Protein AF-A0A923LEC1-F1 (afdb_monomer)

Foldseek 3Di:
DALPDADPPLLFWDLDPQLVVLLLLPFQWKWKWFDDPPDIDIDIFGWFWDDDPWWIKIKTWDAPDDDVVVRCVVPQKIKMKTKDKDAQPPQDALNDRIKMKMKIFIFGKDWQDPDPPVGCQLVRVQRSCVSVVHDPVVDDSVVCVNITMMMTITTSSGMIIGIPQGDDHSVPNDDDDSVRSVVDDNDNRPPLCSLFDDSDDLVLFPDQAFDDDDPDAQDEPPDDQFRFPLDALAQKKKKKFFHFDGSWFKWKKKAWAFLVLARPAPQRMATASRQAGPQRQKGWPHGCSVPNRRMTMIGGNNVSDDPRIWKMWMKMFTRPCPVVVHACQRRAKMKIWIARNPPRHTPHIYMDGCCVQANRAGMDTAWMFGQDPSHTTIGGGRGGDNDRRVQRVNVVRVCVDNDD

Solvent-accessible surface area (backbone atoms only — not comparable to full-atom values): 21966 Å² total; per-residue (Å²): 108,61,55,72,64,78,62,91,60,46,61,24,50,53,80,56,64,63,40,52,48,40,49,53,67,76,34,74,48,36,35,44,33,30,73,50,90,95,47,73,45,71,46,80,38,60,41,12,63,51,79,57,98,64,32,42,37,40,23,37,71,49,69,92,65,54,69,73,49,54,41,39,70,75,45,34,60,35,40,40,43,31,62,50,75,47,78,32,87,96,51,58,53,79,87,32,54,57,43,42,39,37,41,37,36,38,30,45,51,41,80,46,57,80,84,52,94,86,46,54,39,58,57,44,52,49,32,26,35,49,63,69,76,41,60,77,88,81,52,66,61,77,79,53,69,83,61,34,39,31,37,30,49,18,46,56,72,22,40,43,33,40,27,67,64,63,74,92,50,44,86,61,58,65,80,79,49,75,67,54,41,73,68,47,67,76,61,79,78,68,59,57,56,54,74,60,60,68,99,61,69,79,87,75,49,83,72,45,51,49,35,79,79,80,92,72,84,73,48,65,79,91,78,64,63,65,76,43,76,59,42,68,42,54,50,30,26,44,37,38,33,27,49,26,53,71,60,70,52,72,47,63,34,36,41,37,19,33,77,85,62,25,34,86,48,94,51,38,30,18,23,70,78,43,34,48,18,78,61,59,21,35,33,33,77,42,49,22,90,82,74,39,50,40,36,38,40,36,41,31,27,55,70,52,45,59,88,60,44,37,36,39,39,36,33,40,20,26,66,63,16,80,89,66,76,47,30,35,38,54,34,38,37,39,36,45,34,37,25,35,62,88,81,64,49,78,76,42,34,40,52,46,53,18,63,84,61,40,30,83,23,17,15,33,34,62,30,29,42,36,64,53,99,80,41,24,27,40,23,60,57,61,53,56,32,90,48,42,48,58,60,54,51,37,36,78,26,66,37,79,67,88,73,131

Mean predicted aligned error: 9.29 Å

Nearest PDB structures (foldseek):
  3ibz-assembly1_A  TM=7.982E-01  e=1.860E-12  Streptomyces coelicolor A3(2)
  2kxv-assembly1_A  TM=7.843E-01  e=3.670E-12  Klebsiella pneumoniae subsp. pneumoniae NTUH-K2044
  2ol5-assembly1_A  TM=6.333E-01  e=1.017E-05  Geobacillus stearothermophilus
  3vy2-assembly1_B  TM=6.783E-01  e=4.269E-04  Nitratidesulfovibrio vulgaris str. 'Miyazaki F'
  2ed4-assembly1_B  TM=5.012E-01  e=5.457E-03  Thermus thermophilus HB8

Structure (mmCIF, N/CA/C/O backbone):
data_AF-A0A923LEC1-F1
#
_entry.id   AF-A0A923LEC1-F1
#
loop_
_atom_site.group_PDB
_atom_site.id
_atom_site.type_symbol
_atom_site.label_atom_id
_atom_site.label_alt_id
_atom_site.label_comp_id
_atom_site.label_asym_id
_atom_site.label_entity_id
_atom_site.label_seq_id
_atom_site.pdbx_PDB_ins_code
_atom_site.Cartn_x
_atom_site.Cartn_y
_atom_site.Cartn_z
_atom_site.occupancy
_atom_site.B_iso_or_equiv
_atom_site.auth_seq_id
_atom_site.auth_comp_id
_atom_site.auth_asym_id
_atom_site.auth_atom_id
_atom_site.pdbx_PDB_model_num
ATOM 1 N N . MET A 1 1 ? 3.416 -5.216 14.632 1.00 54.97 1 MET A N 1
ATOM 2 C CA . MET A 1 1 ? 2.169 -4.548 15.073 1.00 54.97 1 MET A CA 1
ATOM 3 C C . MET A 1 1 ? 1.200 -4.441 13.904 1.00 54.97 1 MET A C 1
ATOM 5 O O . MET A 1 1 ? 1.636 -4.552 12.762 1.00 54.97 1 MET A O 1
ATOM 9 N N . ILE A 1 2 ? -0.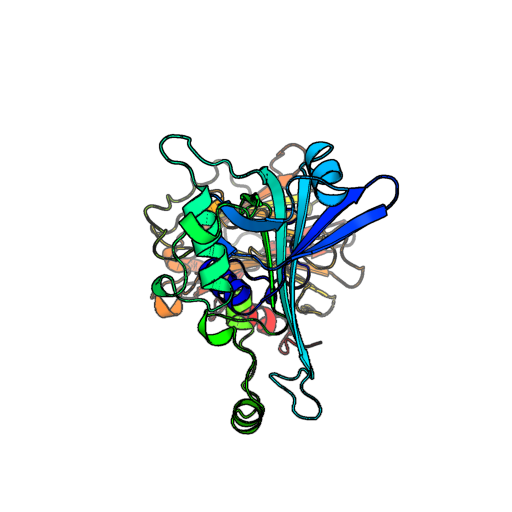100 -4.243 14.165 1.00 66.00 2 ILE A N 1
ATOM 10 C CA . ILE A 1 2 ? -1.041 -3.811 13.113 1.00 66.00 2 ILE A CA 1
ATOM 11 C C . ILE A 1 2 ? -0.455 -2.544 12.467 1.00 66.00 2 ILE A C 1
ATOM 13 O O . ILE A 1 2 ? 0.057 -1.700 13.198 1.00 66.00 2 ILE A O 1
ATOM 17 N N . GLY A 1 3 ? -0.441 -2.477 11.133 1.00 60.09 3 GLY A N 1
ATOM 18 C CA . GLY A 1 3 ? 0.146 -1.372 10.358 1.00 60.09 3 GLY A CA 1
ATOM 19 C C . GLY A 1 3 ? 1.616 -1.543 9.940 1.00 60.09 3 GLY A C 1
ATOM 20 O O . GLY A 1 3 ? 2.031 -0.949 8.954 1.00 60.09 3 GLY A O 1
ATOM 21 N N . GLU A 1 4 ? 2.404 -2.396 10.609 1.00 61.34 4 GLU A N 1
ATOM 22 C CA . GLU A 1 4 ? 3.817 -2.631 10.229 1.00 61.34 4 GLU A CA 1
ATOM 23 C C . GLU A 1 4 ? 3.973 -3.643 9.086 1.00 61.34 4 GLU A C 1
ATOM 25 O O . GLU A 1 4 ? 4.957 -3.618 8.348 1.00 61.34 4 GLU A O 1
ATOM 30 N N . ILE A 1 5 ? 3.019 -4.569 8.961 1.00 63.97 5 ILE A N 1
ATOM 31 C CA . ILE A 1 5 ? 3.010 -5.575 7.899 1.00 63.97 5 ILE A CA 1
ATOM 32 C C . ILE A 1 5 ? 2.058 -5.076 6.807 1.00 63.97 5 ILE A C 1
ATOM 34 O O . ILE A 1 5 ? 0.862 -4.954 7.084 1.00 63.97 5 ILE A O 1
ATOM 38 N N . PRO A 1 6 ? 2.548 -4.799 5.585 1.00 64.56 6 PRO A N 1
ATOM 39 C CA . PRO A 1 6 ? 1.705 -4.310 4.501 1.00 64.56 6 PRO A CA 1
ATOM 40 C C . PRO A 1 6 ? 0.625 -5.333 4.134 1.00 64.56 6 PRO A C 1
ATOM 42 O O . PRO A 1 6 ? 0.852 -6.549 4.176 1.00 64.56 6 PRO A O 1
ATOM 45 N N . MET A 1 7 ? -0.561 -4.840 3.768 1.00 75.38 7 MET A N 1
ATOM 46 C CA . MET A 1 7 ? -1.663 -5.696 3.342 1.00 75.38 7 MET A CA 1
ATOM 47 C C . MET A 1 7 ? -1.284 -6.418 2.048 1.00 75.38 7 MET A C 1
ATOM 49 O O . MET A 1 7 ? -0.850 -5.796 1.084 1.00 75.38 7 MET A O 1
ATOM 53 N N . ARG A 1 8 ? -1.465 -7.744 2.013 1.00 75.00 8 ARG A N 1
ATOM 54 C CA . ARG A 1 8 ? -1.105 -8.553 0.836 1.00 75.00 8 ARG A CA 1
ATOM 55 C C . ARG A 1 8 ? -1.855 -8.119 -0.429 1.00 75.00 8 ARG A C 1
ATOM 57 O O . ARG A 1 8 ? -1.286 -8.167 -1.509 1.00 75.00 8 ARG A O 1
ATOM 64 N N . ILE A 1 9 ? -3.131 -7.768 -0.287 1.00 80.31 9 ILE A N 1
ATOM 65 C CA . ILE A 1 9 ? -3.971 -7.243 -1.366 1.00 80.31 9 ILE A CA 1
ATOM 66 C C . ILE A 1 9 ? -4.052 -5.738 -1.131 1.00 80.31 9 ILE A C 1
ATOM 68 O O . ILE A 1 9 ? -4.915 -5.269 -0.391 1.00 80.31 9 ILE A O 1
ATOM 72 N N . PHE A 1 10 ? -3.088 -5.000 -1.672 1.00 79.81 10 PHE A N 1
ATOM 73 C CA . PHE A 1 10 ? -2.939 -3.571 -1.394 1.00 79.81 10 PHE A CA 1
ATOM 74 C C . PHE A 1 10 ? -4.114 -2.745 -1.940 1.00 79.81 10 PHE A C 1
ATOM 76 O O . PHE A 1 10 ? -4.403 -1.674 -1.409 1.00 79.81 10 PHE A O 1
ATOM 83 N N . GLU A 1 11 ? -4.823 -3.233 -2.969 1.00 82.56 11 GLU A N 1
ATOM 84 C CA . GLU A 1 11 ? -6.003 -2.555 -3.519 1.00 82.56 11 GLU A CA 1
ATOM 85 C C . GLU A 1 11 ? -7.129 -2.471 -2.477 1.00 82.56 11 GLU A C 1
ATOM 87 O O . GLU A 1 11 ? -7.831 -1.469 -2.390 1.00 82.56 11 GLU A O 1
ATOM 92 N N . SER A 1 12 ? -7.250 -3.503 -1.639 1.00 86.00 12 SER A N 1
ATOM 93 C CA . SER A 1 12 ? -8.234 -3.593 -0.557 1.00 86.00 12 SER A CA 1
ATOM 94 C C . SER A 1 12 ? -7.887 -2.741 0.666 1.00 86.00 12 SER A C 1
ATOM 96 O O . SER A 1 12 ? -8.731 -2.580 1.548 1.00 86.00 12 SER A O 1
ATOM 98 N N . GLU A 1 13 ? -6.659 -2.221 0.760 1.00 89.19 13 GLU A N 1
ATOM 99 C CA . GLU A 1 13 ? -6.222 -1.392 1.884 1.00 89.19 13 GLU A CA 1
ATOM 100 C C . GLU A 1 13 ? -6.903 -0.016 1.832 1.00 89.19 13 GLU A C 1
ATOM 102 O O . GLU A 1 13 ? -6.975 0.618 0.776 1.00 89.19 13 GLU A O 1
ATOM 107 N N . VAL A 1 14 ? -7.375 0.474 2.977 1.00 89.50 14 VAL A N 1
ATOM 108 C CA . VAL A 1 14 ? -7.929 1.826 3.117 1.00 89.50 14 VAL A CA 1
ATOM 109 C C . VAL A 1 14 ? -7.040 2.635 4.056 1.00 89.50 14 VAL A C 1
ATOM 111 O O . VAL A 1 14 ? -6.844 2.255 5.210 1.00 89.50 14 VAL A O 1
ATOM 114 N N . ARG A 1 15 ? -6.512 3.759 3.554 1.00 86.06 15 ARG A N 1
ATOM 115 C CA . ARG A 1 15 ? -5.663 4.695 4.316 1.00 86.06 15 ARG A CA 1
ATOM 116 C C . ARG A 1 15 ? -6.319 6.050 4.573 1.00 86.06 15 ARG A C 1
ATOM 118 O O . ARG A 1 15 ? -5.955 6.722 5.534 1.00 86.06 15 ARG A O 1
ATOM 125 N N . ASP A 1 16 ? -7.279 6.447 3.738 1.00 88.69 16 ASP A N 1
ATOM 126 C CA . ASP A 1 16 ? -7.970 7.725 3.893 1.00 88.69 16 ASP A CA 1
ATOM 127 C C . ASP A 1 16 ? -8.825 7.719 5.167 1.00 88.69 16 ASP A C 1
ATOM 129 O O . ASP A 1 16 ? -9.722 6.893 5.356 1.00 88.69 16 ASP A O 1
ATOM 133 N N . ARG A 1 17 ? -8.543 8.680 6.045 1.00 92.88 17 ARG A N 1
ATOM 134 C CA . ARG A 1 17 ? -9.198 8.839 7.344 1.00 92.88 17 ARG A CA 1
ATOM 135 C C . ARG A 1 17 ? -10.698 9.115 7.223 1.00 92.88 17 ARG A C 1
ATOM 137 O O . ARG A 1 17 ? -11.455 8.639 8.061 1.00 92.88 17 ARG A O 1
ATOM 144 N N . LYS A 1 18 ? -11.153 9.834 6.197 1.00 93.44 18 LYS A N 1
ATOM 145 C CA . LYS A 1 18 ? -12.583 10.089 5.951 1.00 93.44 18 LYS A CA 1
ATOM 146 C C . LYS A 1 18 ? -13.308 8.809 5.547 1.00 93.44 18 LYS A C 1
ATOM 148 O O . LYS A 1 18 ? -14.430 8.583 5.990 1.00 93.44 18 LYS A O 1
ATOM 153 N N . ILE A 1 19 ? -12.660 7.954 4.756 1.00 95.06 19 ILE A N 1
ATOM 154 C CA . ILE A 1 19 ? -13.208 6.641 4.392 1.00 95.06 19 ILE A CA 1
ATOM 155 C C . ILE A 1 19 ? -13.260 5.733 5.628 1.00 95.06 19 ILE A C 1
ATOM 157 O O . ILE A 1 19 ? -14.286 5.105 5.879 1.00 95.06 19 ILE A O 1
ATOM 161 N N . ILE A 1 20 ? -12.202 5.711 6.450 1.00 96.62 20 ILE A N 1
ATOM 162 C CA . ILE A 1 20 ? -12.194 4.969 7.724 1.00 96.62 20 ILE A CA 1
ATOM 163 C C . ILE A 1 20 ? -13.313 5.461 8.655 1.00 96.62 20 ILE A C 1
ATOM 165 O O . ILE A 1 20 ? -13.995 4.633 9.253 1.00 96.62 20 ILE A O 1
ATOM 169 N N . ALA A 1 21 ? -13.538 6.774 8.756 1.00 96.50 21 ALA A N 1
ATOM 170 C CA . ALA A 1 21 ? -14.636 7.343 9.541 1.00 96.50 21 ALA A CA 1
ATOM 171 C C . ALA A 1 21 ? -16.001 6.828 9.055 1.00 96.50 21 ALA A C 1
ATOM 173 O O . ALA A 1 21 ? -16.760 6.273 9.845 1.00 96.50 21 ALA A O 1
ATOM 174 N N . ALA A 1 22 ? -16.266 6.887 7.746 1.00 96.75 22 ALA A N 1
ATOM 175 C CA . ALA A 1 22 ? -17.500 6.346 7.177 1.00 96.75 22 ALA A CA 1
ATOM 176 C C . ALA A 1 22 ? -17.657 4.836 7.439 1.00 96.75 22 ALA A C 1
ATOM 178 O O . ALA A 1 22 ? -18.760 4.363 7.702 1.00 96.75 22 ALA A O 1
ATOM 179 N N . MET A 1 23 ? -16.561 4.062 7.430 1.00 97.44 23 MET A N 1
ATOM 180 C CA . MET A 1 23 ? -16.610 2.639 7.798 1.00 97.44 23 MET A CA 1
ATOM 181 C C . MET A 1 23 ? -16.997 2.456 9.266 1.00 97.44 23 MET A C 1
ATOM 183 O O . MET A 1 23 ? -17.798 1.579 9.582 1.00 97.44 23 MET A O 1
ATOM 187 N N . LEU A 1 24 ? -16.428 3.261 10.165 1.00 97.31 24 LEU A N 1
ATOM 188 C CA . LEU A 1 24 ? -16.765 3.231 11.586 1.00 97.31 24 LEU A CA 1
ATOM 189 C C . LEU A 1 24 ? -18.215 3.663 11.835 1.00 97.31 24 LEU A C 1
ATOM 191 O O . LEU A 1 24 ? -18.837 3.112 12.739 1.00 97.31 24 LEU A O 1
ATOM 195 N N . ASP A 1 25 ? -18.767 4.587 11.051 1.00 95.31 25 ASP A N 1
ATOM 196 C CA . ASP A 1 25 ? -20.167 5.016 11.160 1.00 95.31 25 ASP A CA 1
ATOM 197 C C . ASP A 1 25 ? -21.154 3.892 10.795 1.00 95.31 25 ASP A C 1
ATOM 199 O O . ASP A 1 25 ? -22.171 3.725 11.466 1.00 95.31 25 ASP A O 1
ATOM 203 N N . GLU A 1 26 ? -20.826 3.066 9.797 1.00 93.81 26 GLU A N 1
ATOM 204 C CA . GLU A 1 26 ? -21.656 1.926 9.370 1.00 93.81 26 GLU A CA 1
ATOM 205 C C . GLU A 1 26 ? -21.554 0.699 10.297 1.00 93.81 26 GLU A C 1
ATOM 207 O O . GLU A 1 26 ? -22.409 -0.192 10.263 1.00 93.81 26 GLU A O 1
ATOM 212 N N . ILE A 1 27 ? -20.506 0.602 11.123 1.00 95.88 27 ILE A N 1
ATOM 213 C CA . ILE A 1 27 ? -20.261 -0.565 11.981 1.00 95.88 27 ILE A CA 1
ATOM 214 C C . ILE A 1 27 ? -20.744 -0.275 13.415 1.00 95.88 27 ILE A C 1
ATOM 216 O O . ILE A 1 27 ? -20.145 0.537 14.110 1.00 95.88 27 ILE A O 1
ATOM 220 N N . PRO A 1 28 ? -21.773 -0.970 13.939 1.00 92.94 28 PRO A N 1
ATOM 221 C CA . PRO A 1 28 ? -22.367 -0.626 15.238 1.00 92.94 28 PRO A CA 1
ATOM 222 C C . PRO A 1 28 ? -21.632 -1.207 16.458 1.00 92.94 28 PRO A C 1
ATOM 224 O O . PRO A 1 28 ? -21.881 -0.800 17.594 1.00 92.94 28 PRO A O 1
ATOM 227 N N . ILE A 1 29 ? -20.776 -2.213 16.257 1.00 96.12 29 ILE A N 1
ATOM 228 C CA . ILE A 1 29 ? -20.168 -3.001 17.336 1.00 96.12 29 ILE A CA 1
ATOM 229 C C . ILE A 1 29 ? -18.653 -3.018 17.167 1.00 96.12 29 ILE A C 1
ATOM 231 O O . ILE A 1 29 ? -18.144 -3.323 16.089 1.00 96.12 29 ILE A O 1
ATOM 235 N N . VAL A 1 30 ? -17.940 -2.780 18.267 1.00 98.31 30 VAL A N 1
ATOM 236 C CA . VAL A 1 30 ? -16.505 -3.057 18.380 1.00 98.31 30 VAL A CA 1
ATOM 237 C C . VAL A 1 30 ? -16.285 -4.324 19.193 1.00 98.31 30 VAL A C 1
ATOM 239 O O . VAL A 1 30 ? -16.909 -4.516 20.236 1.00 98.31 30 VAL A O 1
ATOM 242 N N . HIS A 1 31 ? -15.366 -5.175 18.755 1.00 98.44 31 HIS A N 1
ATOM 243 C CA . HIS A 1 31 ? -14.835 -6.261 19.572 1.00 98.44 31 HIS A CA 1
ATOM 244 C C . HIS A 1 31 ? -13.535 -5.800 20.221 1.00 98.44 31 HIS A C 1
ATOM 246 O O . HIS A 1 31 ? -12.598 -5.433 19.516 1.00 98.44 31 HIS A O 1
ATOM 252 N N . VAL A 1 32 ? -13.479 -5.818 21.553 1.00 98.31 32 VAL A N 1
ATOM 253 C CA . VAL A 1 32 ? -12.282 -5.471 22.330 1.00 98.31 32 VAL A CA 1
ATOM 254 C C . VAL A 1 32 ? -11.644 -6.754 22.839 1.00 98.31 32 VAL A C 1
ATOM 256 O O . VAL A 1 32 ? -12.219 -7.429 23.693 1.00 98.31 32 VAL A O 1
ATOM 259 N N . ALA A 1 33 ? -10.466 -7.082 22.322 1.00 98.00 33 ALA A N 1
ATOM 260 C CA . ALA A 1 33 ? -9.650 -8.207 22.750 1.00 98.00 33 ALA A CA 1
ATOM 261 C C . ALA A 1 33 ? -8.564 -7.750 23.734 1.00 98.00 33 ALA A C 1
ATOM 263 O O . ALA A 1 33 ? -7.875 -6.757 23.494 1.00 98.00 33 ALA A O 1
ATOM 264 N N . ALA A 1 34 ? -8.384 -8.493 24.822 1.00 97.31 34 ALA A N 1
ATOM 265 C CA . ALA A 1 34 ? -7.340 -8.287 25.821 1.00 97.31 34 ALA A CA 1
ATOM 266 C C . ALA A 1 34 ? -6.672 -9.622 26.189 1.00 97.31 34 ALA A C 1
ATOM 268 O O . ALA A 1 34 ? -7.284 -10.683 26.071 1.00 97.31 34 ALA A O 1
ATOM 269 N N . GLN A 1 35 ? -5.417 -9.586 26.642 1.00 96.62 35 GLN A N 1
ATOM 270 C CA . GLN A 1 35 ? -4.714 -10.792 27.093 1.00 96.62 35 GLN A CA 1
ATOM 271 C C . GLN A 1 35 ? -5.264 -11.265 28.446 1.00 96.62 35 GLN A C 1
ATOM 273 O O . GLN A 1 35 ? -5.179 -10.517 29.421 1.00 96.62 35 GLN A O 1
ATOM 278 N N . ASP A 1 36 ? -5.725 -12.517 28.535 1.00 96.38 36 ASP A N 1
ATOM 279 C CA . ASP A 1 36 ? -6.242 -13.101 29.777 1.00 96.38 36 ASP A CA 1
ATOM 280 C C . ASP A 1 36 ? -5.746 -14.539 30.006 1.00 96.38 36 ASP A C 1
ATOM 282 O O . ASP A 1 36 ? -6.379 -15.537 29.663 1.00 96.38 36 ASP A O 1
ATOM 286 N N . GLY A 1 37 ? -4.553 -14.653 30.592 1.00 94.00 37 GLY A N 1
ATOM 287 C CA . GLY A 1 37 ? -3.923 -15.954 30.805 1.00 94.00 37 GLY A CA 1
ATOM 288 C C . GLY A 1 37 ? -3.531 -16.602 29.476 1.00 94.00 37 GLY A C 1
ATOM 289 O O . GLY A 1 37 ? -2.785 -15.997 28.705 1.00 94.00 37 GLY A O 1
ATOM 290 N N . GLU A 1 38 ? -4.001 -17.828 29.242 1.00 95.25 38 GLU A N 1
ATOM 291 C CA . GLU A 1 38 ? -3.689 -18.626 28.046 1.00 95.25 38 GLU A CA 1
ATOM 292 C C . GLU A 1 38 ? -4.488 -18.188 26.808 1.00 95.25 38 GLU A C 1
ATOM 294 O O . GLU A 1 38 ? -3.992 -18.297 25.688 1.00 95.25 38 GLU A O 1
ATOM 299 N N . TYR A 1 39 ? -5.692 -17.640 26.999 1.00 95.12 39 TYR A N 1
ATOM 300 C CA . TYR A 1 39 ? -6.595 -17.269 25.910 1.00 95.12 39 TYR A CA 1
ATOM 301 C C . TYR A 1 39 ? -6.806 -15.748 25.850 1.00 95.12 39 TYR A C 1
ATOM 303 O O . TYR A 1 39 ? -6.739 -15.057 26.868 1.00 95.12 39 TYR A O 1
ATOM 311 N N . PRO A 1 40 ? -7.078 -15.176 24.667 1.00 95.69 40 PRO A N 1
ATOM 312 C CA . PRO A 1 40 ? -7.546 -13.801 24.585 1.00 95.69 40 PRO A CA 1
ATOM 313 C C . PRO A 1 40 ? -8.986 -13.700 25.107 1.00 95.69 40 PRO A C 1
ATOM 315 O O . PRO A 1 40 ? -9.855 -14.492 24.739 1.00 95.69 40 PRO A O 1
ATOM 318 N N . TYR A 1 41 ? -9.259 -12.685 25.921 1.00 96.81 41 TYR A N 1
ATOM 319 C CA . TYR A 1 41 ? -10.608 -12.326 26.342 1.00 96.81 41 TYR A CA 1
ATOM 320 C C . TYR A 1 41 ? -11.180 -11.275 25.389 1.00 96.81 41 TYR A C 1
ATOM 322 O O . TYR A 1 41 ? -10.627 -10.182 25.272 1.00 96.81 41 TYR A O 1
ATOM 330 N N . VAL A 1 42 ? -12.276 -11.600 24.698 1.00 97.69 42 VAL A N 1
ATOM 331 C CA . VAL A 1 42 ? -12.882 -10.746 23.664 1.00 97.69 42 VAL A CA 1
ATOM 332 C C . VAL A 1 42 ? -14.309 -10.382 24.054 1.00 97.69 42 VAL A C 1
ATOM 334 O O . VAL A 1 42 ? -15.113 -11.262 24.357 1.00 97.69 42 VAL A O 1
ATOM 337 N N . VAL A 1 43 ? -14.640 -9.088 24.030 1.00 96.62 43 VAL A N 1
ATOM 338 C CA . VAL A 1 43 ? -15.977 -8.593 24.395 1.00 96.62 43 VAL A CA 1
ATOM 339 C C . VAL A 1 43 ? -16.524 -7.652 23.318 1.00 96.62 43 VAL A C 1
ATOM 341 O O . VAL A 1 43 ? -15.854 -6.665 23.001 1.00 96.62 43 VAL A O 1
ATOM 344 N N . PRO A 1 44 ? -17.737 -7.898 22.786 1.00 97.31 44 PRO A N 1
ATOM 345 C CA . PRO A 1 44 ? -18.426 -6.948 21.923 1.00 97.31 44 PRO A CA 1
ATOM 346 C C . PRO A 1 44 ? -19.024 -5.802 22.748 1.00 97.31 44 PRO A C 1
ATOM 348 O O . PRO A 1 44 ? -19.649 -6.028 23.788 1.00 97.31 44 PRO A O 1
ATOM 351 N N . LEU A 1 45 ? -18.846 -4.564 22.294 1.00 96.50 45 LEU A N 1
ATOM 352 C CA . LEU A 1 45 ? -19.355 -3.358 22.945 1.00 96.50 45 LEU A CA 1
ATOM 353 C C . LEU A 1 45 ? -19.915 -2.384 21.902 1.00 96.50 45 LEU A C 1
ATOM 355 O O . LEU A 1 45 ? -19.396 -2.277 20.793 1.00 96.50 45 LEU A O 1
ATOM 359 N N . SER A 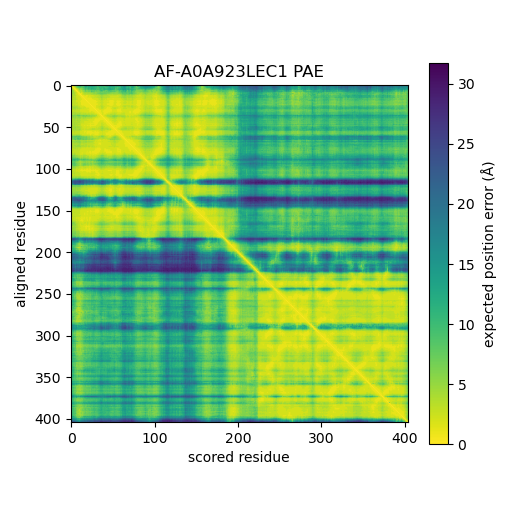1 46 ? -20.944 -1.624 22.285 1.00 95.19 46 SER A N 1
ATOM 360 C CA . SER A 1 46 ? -21.251 -0.360 21.608 1.00 95.19 46 SER A CA 1
ATOM 361 C C . SER A 1 46 ? -20.124 0.630 21.873 1.00 95.19 46 SER A C 1
ATOM 363 O O . SER A 1 46 ? -19.590 0.679 22.992 1.00 95.19 46 SER A O 1
ATOM 365 N N . TYR A 1 47 ? -19.811 1.447 20.876 1.00 97.31 47 TYR A N 1
ATOM 366 C CA . TYR A 1 47 ? -18.772 2.457 20.977 1.00 97.31 47 TYR A CA 1
ATOM 367 C C . TYR A 1 47 ? -19.243 3.813 20.466 1.00 97.31 47 TYR A C 1
ATOM 369 O O . TYR A 1 47 ? -20.301 3.942 19.862 1.00 97.31 47 TYR A O 1
ATOM 377 N N . GLY A 1 48 ? -18.472 4.836 20.793 1.00 96.31 48 GLY A N 1
ATOM 378 C CA . GLY A 1 48 ? -18.370 6.051 20.002 1.00 96.31 48 GLY A CA 1
ATOM 379 C C . GLY A 1 48 ? -16.905 6.273 19.685 1.00 96.31 48 GLY A C 1
ATOM 380 O O . GLY A 1 48 ? -16.041 5.623 20.275 1.00 96.31 48 GLY A O 1
ATOM 381 N N . TYR A 1 49 ? -16.601 7.182 18.775 1.00 97.12 49 TYR A N 1
ATOM 382 C CA . TYR A 1 49 ? -15.215 7.463 18.437 1.00 97.12 49 TYR A CA 1
ATOM 383 C C . TYR A 1 49 ? -14.994 8.943 18.149 1.00 97.12 49 TYR A C 1
ATOM 385 O O . TYR A 1 49 ? -15.935 9.704 17.929 1.00 97.12 49 TYR A O 1
ATOM 393 N N . GLU A 1 50 ? -13.730 9.331 18.186 1.00 95.50 50 GLU A N 1
ATOM 394 C CA . GLU A 1 50 ? -13.233 10.623 17.746 1.00 95.50 50 GLU A CA 1
ATOM 395 C C . GLU A 1 50 ? -11.914 10.404 17.009 1.00 95.50 50 GLU A C 1
ATOM 397 O O . GLU A 1 50 ? -11.123 9.526 17.362 1.00 95.50 50 GLU A O 1
ATOM 402 N N . MET A 1 51 ? -11.683 11.198 15.972 1.00 94.44 51 MET A N 1
ATOM 403 C CA . MET A 1 51 ? -10.455 11.162 15.192 1.00 94.44 51 MET A CA 1
ATOM 404 C C . MET A 1 51 ? -9.727 12.485 15.354 1.00 94.44 51 MET A C 1
ATOM 406 O O . MET A 1 51 ? -10.277 13.541 15.050 1.00 94.44 51 MET A O 1
ATOM 410 N N . THR A 1 52 ? -8.487 12.408 15.818 1.00 93.44 52 THR A N 1
ATOM 411 C CA . THR A 1 52 ? -7.558 13.535 15.860 1.00 93.44 52 THR A CA 1
ATOM 412 C C . THR A 1 52 ? -6.474 13.344 14.802 1.00 93.44 52 THR A C 1
ATOM 414 O O . THR A 1 52 ? -6.377 12.289 14.159 1.00 93.44 52 THR A O 1
ATOM 417 N N . ASP A 1 53 ? -5.619 14.352 14.633 1.00 89.69 53 ASP A N 1
ATOM 418 C CA . ASP A 1 53 ? -4.498 14.271 13.696 1.00 89.69 53 ASP A CA 1
ATOM 419 C C . ASP A 1 53 ? -3.520 13.134 14.040 1.00 89.69 53 ASP A C 1
ATOM 421 O O . ASP A 1 53 ? -2.928 12.531 13.139 1.00 89.69 53 ASP A O 1
ATOM 425 N N . GLU A 1 54 ? -3.413 12.790 15.325 1.00 92.56 54 GLU A N 1
ATOM 426 C CA . GLU A 1 54 ? -2.462 11.808 15.854 1.00 92.56 54 GLU A CA 1
ATOM 427 C C . GLU A 1 54 ? -3.091 10.434 16.118 1.00 92.56 54 GLU A C 1
ATOM 429 O O . GLU A 1 54 ? -2.428 9.407 15.937 1.00 92.56 54 GLU A O 1
ATOM 434 N N . LYS A 1 55 ? -4.365 10.388 16.533 1.00 95.88 55 LYS A N 1
ATOM 435 C CA . LYS A 1 55 ? -4.978 9.177 17.096 1.00 95.88 55 LYS A CA 1
ATOM 436 C C . LYS A 1 55 ? -6.422 8.955 16.657 1.00 95.88 55 LYS A C 1
ATOM 438 O O . LYS A 1 55 ? -7.188 9.892 16.436 1.00 95.88 55 LYS A O 1
ATOM 443 N N . LEU A 1 56 ? -6.811 7.685 16.652 1.00 97.44 56 LEU A N 1
ATOM 444 C CA . LEU A 1 56 ? -8.197 7.240 16.741 1.00 97.44 56 LEU A CA 1
ATOM 445 C C . LEU A 1 56 ? -8.526 6.964 18.218 1.00 97.44 56 LEU A C 1
ATOM 447 O O . LEU A 1 56 ? -7.913 6.102 18.854 1.00 97.44 56 LEU A O 1
ATOM 451 N N . LEU A 1 57 ? -9.491 7.699 18.768 1.00 97.69 57 LEU A N 1
ATOM 452 C CA . LEU A 1 57 ? -9.988 7.535 20.133 1.00 97.69 57 LEU A CA 1
ATOM 453 C C . LEU A 1 57 ? -11.303 6.761 20.098 1.00 97.69 57 LEU A C 1
ATOM 455 O O . LEU A 1 57 ? -12.271 7.219 19.499 1.00 97.69 57 LEU A O 1
ATOM 459 N N . VAL A 1 58 ? -11.359 5.605 20.758 1.00 98.25 58 VAL A N 1
ATOM 460 C CA . VAL A 1 58 ? -12.566 4.763 20.793 1.00 98.25 58 VAL A CA 1
ATOM 461 C C . VAL A 1 58 ? -13.122 4.725 22.209 1.00 98.25 58 VAL A C 1
ATOM 463 O O . VAL A 1 58 ? -12.478 4.225 23.129 1.00 98.25 58 VAL A O 1
ATOM 466 N N . TYR A 1 59 ? -14.330 5.242 22.392 1.00 97.19 59 TYR A N 1
ATOM 467 C CA . TYR A 1 59 ? -15.026 5.294 23.670 1.00 97.19 59 TYR A CA 1
ATOM 468 C C . TYR A 1 59 ? -15.951 4.097 23.832 1.00 97.19 59 TYR A C 1
ATOM 470 O O . TYR A 1 59 ? -16.859 3.892 23.032 1.00 97.19 59 TYR A O 1
ATOM 478 N N . VAL A 1 60 ? -15.778 3.345 24.914 1.00 96.38 60 VAL A N 1
ATOM 479 C CA . VAL A 1 60 ? -16.651 2.224 25.282 1.00 96.38 60 VAL A CA 1
ATOM 480 C C . VAL A 1 60 ? -17.179 2.403 26.698 1.00 96.38 60 VAL A C 1
ATOM 482 O O . VAL A 1 60 ? -16.577 3.088 27.528 1.00 96.38 60 VAL A O 1
ATOM 485 N N . HIS A 1 61 ? -18.307 1.763 26.994 1.00 93.38 61 HIS A N 1
ATOM 486 C CA . HIS A 1 61 ? -18.904 1.794 28.324 1.00 93.38 61 HIS A CA 1
ATOM 487 C C . HIS A 1 61 ? -18.793 0.448 29.054 1.00 93.38 61 HIS A C 1
ATOM 489 O O . HIS A 1 61 ? -18.515 -0.613 28.477 1.00 93.38 61 HIS A O 1
ATOM 495 N N . GLY A 1 62 ? -19.016 0.475 30.363 1.00 90.81 62 GLY A N 1
ATOM 496 C CA . GLY A 1 62 ? -19.094 -0.736 31.167 1.00 90.81 62 GLY A CA 1
ATOM 497 C C . GLY A 1 62 ? -19.415 -0.483 32.632 1.00 90.81 62 GLY A C 1
ATOM 498 O O . GLY A 1 62 ? -19.762 0.625 33.043 1.00 90.81 62 GLY A O 1
ATOM 499 N N . ALA A 1 63 ? -19.279 -1.549 33.419 1.00 88.12 63 ALA A N 1
ATOM 500 C CA . ALA A 1 63 ? -19.262 -1.476 34.873 1.00 88.12 63 ALA A CA 1
ATOM 501 C C . ALA A 1 63 ? -17.908 -0.940 35.378 1.00 88.12 63 ALA A C 1
ATOM 503 O O . ALA A 1 63 ? -16.920 -0.917 34.643 1.00 88.12 63 ALA A O 1
ATOM 504 N N . ARG A 1 64 ? -17.862 -0.507 36.643 1.00 87.06 64 ARG A N 1
ATOM 505 C CA . ARG A 1 64 ? -16.631 -0.027 37.310 1.00 87.06 64 ARG A CA 1
ATOM 506 C C . ARG A 1 64 ? -15.746 -1.156 37.850 1.00 87.06 64 ARG A C 1
ATOM 508 O O . ARG A 1 64 ? -14.593 -0.915 38.213 1.00 87.06 64 ARG A O 1
ATOM 515 N N . GLU A 1 65 ? -16.296 -2.360 37.918 1.00 90.12 65 GLU A N 1
ATOM 516 C CA . GLU A 1 65 ? -15.693 -3.558 38.491 1.00 90.12 65 GLU A CA 1
ATOM 517 C C . GLU A 1 65 ? -16.118 -4.802 37.703 1.00 90.12 65 GLU A C 1
ATOM 519 O O . GLU A 1 65 ? -17.046 -4.743 36.887 1.00 90.12 65 GLU A O 1
ATOM 524 N N . GLY A 1 66 ? -15.422 -5.912 37.946 1.00 92.69 66 GLY A N 1
ATOM 525 C CA . GLY A 1 66 ? -15.639 -7.196 37.292 1.00 92.69 66 GLY A CA 1
ATOM 526 C C . GLY A 1 66 ? -14.524 -7.561 36.316 1.00 92.69 66 GLY A C 1
ATOM 527 O O . GLY A 1 66 ? -13.696 -6.727 35.943 1.00 92.69 66 GLY A O 1
ATOM 528 N N . HIS A 1 67 ? -14.563 -8.813 35.852 1.00 94.81 67 HIS A N 1
ATOM 529 C CA . HIS A 1 67 ? -13.473 -9.467 35.117 1.00 94.81 67 HIS A CA 1
ATOM 530 C C . HIS A 1 67 ? -12.894 -8.628 33.971 1.00 94.81 67 HIS A C 1
ATOM 532 O O . HIS A 1 67 ? -11.689 -8.426 33.896 1.00 94.81 67 HIS A O 1
ATOM 538 N N . LYS A 1 68 ? -13.755 -8.041 33.126 1.00 93.06 68 LYS A N 1
ATOM 539 C CA . LYS A 1 68 ? -13.346 -7.164 32.015 1.00 93.06 68 LYS A CA 1
ATOM 540 C C . LYS A 1 68 ? -12.458 -6.002 32.477 1.00 93.06 68 LYS A C 1
ATOM 542 O O . LYS A 1 68 ? -11.433 -5.721 31.865 1.00 93.06 68 LYS A O 1
ATOM 547 N N . VAL A 1 69 ? -12.856 -5.328 33.555 1.00 93.12 69 VAL A N 1
ATOM 548 C CA . VAL A 1 69 ? -12.120 -4.181 34.103 1.00 93.12 69 VAL A CA 1
ATOM 549 C C . VAL A 1 69 ? -10.829 -4.644 34.771 1.00 93.12 69 VAL A C 1
ATOM 551 O O . VAL A 1 69 ? -9.809 -3.970 34.645 1.00 93.12 69 VAL A O 1
ATOM 554 N N . ASP A 1 70 ? -10.847 -5.794 35.441 1.00 95.25 70 ASP A N 1
ATOM 555 C CA . ASP A 1 70 ? -9.665 -6.356 36.098 1.00 95.25 70 ASP A CA 1
ATOM 556 C C . ASP A 1 70 ? -8.595 -6.772 35.077 1.00 95.25 70 ASP A C 1
ATOM 558 O O . ASP A 1 70 ? -7.417 -6.450 35.253 1.00 95.25 70 ASP A O 1
ATOM 562 N N . VAL A 1 71 ? -9.006 -7.379 33.958 1.00 96.12 71 VAL A N 1
ATOM 563 C CA . VAL A 1 71 ? -8.130 -7.695 32.818 1.00 96.12 71 VAL A CA 1
ATOM 564 C C . VAL A 1 71 ? -7.506 -6.418 32.243 1.00 96.12 71 VAL A C 1
ATOM 566 O O . VAL A 1 71 ? -6.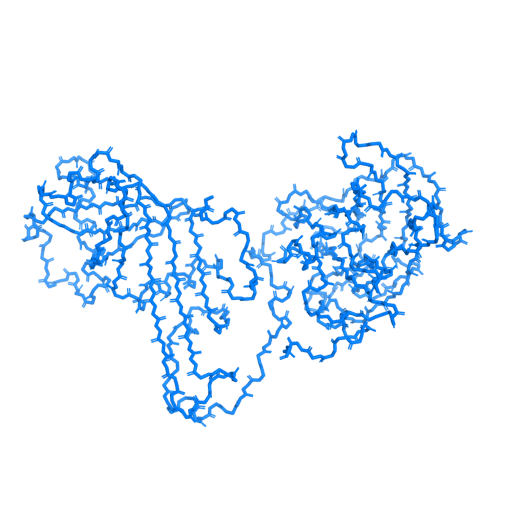284 -6.336 32.119 1.00 96.12 71 VAL A O 1
ATOM 569 N N . TRP A 1 72 ? -8.311 -5.386 31.969 1.00 95.56 72 TRP A N 1
ATOM 570 C CA . TRP A 1 72 ? -7.820 -4.104 31.443 1.00 95.56 72 TRP A CA 1
ATOM 571 C C . TRP A 1 72 ? -6.881 -3.367 32.406 1.00 95.56 72 TRP A C 1
ATOM 573 O O . TRP A 1 72 ? -5.924 -2.732 31.968 1.00 95.56 72 TRP A O 1
ATOM 583 N N . ARG A 1 73 ? -7.121 -3.455 33.722 1.00 94.44 73 ARG A N 1
ATOM 584 C CA . ARG A 1 73 ? -6.225 -2.892 34.747 1.00 94.44 73 ARG A CA 1
ATOM 585 C C . ARG A 1 73 ? -4.889 -3.627 34.802 1.00 94.44 73 ARG A C 1
ATOM 587 O O . ARG A 1 73 ? -3.857 -2.986 34.977 1.00 94.44 73 ARG A O 1
ATOM 594 N N . LYS A 1 74 ? -4.905 -4.956 34.668 1.00 95.94 74 LYS A N 1
ATOM 595 C CA . LYS A 1 74 ? -3.698 -5.793 34.699 1.00 95.94 74 LYS A CA 1
ATOM 596 C C . LYS A 1 74 ? -2.823 -5.576 33.465 1.00 95.94 74 LYS A C 1
ATOM 598 O O . LYS A 1 74 ? -1.602 -5.522 33.589 1.00 95.94 74 LYS A O 1
ATOM 603 N N . ASN A 1 75 ? -3.433 -5.460 32.288 1.00 97.06 75 ASN A N 1
ATOM 604 C CA . ASN A 1 75 ? -2.744 -5.137 31.045 1.00 97.06 75 ASN A CA 1
ATOM 605 C C . ASN A 1 75 ? -3.645 -4.261 30.158 1.00 97.06 75 ASN A C 1
ATOM 607 O O . ASN A 1 75 ? -4.607 -4.771 29.582 1.00 97.06 75 ASN A O 1
ATOM 611 N N . PRO A 1 76 ? -3.329 -2.964 29.996 1.00 97.44 76 PRO A N 1
ATOM 612 C CA . PRO A 1 76 ? -4.184 -2.047 29.252 1.00 97.44 76 PRO A CA 1
ATOM 613 C C . PRO A 1 76 ? -4.002 -2.142 27.730 1.00 97.44 76 PRO A C 1
ATOM 615 O O . PRO A 1 76 ? -4.649 -1.398 26.997 1.00 97.44 76 PRO A O 1
ATOM 618 N N . LYS A 1 77 ? -3.117 -3.011 27.224 1.00 97.94 77 LYS A N 1
ATOM 619 C CA . LYS A 1 77 ? -2.957 -3.225 25.780 1.00 97.94 77 LYS A CA 1
ATOM 620 C C . LYS A 1 77 ? -4.128 -4.044 25.250 1.00 97.94 77 LYS A C 1
ATOM 622 O O . LYS A 1 77 ? -4.308 -5.194 25.653 1.00 97.94 77 LYS A O 1
ATOM 627 N N . VAL A 1 78 ? -4.887 -3.461 24.329 1.00 98.19 78 VAL A N 1
ATOM 628 C CA . VAL A 1 78 ? -6.059 -4.091 23.713 1.00 98.19 78 VAL A CA 1
ATOM 629 C C . VAL A 1 78 ? -5.976 -4.046 22.190 1.00 98.19 78 VAL A C 1
ATOM 631 O O . VAL A 1 78 ? -5.317 -3.175 21.616 1.00 98.19 78 VAL A O 1
ATOM 634 N N . SER A 1 79 ? -6.663 -4.984 21.542 1.00 98.00 79 SER A N 1
ATOM 635 C CA . SER A 1 79 ? -6.885 -4.993 20.095 1.00 98.00 79 SER A CA 1
ATOM 636 C C . SER A 1 79 ? -8.371 -4.818 19.803 1.00 98.00 79 SER A C 1
ATOM 638 O O . SER A 1 79 ? -9.217 -5.398 20.483 1.00 98.00 79 SER A O 1
ATOM 640 N N . LEU A 1 80 ? -8.685 -3.990 18.818 1.00 98.38 80 LEU A N 1
ATOM 641 C CA . LEU A 1 80 ? -10.031 -3.634 18.400 1.00 98.38 80 LEU A CA 1
ATOM 642 C C . LEU A 1 80 ? -10.306 -4.208 17.016 1.00 98.38 80 LEU A C 1
ATOM 644 O O . LEU A 1 80 ? -9.456 -4.143 16.127 1.00 98.38 80 LEU A O 1
ATOM 648 N N . THR A 1 81 ? -11.511 -4.733 16.818 1.00 98.00 81 THR A N 1
ATOM 649 C CA . THR A 1 81 ? -12.010 -5.118 15.494 1.00 98.00 81 THR A CA 1
ATOM 650 C C . THR A 1 81 ? -13.415 -4.578 15.280 1.00 98.00 81 THR A C 1
ATOM 652 O O . THR A 1 81 ? -14.326 -4.835 16.071 1.00 98.00 81 THR A O 1
ATOM 655 N N . PHE A 1 82 ? -13.565 -3.857 14.179 1.00 98.12 82 PHE A N 1
ATOM 656 C CA . PHE A 1 82 ? -14.811 -3.355 13.624 1.00 98.12 82 PHE A CA 1
ATOM 657 C C . PHE A 1 82 ? -14.998 -4.076 12.295 1.00 98.12 82 PHE A C 1
ATOM 659 O O . PHE A 1 82 ? -14.087 -4.058 11.467 1.00 98.12 82 PHE A O 1
ATOM 666 N N . SER A 1 83 ? -16.133 -4.728 12.072 1.00 96.94 83 SER A N 1
ATOM 667 C CA . SER A 1 83 ? -16.360 -5.448 10.819 1.00 96.94 83 SER A CA 1
ATOM 668 C C . SER A 1 83 ? -17.827 -5.507 10.441 1.00 96.94 83 SER A C 1
ATOM 670 O O . SER A 1 83 ? -18.683 -5.692 11.306 1.00 96.94 83 SER A O 1
ATOM 672 N N . THR A 1 84 ? -18.098 -5.447 9.144 1.00 95.31 84 THR A N 1
ATOM 673 C CA . THR A 1 84 ? -19.413 -5.709 8.565 1.00 95.31 84 THR A CA 1
ATOM 674 C C . THR A 1 84 ? -19.275 -6.536 7.288 1.00 95.31 84 THR A C 1
ATOM 676 O O . THR A 1 84 ? -18.238 -6.515 6.620 1.00 95.31 84 THR A O 1
ATOM 679 N N . PHE A 1 85 ? -20.307 -7.313 6.979 1.00 93.44 85 PHE A N 1
ATOM 680 C CA . PHE A 1 85 ? -20.319 -8.274 5.883 1.00 93.44 85 PHE A CA 1
ATOM 681 C C . PHE A 1 85 ? -21.679 -8.244 5.193 1.00 93.44 85 PHE A C 1
ATOM 683 O O . PHE A 1 85 ? -22.711 -8.397 5.849 1.00 93.44 85 PHE A O 1
ATOM 690 N N . CYS A 1 86 ? -21.671 -8.092 3.873 1.00 90.31 86 CYS A N 1
ATOM 691 C CA . CYS A 1 86 ? -22.851 -8.198 3.033 1.00 90.31 86 CYS A CA 1
ATOM 692 C C . CYS A 1 86 ? -22.727 -9.419 2.125 1.00 90.31 86 CYS A C 1
ATOM 694 O O . CYS A 1 86 ? -21.729 -9.602 1.429 1.00 90.31 86 CYS A O 1
ATOM 696 N N . ASN A 1 87 ? -23.760 -10.256 2.126 1.00 91.31 87 ASN A N 1
ATOM 697 C CA . ASN A 1 87 ? -23.893 -11.341 1.166 1.00 91.31 87 ASN A CA 1
ATOM 698 C C . ASN A 1 87 ? -24.838 -10.889 0.053 1.00 91.31 87 ASN A C 1
ATOM 700 O O . ASN A 1 87 ? -25.934 -10.409 0.349 1.00 91.31 87 ASN A O 1
ATOM 704 N N . HIS A 1 88 ? -24.455 -11.109 -1.200 1.00 85.88 88 HIS A N 1
ATOM 705 C CA . HIS A 1 88 ? -25.274 -10.808 -2.369 1.00 85.88 88 HIS A CA 1
ATOM 706 C C . HIS A 1 88 ? -25.723 -12.113 -3.049 1.00 85.88 88 HIS A C 1
ATOM 708 O O . HIS A 1 88 ? -25.181 -12.520 -4.084 1.00 85.88 88 HIS A O 1
ATOM 714 N N . PRO A 1 89 ? -26.692 -12.840 -2.460 1.00 82.06 89 PRO A N 1
ATOM 715 C CA . PRO A 1 89 ? -27.144 -14.104 -3.015 1.00 82.06 89 PRO A CA 1
ATOM 716 C C . PRO A 1 89 ? -27.789 -13.871 -4.386 1.00 82.06 89 PRO A C 1
ATOM 718 O O . PRO A 1 89 ? -28.790 -13.171 -4.497 1.00 82.06 89 PRO A O 1
ATOM 721 N N . ASN A 1 90 ? -27.237 -14.512 -5.419 1.00 85.81 90 ASN A N 1
ATOM 722 C CA . ASN A 1 90 ? -27.695 -14.478 -6.818 1.00 85.81 90 ASN A CA 1
ATOM 723 C C . ASN A 1 90 ? -27.444 -13.173 -7.594 1.00 85.81 90 ASN A C 1
ATOM 725 O O . ASN A 1 90 ? -27.659 -13.153 -8.804 1.00 85.81 90 ASN A O 1
ATOM 729 N N . GLU A 1 91 ? -26.952 -12.116 -6.952 1.00 85.69 91 GLU A N 1
ATOM 730 C CA . GLU A 1 91 ? -26.782 -10.793 -7.564 1.00 85.69 91 GLU A CA 1
ATOM 731 C C . GLU A 1 91 ? -25.348 -10.328 -7.358 1.00 85.69 91 GLU A C 1
ATOM 733 O O . GLU A 1 91 ? -25.016 -9.737 -6.340 1.00 85.69 91 GLU A O 1
ATOM 738 N N . LYS A 1 92 ? -24.455 -10.648 -8.299 1.00 82.06 92 LYS A N 1
ATOM 739 C CA . LYS A 1 92 ? -23.051 -10.259 -8.150 1.00 82.06 92 LYS A CA 1
ATOM 740 C C . LYS A 1 92 ? -22.916 -8.739 -8.122 1.00 82.06 92 LYS A C 1
ATOM 742 O O . LYS A 1 92 ? -23.505 -8.050 -8.946 1.00 82.06 92 LYS A O 1
ATOM 747 N N . TYR A 1 93 ? -22.055 -8.248 -7.240 1.00 81.06 93 TYR A N 1
ATOM 748 C CA . TYR A 1 93 ? -21.612 -6.861 -7.223 1.00 81.06 93 TYR A CA 1
ATOM 749 C C . TYR A 1 93 ? -20.121 -6.814 -7.570 1.00 81.06 93 TYR A C 1
ATOM 751 O O . TYR A 1 93 ? -19.302 -7.464 -6.917 1.00 81.06 93 TYR A O 1
ATOM 759 N N . LYS A 1 94 ? -19.765 -6.115 -8.660 1.00 78.38 94 LYS A N 1
ATOM 760 C CA . LYS A 1 94 ? -18.383 -6.010 -9.186 1.00 78.38 94 LYS A CA 1
ATOM 761 C C . LYS A 1 94 ? -17.680 -7.376 -9.351 1.00 78.38 94 LYS A C 1
ATOM 763 O O . LYS A 1 94 ? -16.461 -7.529 -9.200 1.00 78.38 94 LYS A O 1
ATOM 768 N N . GLY A 1 95 ? -18.458 -8.398 -9.707 1.00 77.19 95 GLY A N 1
ATOM 769 C CA . GLY A 1 95 ? -17.992 -9.772 -9.893 1.00 77.19 95 GLY A CA 1
ATOM 770 C C . GLY A 1 95 ? -17.783 -10.594 -8.613 1.00 77.19 95 GLY A C 1
ATOM 771 O O . GLY A 1 95 ? -17.291 -11.716 -8.732 1.00 77.19 95 GLY A O 1
ATOM 772 N N . SER A 1 96 ? -18.165 -10.093 -7.433 1.00 80.62 96 SER A N 1
ATOM 773 C CA . SER A 1 96 ? -18.187 -10.847 -6.170 1.00 80.62 96 SER A CA 1
ATOM 774 C C . SER A 1 96 ? -19.617 -11.195 -5.740 1.00 80.62 96 SER A C 1
ATOM 776 O O . SER A 1 96 ? -20.566 -10.494 -6.082 1.00 80.62 96 SER A O 1
ATOM 778 N N . LEU A 1 97 ? -19.772 -12.290 -4.989 1.00 85.25 97 LEU A N 1
ATOM 779 C CA . LEU A 1 97 ? -21.033 -12.685 -4.337 1.00 85.25 97 LEU A CA 1
ATOM 780 C C . LEU A 1 97 ? -21.130 -12.189 -2.885 1.00 85.25 97 LEU A C 1
ATOM 782 O O . LEU A 1 97 ? -22.146 -12.401 -2.233 1.00 85.25 97 LEU A O 1
ATOM 786 N N . HIS A 1 98 ? -20.080 -11.559 -2.366 1.00 88.38 98 HIS A N 1
ATOM 787 C CA . HIS A 1 98 ? -20.043 -10.990 -1.024 1.00 88.38 98 HIS A CA 1
ATOM 788 C C . HIS A 1 98 ? -19.116 -9.775 -0.976 1.00 88.38 98 HIS A C 1
ATOM 790 O O . HIS A 1 98 ? -18.195 -9.655 -1.786 1.00 88.38 98 HIS A O 1
ATOM 796 N N . ASP A 1 99 ? -19.340 -8.906 -0.001 1.00 90.25 99 ASP A N 1
ATOM 797 C CA . ASP A 1 99 ? -18.491 -7.756 0.284 1.00 90.25 99 ASP A CA 1
ATOM 798 C C . ASP A 1 99 ? -18.254 -7.663 1.798 1.00 90.25 99 ASP A C 1
ATOM 800 O O . ASP A 1 99 ? -19.146 -7.911 2.614 1.00 90.25 99 ASP A O 1
ATOM 804 N N . TYR A 1 100 ? -17.021 -7.361 2.184 1.00 92.56 100 TYR A N 1
ATOM 805 C CA . TYR A 1 100 ? -16.568 -7.324 3.570 1.00 92.56 100 TYR A CA 1
ATOM 806 C C . TYR A 1 100 ? -15.798 -6.040 3.828 1.00 92.56 100 TYR A C 1
ATOM 808 O O . TYR A 1 100 ? -14.952 -5.637 3.030 1.00 92.56 100 TYR A O 1
ATOM 816 N N . ARG A 1 101 ? -16.041 -5.419 4.982 1.00 95.25 101 ARG A N 1
ATOM 817 C CA . ARG A 1 101 ? -15.361 -4.190 5.391 1.00 95.25 101 ARG A CA 1
ATOM 818 C C . ARG A 1 101 ? -14.934 -4.295 6.840 1.00 95.25 101 ARG A C 1
ATOM 820 O O . ARG A 1 101 ? -15.707 -4.760 7.677 1.00 95.25 101 ARG A O 1
ATOM 827 N N . SER A 1 102 ? -13.720 -3.851 7.149 1.00 96.56 102 SER A N 1
ATOM 828 C CA . SER A 1 102 ? -13.227 -3.866 8.523 1.00 96.56 102 SER A CA 1
ATOM 829 C C . SER A 1 102 ? -12.218 -2.787 8.833 1.00 96.56 102 SER A C 1
ATOM 831 O O . SER A 1 102 ? -11.376 -2.468 7.999 1.00 96.56 102 SER A O 1
ATOM 833 N N . VAL A 1 103 ? -12.235 -2.340 10.081 1.00 97.38 103 VAL A N 1
ATOM 834 C CA . VAL A 1 103 ? -11.173 -1.553 10.701 1.00 97.38 103 VAL A CA 1
ATOM 835 C C . VAL A 1 103 ? -10.605 -2.378 11.853 1.00 97.38 103 VAL A C 1
ATOM 837 O O . VAL A 1 103 ? -11.343 -3.016 12.605 1.00 97.38 103 VAL A O 1
ATOM 840 N N . MET A 1 104 ? -9.288 -2.388 11.997 1.00 96.81 104 MET A N 1
ATOM 841 C CA . MET A 1 104 ? -8.601 -2.969 13.144 1.00 96.81 104 MET A CA 1
ATOM 842 C C . MET A 1 104 ? -7.678 -1.928 13.755 1.00 96.81 104 MET A C 1
ATOM 844 O O . MET A 1 104 ? -7.049 -1.160 13.028 1.00 96.81 104 MET A O 1
ATOM 848 N N . ALA A 1 105 ? -7.572 -1.923 15.079 1.00 96.88 105 ALA A N 1
ATOM 849 C CA . ALA A 1 105 ? -6.698 -0.999 15.786 1.00 96.88 105 ALA A CA 1
ATOM 850 C C . ALA A 1 105 ? -6.083 -1.656 17.019 1.00 96.88 105 ALA A C 1
ATOM 852 O O . ALA A 1 105 ? -6.752 -2.413 17.715 1.00 96.88 105 ALA A O 1
ATOM 853 N N . ASN A 1 106 ? -4.827 -1.344 17.323 1.00 97.62 106 ASN A N 1
ATOM 854 C CA . ASN A 1 106 ? -4.234 -1.661 18.621 1.00 97.62 106 ASN A CA 1
ATOM 855 C C . ASN A 1 106 ? -4.076 -0.379 19.433 1.00 97.62 106 ASN A C 1
ATOM 857 O O . ASN A 1 106 ? -3.674 0.651 18.895 1.00 97.62 106 ASN A O 1
ATOM 861 N N . GLY A 1 107 ? -4.348 -0.454 20.733 1.00 97.31 107 GLY A N 1
ATOM 862 C CA . GLY A 1 107 ? -4.303 0.728 21.580 1.00 97.31 107 GLY A CA 1
ATOM 863 C C . GLY A 1 107 ? -4.174 0.437 23.065 1.00 97.31 107 GLY A C 1
ATOM 864 O O . GLY A 1 107 ? -4.071 -0.714 23.505 1.00 97.31 107 GLY A O 1
ATOM 865 N N . ILE A 1 108 ? -4.171 1.519 23.838 1.00 98.12 108 ILE A N 1
ATOM 866 C CA . ILE A 1 108 ? -4.110 1.495 25.299 1.00 98.12 108 ILE A CA 1
ATOM 867 C C . ILE A 1 108 ? -5.466 1.923 25.852 1.00 98.12 108 ILE A C 1
ATOM 869 O O . ILE A 1 108 ? -5.899 3.052 25.621 1.00 98.12 108 ILE A O 1
ATOM 873 N N . ILE A 1 109 ? -6.131 1.035 26.594 1.00 97.62 109 ILE A N 1
ATOM 874 C CA . ILE A 1 109 ? -7.405 1.346 27.247 1.00 97.62 109 ILE A CA 1
ATOM 875 C C . ILE A 1 109 ? -7.185 2.061 28.583 1.00 97.62 109 ILE A C 1
ATOM 877 O O . ILE A 1 109 ? -6.364 1.649 29.406 1.00 97.62 109 ILE A O 1
ATOM 881 N N . ARG A 1 110 ? -7.939 3.137 28.816 1.00 95.50 110 ARG A N 1
ATOM 882 C CA . ARG A 1 110 ? -7.899 3.940 30.042 1.00 95.50 110 ARG A CA 1
ATOM 883 C C . ARG A 1 110 ? -9.309 4.280 30.526 1.00 95.50 110 ARG A C 1
ATOM 885 O O . ARG A 1 110 ? -10.186 4.548 29.707 1.00 95.50 110 ARG A O 1
ATOM 892 N N . PRO A 1 111 ? -9.556 4.288 31.844 1.00 93.19 111 PRO A N 1
ATOM 893 C CA . PRO A 1 111 ? -10.799 4.817 32.394 1.00 93.19 111 PRO A CA 1
ATOM 894 C C . PRO A 1 111 ? -10.904 6.327 32.154 1.00 93.19 111 PRO A C 1
ATOM 896 O O . PRO A 1 111 ? -9.917 7.053 32.256 1.00 93.19 111 PRO A O 1
ATOM 899 N N . VAL A 1 112 ? -12.117 6.802 31.880 1.00 90.19 112 VAL A N 1
ATOM 900 C CA . VAL A 1 112 ? -12.432 8.226 31.734 1.00 90.19 112 VAL A CA 1
ATOM 901 C C . VAL A 1 112 ? -13.094 8.716 33.021 1.00 90.19 112 VAL A C 1
ATOM 903 O O . VAL A 1 112 ? -14.210 8.307 33.360 1.00 90.19 112 VAL A O 1
ATOM 906 N N . TYR A 1 113 ? -12.396 9.587 33.750 1.00 80.44 113 TYR A N 1
ATOM 907 C CA . TYR A 1 113 ? -12.829 10.073 35.058 1.00 80.44 113 TYR A CA 1
ATOM 908 C C . TYR A 1 113 ? -13.685 11.343 34.976 1.00 80.44 113 TYR A C 1
ATOM 910 O O . TYR A 1 113 ? -13.668 12.101 34.006 1.00 80.44 113 TYR A O 1
ATOM 918 N N . ARG A 1 114 ? -14.470 11.567 36.034 1.00 72.88 114 ARG A N 1
ATOM 919 C CA . ARG A 1 114 ? -15.332 12.740 36.207 1.00 72.88 114 ARG A CA 1
ATOM 920 C C . ARG A 1 114 ? -14.675 13.728 37.171 1.00 72.88 114 ARG A C 1
ATOM 922 O O . ARG A 1 114 ? -14.120 13.305 38.175 1.00 72.88 114 ARG A O 1
ATOM 929 N N . GLY A 1 115 ? -14.869 15.026 36.937 1.00 63.00 115 GLY A N 1
ATOM 930 C CA . GLY A 1 115 ? -14.616 16.066 37.944 1.00 63.00 115 GLY A CA 1
ATOM 931 C C . GLY A 1 115 ? -13.247 16.740 37.877 1.00 63.00 115 GLY A C 1
ATOM 932 O O . GLY A 1 115 ? -12.997 17.641 38.669 1.00 63.00 115 GLY A O 1
ATOM 933 N N . GLU A 1 116 ? -12.399 16.370 36.922 1.00 57.12 116 GLU A N 1
ATOM 934 C CA . GLU A 1 116 ? -11.207 17.152 36.598 1.00 57.12 116 GLU A CA 1
ATOM 935 C C . GLU A 1 116 ? -11.605 18.380 35.756 1.00 57.12 116 GLU A C 1
ATOM 937 O O . GLU A 1 116 ? -12.515 18.278 34.922 1.00 57.12 116 GLU A O 1
ATOM 942 N N . PRO A 1 117 ? -10.983 19.557 35.954 1.00 44.00 117 PRO A N 1
ATOM 943 C CA . PRO A 1 117 ? -11.102 20.665 35.010 1.00 44.00 117 PRO A CA 1
ATOM 944 C C . PRO A 1 117 ? -10.709 20.179 33.604 1.00 44.00 117 PRO A C 1
ATOM 946 O O . PRO A 1 117 ? -9.593 19.716 33.409 1.00 44.00 117 PRO A O 1
ATOM 949 N N . GLY A 1 118 ? -11.640 20.228 32.642 1.00 57.41 118 GLY A N 1
ATOM 950 C CA . GLY A 1 118 ? -11.455 19.624 31.309 1.00 57.41 118 GLY A CA 1
ATOM 951 C C . GLY A 1 118 ? -11.874 18.148 31.190 1.00 57.41 118 GLY A C 1
ATOM 952 O O . GLY A 1 118 ? -11.576 17.509 30.187 1.00 57.41 118 GLY A O 1
ATOM 953 N N . GLY A 1 119 ? -12.572 17.593 32.188 1.00 64.00 119 GLY A N 1
ATOM 954 C CA . GLY A 1 119 ? -12.967 16.184 32.225 1.00 64.00 119 GLY A CA 1
ATOM 955 C C . GLY A 1 119 ? -13.772 15.728 31.001 1.00 64.00 119 GLY A C 1
ATOM 956 O O . GLY A 1 119 ? -14.824 16.280 30.677 1.00 64.00 119 GLY A O 1
ATOM 957 N N . THR A 1 120 ? -13.307 14.654 30.365 1.00 78.75 120 THR A N 1
ATOM 958 C CA . THR A 1 120 ? -13.802 14.156 29.071 1.00 78.75 120 THR A CA 1
ATOM 959 C C . THR A 1 120 ? -14.962 13.160 29.183 1.00 78.75 120 THR A C 1
ATOM 961 O O . THR A 1 120 ? -15.457 12.682 28.166 1.00 78.75 120 THR A O 1
ATOM 964 N N . HIS A 1 121 ? -15.463 12.862 30.393 1.00 86.75 121 HIS A N 1
ATOM 965 C CA . HIS A 1 121 ? -16.563 11.897 30.592 1.00 86.75 121 HIS A CA 1
ATOM 966 C C . HIS A 1 121 ? -17.823 12.267 29.806 1.00 86.75 121 HIS A C 1
ATOM 968 O O . HIS A 1 121 ? -18.377 11.427 29.101 1.00 86.75 121 HIS A O 1
ATOM 974 N N . GLY A 1 122 ? -18.250 13.530 29.879 1.00 84.69 122 GLY A N 1
ATOM 975 C CA . GLY A 1 122 ? -19.439 13.978 29.155 1.00 84.69 122 GLY A CA 1
ATOM 976 C C . GLY A 1 122 ? -19.284 13.897 27.642 1.00 84.69 122 GLY A C 1
ATOM 977 O O . GLY A 1 122 ? -20.215 13.495 26.948 1.00 84.69 122 GLY A O 1
ATOM 978 N N . HIS A 1 123 ? -18.083 14.206 27.160 1.00 86.38 123 HIS A N 1
ATOM 979 C CA . HIS A 1 123 ? -17.710 14.092 25.755 1.00 86.38 123 HIS A CA 1
ATOM 980 C C . HIS A 1 123 ? -17.737 12.634 25.279 1.00 86.38 123 HIS A C 1
ATOM 982 O O . HIS A 1 123 ? -18.387 12.326 24.286 1.00 86.38 123 HIS A O 1
ATOM 988 N N . ALA A 1 124 ? -17.152 11.713 26.050 1.00 90.31 124 ALA A N 1
ATOM 989 C CA . ALA A 1 124 ? -17.160 10.280 25.755 1.00 90.31 124 ALA A CA 1
ATOM 990 C C . ALA A 1 124 ? -18.583 9.697 25.693 1.00 90.31 124 ALA A C 1
ATOM 992 O O . ALA A 1 124 ? -18.901 8.903 24.806 1.00 90.31 124 ALA A O 1
ATOM 993 N N . VAL A 1 125 ? -19.463 10.100 26.620 1.00 89.44 125 VAL A N 1
ATOM 994 C CA . VAL A 1 125 ? -20.880 9.704 26.586 1.00 89.44 125 VAL A CA 1
ATOM 995 C C . VAL A 1 125 ? -21.556 10.246 25.329 1.00 89.44 125 VAL A C 1
ATOM 997 O O . VAL A 1 125 ? -22.301 9.513 24.682 1.00 89.44 125 VAL A O 1
ATOM 1000 N N . GLN A 1 126 ? -21.295 11.502 24.963 1.00 87.38 126 GLN A N 1
ATOM 1001 C CA . GLN A 1 126 ? -21.886 12.111 23.775 1.00 87.38 126 GLN A CA 1
ATOM 1002 C C . GLN A 1 126 ? -21.438 11.406 22.491 1.00 87.38 126 GLN A C 1
ATOM 1004 O O . GLN A 1 126 ? -22.284 11.113 21.649 1.00 87.38 126 GLN A O 1
ATOM 1009 N N . ALA A 1 127 ? -20.150 11.074 22.370 1.00 90.56 127 ALA A N 1
ATOM 1010 C CA . ALA A 1 127 ? -19.614 10.314 21.243 1.00 90.56 127 ALA A CA 1
ATOM 1011 C C . ALA A 1 127 ? -20.307 8.948 21.108 1.00 90.56 127 ALA A C 1
ATOM 1013 O O . ALA A 1 127 ? -20.793 8.605 20.031 1.00 90.56 127 ALA A O 1
ATOM 1014 N N . LEU A 1 128 ? -20.432 8.203 22.215 1.00 91.25 128 LEU A N 1
ATOM 1015 C CA . LEU A 1 128 ? -21.144 6.920 22.256 1.00 91.25 128 LEU A CA 1
ATOM 1016 C C . LEU A 1 128 ? -22.615 7.072 21.840 1.00 91.25 128 LEU A C 1
ATOM 1018 O O . LEU A 1 128 ? -23.125 6.277 21.056 1.00 91.25 128 LEU A O 1
ATOM 1022 N N . MET A 1 129 ? -23.322 8.076 22.361 1.00 88.19 129 MET A N 1
ATOM 1023 C CA . MET A 1 129 ? -24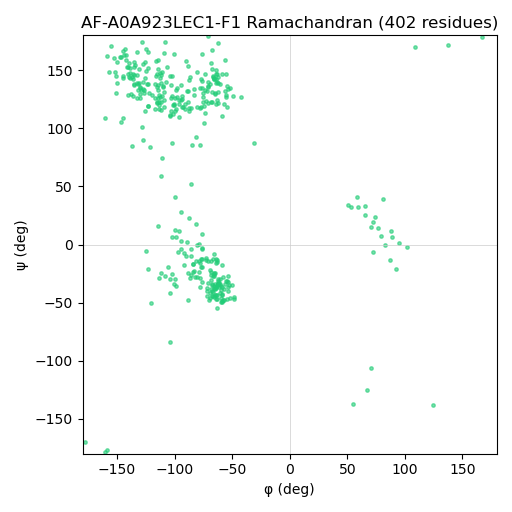.736 8.281 22.029 1.00 88.19 129 MET A CA 1
ATOM 1024 C C . MET A 1 129 ? -24.925 8.659 20.555 1.00 88.19 129 MET A C 1
ATOM 1026 O O . MET A 1 129 ? -25.786 8.073 19.899 1.00 88.19 129 MET A O 1
ATOM 1030 N N . ASN A 1 130 ? -24.109 9.584 20.040 1.00 87.25 130 ASN A N 1
ATOM 1031 C CA . ASN A 1 130 ? -24.179 10.047 18.654 1.00 87.25 130 ASN A CA 1
ATOM 1032 C C . ASN A 1 130 ? -23.994 8.892 17.669 1.00 87.25 130 ASN A C 1
ATOM 1034 O O . ASN A 1 130 ? -24.818 8.723 16.774 1.00 87.25 130 ASN A O 1
ATOM 1038 N N . HIS A 1 131 ? -22.960 8.073 17.879 1.00 91.31 131 HI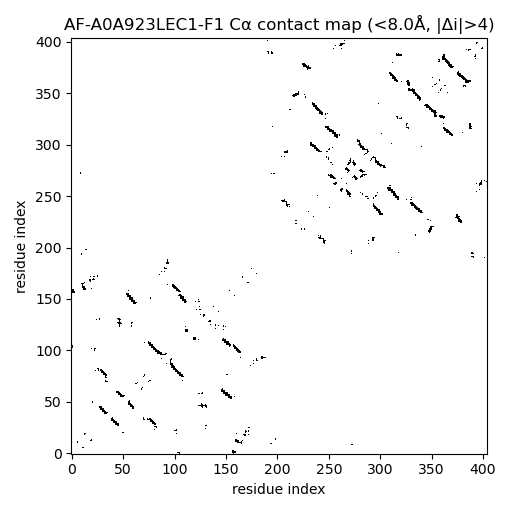S A N 1
ATOM 1039 C CA . HIS A 1 131 ? -22.660 6.927 17.019 1.00 91.31 131 HIS A CA 1
ATOM 1040 C C . HIS A 1 131 ? -23.787 5.886 17.016 1.00 91.31 131 HIS A C 1
ATOM 1042 O O . HIS A 1 131 ? -24.133 5.329 15.984 1.00 91.31 131 HIS A O 1
ATOM 1048 N N . ASN A 1 132 ? -24.470 5.708 18.150 1.00 84.38 132 ASN A N 1
ATOM 1049 C CA . ASN A 1 132 ? -25.603 4.787 18.269 1.00 84.38 132 ASN A CA 1
ATOM 1050 C C . ASN A 1 132 ? -26.957 5.434 17.890 1.00 84.38 132 ASN A C 1
ATOM 1052 O O . ASN A 1 132 ? -28.011 4.988 18.354 1.00 84.38 132 ASN A O 1
ATOM 1056 N N . GLY A 1 133 ? -26.947 6.513 17.097 1.00 83.25 133 GLY A N 1
ATOM 1057 C CA . GLY A 1 133 ? -28.147 7.163 16.556 1.00 83.25 133 GLY A CA 1
ATOM 1058 C C . GLY A 1 133 ? -29.002 7.924 17.579 1.00 83.25 133 GLY A C 1
ATOM 1059 O O . GLY A 1 133 ? -30.158 8.254 17.299 1.00 83.25 133 GLY A O 1
ATOM 1060 N N . ARG A 1 134 ? -28.476 8.213 18.776 1.00 79.62 134 ARG A N 1
ATOM 1061 C CA . ARG A 1 134 ? -29.192 8.946 19.836 1.00 79.62 134 ARG A CA 1
ATOM 1062 C C . ARG A 1 134 ? -28.825 10.426 19.784 1.00 79.62 134 ARG A C 1
ATOM 1064 O O . ARG A 1 134 ? -27.657 10.792 19.868 1.00 79.62 134 ARG A O 1
ATOM 1071 N N . LYS A 1 135 ? -29.831 11.300 19.670 1.00 64.50 135 LYS A N 1
ATOM 1072 C CA . LYS A 1 135 ? -29.612 12.748 19.507 1.00 64.50 135 LYS A CA 1
ATOM 1073 C C . LYS A 1 135 ? -29.140 13.406 20.818 1.00 64.50 135 LYS A C 1
ATOM 1075 O O . LYS A 1 135 ? -29.660 13.049 21.877 1.00 64.50 135 LYS A O 1
ATOM 1080 N N . PRO A 1 136 ? -28.287 14.452 20.768 1.00 57.97 136 PRO A N 1
ATOM 1081 C CA . PRO A 1 136 ? -27.796 15.168 21.957 1.00 57.97 136 PRO A CA 1
ATOM 1082 C C . PRO A 1 136 ? -28.902 15.704 22.880 1.00 57.97 136 PRO A C 1
ATOM 1084 O O . PRO A 1 136 ? -28.744 15.748 24.095 1.00 57.97 136 PRO A O 1
ATOM 1087 N N . GLY A 1 137 ? -30.055 16.077 22.317 1.00 58.94 137 GLY A N 1
ATOM 1088 C CA . GLY A 1 137 ? -31.194 16.597 23.079 1.00 58.94 137 GLY A CA 1
ATOM 1089 C C . GLY A 1 137 ? -32.039 15.542 23.802 1.00 58.94 137 GLY A C 1
ATOM 1090 O O . GLY A 1 137 ? -32.839 15.910 24.656 1.00 58.94 137 GLY A O 1
ATOM 1091 N N . GLN A 1 138 ? -31.891 14.246 23.493 1.00 57.75 138 GLN A N 1
ATOM 1092 C CA . GLN A 1 138 ? -32.664 13.197 24.176 1.00 57.75 138 GLN A CA 1
ATOM 1093 C C . GLN A 1 138 ? -32.137 12.899 25.584 1.00 57.75 138 GLN A C 1
ATOM 1095 O O . GLN A 1 138 ? -32.868 12.351 26.406 1.00 57.75 138 GLN A O 1
ATOM 1100 N N . PHE A 1 139 ? -30.890 13.271 25.882 1.00 58.62 139 PHE A N 1
ATOM 1101 C CA . PHE A 1 139 ? -30.166 12.764 27.037 1.00 58.62 139 PHE A CA 1
ATOM 1102 C C . PHE A 1 139 ? -29.222 13.823 27.611 1.00 58.62 139 PHE A C 1
ATOM 1104 O O . PHE A 1 139 ? -28.155 14.083 27.067 1.00 58.62 139 PHE A O 1
ATOM 1111 N N . SER A 1 140 ? -29.578 14.427 28.752 1.00 64.00 140 SER A N 1
ATOM 1112 C CA . SER A 1 140 ? -28.613 15.271 29.471 1.00 64.00 140 SER A CA 1
ATOM 1113 C C . SER A 1 140 ? -27.479 14.398 30.022 1.00 64.00 140 SER A C 1
ATOM 1115 O O . SER A 1 140 ? -27.735 13.393 30.687 1.00 64.00 140 SER A O 1
ATOM 1117 N N . VAL A 1 141 ? -26.220 14.790 29.798 1.00 66.31 141 VAL A N 1
ATOM 1118 C CA . VAL A 1 141 ? -25.022 14.051 30.257 1.00 66.31 141 VAL A CA 1
ATOM 1119 C C . VAL A 1 141 ? -25.091 13.687 31.748 1.00 66.31 141 VAL A C 1
ATOM 1121 O O . VAL A 1 141 ? -24.662 12.607 32.152 1.00 66.31 141 VAL A O 1
ATOM 1124 N N . ARG A 1 142 ? -25.694 14.552 32.582 1.00 68.44 142 ARG A N 1
ATOM 1125 C CA . ARG A 1 142 ? -25.886 14.290 34.020 1.00 68.44 142 ARG A CA 1
ATOM 1126 C C . ARG A 1 142 ? -26.643 12.985 34.295 1.00 68.44 142 ARG A C 1
ATOM 1128 O O . ARG A 1 142 ? -26.329 12.329 35.285 1.00 68.44 142 ARG A O 1
ATOM 1135 N N . HIS A 1 143 ? -27.588 12.600 33.437 1.00 69.75 143 HIS A N 1
ATOM 1136 C CA . HIS A 1 143 ? -28.393 11.385 33.591 1.00 69.75 143 HIS A CA 1
ATOM 1137 C C . HIS A 1 143 ? -27.570 10.095 33.416 1.00 69.75 143 HIS A C 1
ATOM 1139 O O . HIS A 1 143 ? -27.874 9.079 34.031 1.00 69.75 143 HIS A O 1
ATOM 1145 N N . TYR A 1 144 ? -26.473 10.151 32.656 1.00 73.62 144 TYR A N 1
ATOM 1146 C CA . TYR A 1 144 ? -25.584 9.014 32.387 1.00 73.62 144 TYR A CA 1
ATOM 1147 C C . TYR A 1 144 ? -24.370 8.953 33.316 1.00 73.62 144 TYR A C 1
ATOM 1149 O O . TYR A 1 144 ? -23.452 8.165 33.100 1.00 73.62 144 TYR A O 1
ATOM 1157 N N . GLY A 1 145 ? -24.356 9.750 34.388 1.00 68.75 145 GLY A N 1
ATOM 1158 C CA . GLY A 1 145 ? -23.226 9.824 35.318 1.00 68.75 145 GLY A CA 1
ATOM 1159 C C . GLY A 1 145 ? -22.913 8.522 36.071 1.00 68.75 145 GLY A C 1
ATOM 1160 O O . GLY A 1 145 ? -21.849 8.419 36.684 1.00 68.75 145 GLY A O 1
ATOM 1161 N N . PHE A 1 146 ? -23.811 7.533 36.040 1.00 76.81 146 PHE A N 1
ATOM 1162 C CA . PHE A 1 146 ? -23.571 6.203 36.607 1.00 76.81 146 PHE A CA 1
ATOM 1163 C C . PHE A 1 146 ? -22.704 5.316 35.696 1.00 76.81 146 PHE A C 1
ATOM 1165 O O . PHE A 1 146 ? -22.040 4.405 36.188 1.00 76.81 146 PHE A O 1
ATOM 1172 N N . MET A 1 147 ? -22.679 5.593 34.390 1.00 84.12 147 MET A N 1
ATOM 1173 C CA . MET A 1 147 ? -21.997 4.776 33.391 1.00 84.12 147 MET A CA 1
ATOM 1174 C C . MET A 1 147 ? -20.483 4.996 33.455 1.00 84.12 147 MET A C 1
ATOM 1176 O O . MET A 1 147 ? -20.002 6.127 33.322 1.00 84.12 147 MET A O 1
ATOM 1180 N N . ALA A 1 148 ? -19.722 3.917 33.666 1.00 90.75 148 ALA A N 1
ATOM 1181 C CA . ALA A 1 148 ? -18.271 3.976 33.558 1.00 90.75 148 ALA A CA 1
ATOM 1182 C C . ALA A 1 148 ? -17.890 4.027 32.081 1.00 90.75 148 ALA A C 1
ATOM 1184 O O . ALA A 1 148 ? -18.371 3.220 31.282 1.00 90.75 148 ALA A O 1
ATOM 1185 N N . MET A 1 149 ? -17.030 4.981 31.746 1.00 93.31 149 MET A N 1
ATOM 1186 C CA . MET A 1 149 ? -16.522 5.179 30.398 1.00 93.31 149 MET A CA 1
ATOM 1187 C C . MET A 1 149 ? -15.042 4.837 30.361 1.00 93.31 149 MET A C 1
ATOM 1189 O O . MET A 1 149 ? -14.310 5.082 31.322 1.00 93.31 149 MET A O 1
ATOM 1193 N N . PHE A 1 150 ? -14.615 4.289 29.235 1.00 95.69 150 PHE A N 1
ATOM 1194 C CA . PHE A 1 150 ? -13.230 3.982 28.933 1.00 95.69 150 PHE A CA 1
ATOM 1195 C C . PHE A 1 150 ? -12.919 4.507 27.537 1.00 95.69 150 PHE A C 1
ATOM 1197 O O . PHE A 1 150 ? -13.789 4.501 26.667 1.00 95.69 150 PHE A O 1
ATOM 1204 N N . VAL A 1 151 ? -11.689 4.956 27.333 1.00 97.12 151 VAL A N 1
ATOM 1205 C CA . VAL A 1 151 ? -11.160 5.356 26.031 1.00 97.12 151 VAL A CA 1
ATOM 1206 C C . VAL A 1 151 ? -10.033 4.409 25.659 1.00 97.12 151 VAL A C 1
ATOM 1208 O O . VAL A 1 151 ? -9.199 4.080 26.501 1.00 97.12 151 VAL A O 1
ATOM 1211 N N . VAL A 1 152 ? -10.016 3.955 24.415 1.00 98.12 152 VAL A N 1
ATOM 1212 C CA . VAL A 1 152 ? -8.881 3.260 23.817 1.00 98.12 152 VAL A CA 1
ATOM 1213 C C . VAL A 1 152 ? -8.182 4.248 22.901 1.00 98.12 152 VAL A C 1
ATOM 1215 O O . VAL A 1 152 ? -8.759 4.701 21.914 1.00 98.12 152 VAL A O 1
ATOM 1218 N N . GLU A 1 153 ? -6.952 4.602 23.252 1.00 97.81 153 GLU A N 1
ATOM 1219 C CA . GLU A 1 153 ? -6.101 5.468 22.440 1.00 97.81 153 GLU A CA 1
ATOM 1220 C C . GLU A 1 153 ? -5.331 4.611 21.435 1.00 97.81 153 GLU A C 1
ATOM 1222 O O . GLU A 1 153 ? -4.509 3.786 21.846 1.00 97.81 153 GLU A O 1
ATOM 1227 N N . CYS A 1 154 ? -5.599 4.797 20.142 1.00 97.50 154 CYS A N 1
ATOM 1228 C CA . CYS A 1 154 ? -4.933 4.078 19.058 1.00 97.50 154 CYS A CA 1
ATOM 1229 C C . CYS A 1 154 ? -4.158 5.072 18.187 1.00 97.50 154 CYS A C 1
ATOM 1231 O O . CYS A 1 154 ? -4.766 5.939 17.561 1.00 97.50 154 CYS A O 1
ATOM 1233 N N . ASP A 1 155 ? -2.834 4.950 18.124 1.00 95.62 155 ASP A N 1
ATOM 1234 C CA . ASP A 1 155 ? -2.035 5.731 17.174 1.00 95.62 155 ASP A CA 1
ATOM 1235 C C . ASP A 1 155 ? -2.369 5.302 15.742 1.00 95.62 155 ASP A C 1
ATOM 1237 O O . ASP A 1 155 ? -2.551 4.111 15.483 1.00 95.62 155 ASP A O 1
ATOM 1241 N N . TRP A 1 156 ? -2.410 6.241 14.790 1.00 93.06 156 TRP A N 1
ATOM 1242 C CA . TRP A 1 156 ? -2.727 5.916 13.388 1.00 93.06 156 TRP A CA 1
ATOM 1243 C C . TRP A 1 156 ? -1.774 4.884 12.768 1.00 93.06 156 TRP A C 1
ATOM 1245 O O . TRP A 1 156 ? -2.198 4.097 11.928 1.00 93.06 156 TRP A O 1
ATOM 1255 N N . ALA A 1 157 ? -0.523 4.817 13.236 1.00 90.12 157 ALA A N 1
ATOM 1256 C CA . ALA A 1 157 ? 0.441 3.781 12.847 1.00 90.12 157 ALA A CA 1
ATOM 1257 C C . ALA A 1 157 ? 0.013 2.353 13.247 1.00 90.12 157 ALA A C 1
ATOM 1259 O O . ALA A 1 157 ? 0.572 1.373 12.759 1.00 90.12 157 ALA A O 1
ATOM 1260 N N . HIS A 1 158 ? -0.968 2.231 14.142 1.00 93.50 158 HIS A N 1
ATOM 1261 C CA . HIS A 1 158 ? -1.520 0.981 14.654 1.00 93.50 158 HIS A CA 1
ATOM 1262 C C . HIS A 1 158 ? -2.979 0.757 14.256 1.00 93.50 158 HIS A C 1
ATOM 1264 O O . HIS A 1 158 ? -3.644 -0.107 14.835 1.00 93.50 158 HIS A O 1
ATOM 1270 N N . VAL A 1 159 ? -3.465 1.504 13.262 1.00 94.12 159 VAL A N 1
ATOM 1271 C CA . VAL A 1 159 ? -4.787 1.342 12.656 1.00 94.12 159 VAL A CA 1
ATOM 1272 C C . VAL A 1 159 ? -4.616 0.798 11.240 1.00 94.12 159 VAL A C 1
ATOM 1274 O O . VAL A 1 159 ? -3.756 1.241 10.486 1.00 94.12 159 VAL A O 1
ATOM 1277 N N . SER A 1 160 ? -5.445 -0.169 10.868 1.00 93.38 160 SER A N 1
ATOM 1278 C CA . SER A 1 160 ? -5.530 -0.677 9.497 1.00 93.38 160 SER A CA 1
ATOM 1279 C C . SER A 1 160 ? -6.988 -0.848 9.104 1.00 93.38 160 SER A C 1
ATOM 1281 O O . SER A 1 160 ? -7.815 -1.195 9.948 1.00 93.38 160 SER A O 1
ATOM 1283 N N . ALA A 1 161 ? -7.307 -0.636 7.833 1.00 94.31 161 ALA A N 1
ATOM 1284 C CA . ALA A 1 161 ? -8.653 -0.826 7.321 1.00 94.31 161 ALA A CA 1
ATOM 1285 C C . ALA A 1 161 ? -8.631 -1.573 5.985 1.00 94.31 161 ALA A C 1
ATOM 1287 O O . ALA A 1 161 ? -7.695 -1.437 5.193 1.00 94.31 161 ALA A O 1
ATOM 1288 N N . LYS A 1 162 ? -9.660 -2.396 5.767 1.00 93.44 162 LYS A N 1
ATOM 1289 C CA . LYS A 1 162 ? -9.832 -3.240 4.584 1.00 93.44 162 LYS A CA 1
ATOM 1290 C C . LYS A 1 162 ? -11.246 -3.104 4.031 1.00 93.44 162 LYS A C 1
ATOM 1292 O O . LYS A 1 162 ? -12.209 -3.156 4.797 1.00 93.44 162 LYS A O 1
ATOM 1297 N N . THR A 1 163 ? -11.357 -3.051 2.710 1.00 92.06 163 THR A N 1
ATOM 1298 C CA . THR A 1 163 ? -12.592 -3.323 1.961 1.00 92.06 163 THR A CA 1
ATOM 1299 C C . THR A 1 163 ? -12.344 -4.444 0.950 1.00 92.06 163 THR A C 1
ATOM 1301 O O . THR A 1 163 ? -11.272 -4.519 0.354 1.00 92.06 163 THR A O 1
ATOM 1304 N N . GLU A 1 164 ? -13.279 -5.381 0.804 1.00 87.88 164 GLU A N 1
ATOM 1305 C CA . GLU A 1 164 ? -13.155 -6.473 -0.172 1.00 87.88 164 GLU A CA 1
ATOM 1306 C C . GLU A 1 164 ? -13.292 -5.929 -1.589 1.00 87.88 164 GLU A C 1
ATOM 1308 O O . GLU A 1 164 ? -12.452 -6.202 -2.444 1.00 87.88 164 GLU A O 1
ATOM 1313 N N . VAL A 1 165 ? -14.315 -5.101 -1.801 1.00 85.75 165 VAL A N 1
ATOM 1314 C CA . VAL A 1 165 ? -14.440 -4.247 -2.975 1.00 85.75 165 VAL A CA 1
ATOM 1315 C C . VAL A 1 165 ? -13.800 -2.898 -2.659 1.00 85.75 165 VAL A C 1
ATOM 1317 O O . VAL A 1 165 ? -14.313 -2.183 -1.798 1.00 85.75 165 VAL A O 1
ATOM 1320 N N . PRO A 1 166 ? -12.724 -2.514 -3.357 1.00 82.94 166 PRO A N 1
ATOM 1321 C CA . PRO A 1 166 ? -12.085 -1.241 -3.076 1.00 82.94 166 PRO A CA 1
ATOM 1322 C C . PRO A 1 166 ? -12.975 -0.021 -3.361 1.00 82.94 166 PRO A C 1
ATOM 1324 O O . PRO A 1 166 ? -13.856 -0.045 -4.234 1.00 82.94 166 PRO A O 1
ATOM 1327 N N . VAL A 1 167 ? -12.721 1.036 -2.590 1.00 83.81 167 VAL A N 1
ATOM 1328 C CA . VAL A 1 167 ? -13.506 2.273 -2.507 1.00 83.81 167 VAL A CA 1
ATOM 1329 C C . VAL A 1 167 ? -12.607 3.501 -2.631 1.00 83.81 167 VAL A C 1
ATOM 1331 O O . VAL A 1 167 ? -11.443 3.467 -2.223 1.00 83.81 167 VAL A O 1
ATOM 1334 N N . GLU A 1 168 ? -13.162 4.591 -3.158 1.00 81.12 168 GLU A N 1
ATOM 1335 C CA . GLU A 1 168 ? -12.427 5.844 -3.384 1.00 81.12 168 GLU A CA 1
ATOM 1336 C C . GLU A 1 168 ? -12.928 6.981 -2.503 1.00 81.12 168 GLU A C 1
ATOM 1338 O O . GLU A 1 168 ? -12.159 7.881 -2.167 1.00 81.12 168 GLU A O 1
ATOM 1343 N N . ARG A 1 169 ? -14.209 6.960 -2.126 1.00 87.00 169 ARG A N 1
ATOM 1344 C CA . ARG A 1 169 ? -14.832 8.044 -1.371 1.00 87.00 169 ARG A CA 1
ATOM 1345 C C . ARG A 1 169 ? -15.695 7.511 -0.226 1.00 87.00 169 ARG A C 1
ATOM 1347 O O . ARG A 1 169 ? -16.166 6.374 -0.289 1.00 87.00 169 ARG A O 1
ATOM 1354 N N . PRO A 1 170 ? -15.946 8.325 0.814 1.00 90.94 170 PRO A N 1
ATOM 1355 C CA . PRO A 1 170 ? -16.828 7.950 1.919 1.00 90.94 170 PRO A CA 1
ATOM 1356 C C . PRO A 1 170 ? -18.225 7.496 1.470 1.00 90.94 170 PRO A C 1
ATOM 1358 O O . PRO A 1 170 ? -18.807 6.610 2.085 1.00 90.94 170 PRO A O 1
ATOM 1361 N N . GLU A 1 171 ? -18.756 8.045 0.376 1.00 90.19 171 GLU A N 1
ATOM 1362 C CA . GLU A 1 171 ? -20.089 7.701 -0.139 1.00 90.19 171 GLU A CA 1
ATOM 1363 C C . GLU A 1 171 ? -20.156 6.298 -0.760 1.00 90.19 171 GLU A C 1
ATOM 1365 O O . GLU A 1 171 ? -21.248 5.778 -0.969 1.00 90.19 171 GLU A O 1
ATOM 1370 N N . ASP A 1 172 ? -19.009 5.669 -1.032 1.00 88.69 172 ASP A N 1
ATOM 1371 C CA . ASP A 1 172 ? -18.934 4.297 -1.543 1.00 88.69 172 ASP A CA 1
ATOM 1372 C C . ASP A 1 172 ? -18.963 3.254 -0.393 1.00 88.69 172 ASP A C 1
ATOM 1374 O O . ASP A 1 172 ? -18.944 2.041 -0.637 1.00 88.69 172 ASP A O 1
ATOM 1378 N N . ILE A 1 173 ? -18.977 3.712 0.870 1.00 93.31 173 ILE A N 1
ATOM 1379 C CA . ILE A 1 173 ? -18.941 2.870 2.073 1.00 93.31 173 ILE A CA 1
ATOM 1380 C C . ILE A 1 173 ? -20.282 2.259 2.468 1.00 93.31 173 ILE A C 1
ATOM 1382 O O . ILE A 1 173 ? -20.249 1.192 3.059 1.00 93.31 173 ILE A O 1
ATOM 1386 N N . PRO A 1 174 ? -21.470 2.796 2.190 1.00 92.44 174 PRO A N 1
ATOM 1387 C CA . PRO A 1 174 ? -22.687 2.004 2.361 1.00 92.44 174 PRO A CA 1
ATOM 1388 C C . PRO A 1 174 ? -22.686 0.784 1.420 1.00 92.44 174 PRO A C 1
ATOM 1390 O O . PRO A 1 174 ? -22.089 0.812 0.341 1.00 92.44 174 PRO A O 1
ATOM 1393 N N . PHE A 1 175 ? -23.261 -0.351 1.833 1.00 91.31 175 PHE A N 1
ATOM 1394 C CA . PHE A 1 175 ? -23.435 -1.476 0.898 1.00 91.31 175 PHE A CA 1
ATOM 1395 C C . PHE A 1 175 ? -24.521 -1.124 -0.126 1.00 91.31 175 PHE A C 1
ATOM 1397 O O . PHE A 1 175 ? -25.545 -0.564 0.271 1.00 91.31 175 PHE A O 1
ATOM 1404 N N . PRO A 1 176 ? -24.346 -1.473 -1.414 1.00 88.12 176 PRO A N 1
ATOM 1405 C CA . PRO A 1 176 ? -25.373 -1.214 -2.410 1.00 88.12 176 PRO A CA 1
ATOM 1406 C C . PRO A 1 176 ? -26.622 -2.050 -2.120 1.00 88.12 176 PRO A C 1
ATOM 1408 O O . PRO A 1 176 ? -26.550 -3.219 -1.724 1.00 88.12 176 PRO A O 1
ATOM 1411 N N . THR A 1 177 ? -27.782 -1.454 -2.350 1.00 87.88 177 THR A N 1
ATOM 1412 C CA . THR A 1 177 ? -29.070 -2.141 -2.299 1.00 87.88 177 THR A CA 1
ATOM 1413 C C . THR A 1 177 ? -29.202 -3.136 -3.462 1.00 87.88 177 THR A C 1
ATOM 1415 O O . THR A 1 177 ? -28.600 -2.941 -4.520 1.00 87.88 177 THR A O 1
ATOM 1418 N N . PRO A 1 178 ? -30.039 -4.183 -3.338 1.00 86.12 178 PRO A N 1
ATOM 1419 C CA . PRO A 1 178 ? -30.342 -5.082 -4.457 1.00 86.12 178 PRO A CA 1
ATOM 1420 C C . PRO A 1 178 ? -30.822 -4.351 -5.723 1.00 86.12 178 PRO A C 1
ATOM 1422 O O . PRO A 1 178 ? -30.516 -4.754 -6.841 1.00 86.12 178 PRO A O 1
ATOM 1425 N N . GLU A 1 179 ? -31.563 -3.252 -5.564 1.00 87.81 179 GLU A N 1
ATOM 1426 C CA . GLU A 1 179 ? -32.025 -2.426 -6.685 1.00 87.81 179 GLU A CA 1
ATOM 1427 C C . GLU A 1 179 ? -30.859 -1.726 -7.392 1.00 87.81 179 GLU A C 1
ATOM 1429 O O . GLU A 1 179 ? -30.779 -1.776 -8.619 1.00 87.81 179 GLU A O 1
ATOM 1434 N N . GLU A 1 180 ? -29.918 -1.151 -6.639 1.00 86.12 180 GLU A N 1
ATOM 1435 C CA . GLU A 1 180 ? -28.700 -0.539 -7.186 1.00 86.12 180 GLU A CA 1
ATOM 1436 C C . GLU A 1 180 ? -27.790 -1.567 -7.863 1.00 86.12 180 GLU A C 1
ATOM 1438 O O . GLU A 1 180 ? -27.245 -1.277 -8.928 1.00 86.12 180 GLU A O 1
ATOM 1443 N N . ILE A 1 181 ? -27.664 -2.777 -7.304 1.00 85.31 181 ILE A N 1
ATOM 1444 C CA . ILE A 1 181 ? -26.890 -3.869 -7.919 1.00 85.31 181 ILE A CA 1
ATOM 1445 C C . ILE A 1 181 ? -27.510 -4.273 -9.261 1.00 85.31 181 ILE A C 1
ATOM 1447 O O . ILE A 1 181 ? -26.801 -4.380 -10.256 1.00 85.31 181 ILE A O 1
ATOM 1451 N N . ARG A 1 182 ? -28.834 -4.460 -9.324 1.00 84.50 182 ARG A N 1
ATOM 1452 C CA . ARG A 1 182 ? -29.530 -4.815 -10.576 1.00 84.50 182 ARG A CA 1
ATOM 1453 C C . ARG A 1 182 ? -29.499 -3.688 -11.611 1.00 84.50 182 ARG A C 1
ATOM 1455 O O . ARG A 1 182 ? -29.472 -3.970 -12.807 1.00 84.50 182 ARG A O 1
ATOM 1462 N N . ALA A 1 183 ? -29.548 -2.432 -11.167 1.00 83.75 183 ALA A N 1
ATOM 1463 C CA . ALA A 1 183 ? -29.502 -1.258 -12.038 1.00 83.75 183 ALA A CA 1
ATOM 1464 C C . ALA A 1 183 ? -28.083 -0.967 -12.557 1.00 83.75 183 ALA A C 1
ATOM 1466 O O . ALA A 1 183 ? -27.911 -0.476 -13.675 1.00 83.75 183 ALA A O 1
ATOM 1467 N N . GLY A 1 184 ? -27.062 -1.271 -11.755 1.00 69.56 184 GLY A N 1
ATOM 1468 C CA . GLY A 1 184 ? -25.660 -1.159 -12.120 1.00 69.56 184 GLY A CA 1
ATOM 1469 C C . GLY A 1 184 ? -25.208 -2.363 -12.935 1.00 69.56 184 GLY A C 1
ATOM 1470 O O . GLY A 1 184 ? -24.737 -3.345 -12.373 1.00 69.56 184 GLY A O 1
ATOM 1471 N N . ALA A 1 185 ? -25.284 -2.275 -14.267 1.00 54.72 185 ALA A N 1
ATOM 1472 C CA . ALA A 1 185 ? -24.525 -3.181 -15.131 1.00 54.72 185 ALA A CA 1
ATOM 1473 C C . ALA A 1 185 ? -23.067 -3.188 -14.653 1.00 54.72 185 ALA A C 1
ATOM 1475 O O . ALA A 1 185 ? -22.522 -2.098 -14.479 1.00 54.72 185 ALA A O 1
ATOM 1476 N N . ASP A 1 186 ? -22.492 -4.374 -14.410 1.00 54.56 186 ASP A N 1
ATOM 1477 C CA . ASP A 1 186 ? -21.121 -4.617 -13.934 1.00 54.56 186 ASP A CA 1
ATOM 1478 C C . ASP A 1 186 ? -20.143 -3.531 -14.418 1.00 54.56 186 ASP A C 1
ATOM 1480 O O . ASP A 1 186 ? -19.524 -3.660 -15.478 1.00 54.56 186 ASP A O 1
ATOM 1484 N N . LYS A 1 187 ? -20.005 -2.427 -13.668 1.00 55.16 187 LYS A N 1
ATOM 1485 C CA . LYS A 1 187 ? -19.023 -1.408 -14.025 1.00 55.16 187 LYS A CA 1
ATOM 1486 C C . LYS A 1 187 ? -17.665 -2.058 -13.788 1.00 55.16 187 LYS A C 1
ATOM 1488 O O . LYS A 1 187 ? -17.431 -2.538 -12.671 1.00 55.16 187 LYS A O 1
ATOM 1493 N N . PRO A 1 188 ? -16.793 -2.126 -14.808 1.00 61.03 188 PRO A N 1
ATOM 1494 C CA . PRO A 1 188 ? -15.477 -2.700 -14.627 1.00 61.03 188 PRO A CA 1
ATOM 1495 C C . PRO A 1 188 ? -14.776 -1.949 -13.501 1.00 61.03 188 PRO A C 1
ATOM 1497 O O . PRO A 1 188 ? -14.814 -0.723 -13.424 1.00 61.03 188 PRO A O 1
ATOM 1500 N N . PHE A 1 189 ? -14.208 -2.719 -12.583 1.00 67.62 189 PHE A N 1
ATOM 1501 C CA . PHE A 1 189 ? -13.445 -2.189 -11.473 1.00 67.62 189 PHE A CA 1
ATOM 1502 C C . PHE A 1 189 ? -12.214 -1.454 -12.026 1.00 67.62 189 PHE A C 1
ATOM 1504 O O . PHE A 1 189 ? -11.457 -2.043 -12.802 1.00 67.62 189 PHE A O 1
ATOM 1511 N N . ASP A 1 190 ? -12.038 -0.180 -11.668 1.00 73.06 190 ASP A N 1
ATOM 1512 C CA . ASP A 1 190 ? -10.908 0.619 -12.142 1.00 73.06 190 ASP A CA 1
ATOM 1513 C C . ASP A 1 190 ? -9.641 0.252 -11.367 1.00 73.06 190 ASP A C 1
ATOM 1515 O O . ASP A 1 190 ? -9.287 0.862 -10.362 1.00 73.06 190 ASP A O 1
ATOM 1519 N N . TYR A 1 191 ? -8.950 -0.783 -11.840 1.00 72.69 191 TYR A N 1
ATOM 1520 C CA . TYR A 1 191 ? -7.666 -1.191 -11.281 1.00 72.69 191 TYR A CA 1
ATOM 1521 C C . TYR A 1 191 ? -6.617 -0.079 -11.384 1.00 72.69 191 TYR A C 1
ATOM 1523 O O . TYR A 1 191 ? -5.796 0.048 -10.478 1.00 72.69 191 TYR A O 1
ATOM 1531 N N . ALA A 1 192 ? -6.646 0.746 -12.437 1.00 78.00 192 ALA A N 1
ATOM 1532 C CA . ALA A 1 192 ? -5.625 1.765 -12.652 1.00 78.00 192 ALA A CA 1
ATOM 1533 C C . ALA A 1 192 ? -5.603 2.780 -11.505 1.00 78.00 192 ALA A C 1
ATOM 1535 O O . ALA A 1 192 ? -4.521 3.163 -11.065 1.00 78.00 192 ALA A O 1
ATOM 1536 N N . CYS A 1 193 ? -6.763 3.135 -10.955 1.00 78.62 193 CYS A N 1
ATOM 1537 C CA . CYS A 1 193 ? -6.847 3.975 -9.763 1.00 78.62 193 CYS A CA 1
ATOM 1538 C C . CYS A 1 193 ? -5.979 3.436 -8.606 1.00 78.62 193 CYS A C 1
ATOM 1540 O O . CYS A 1 193 ? -5.189 4.171 -8.025 1.00 78.62 193 CYS A O 1
ATOM 1542 N N . TYR A 1 194 ? -6.018 2.133 -8.313 1.00 75.50 194 TYR A N 1
ATOM 1543 C CA . TYR A 1 194 ? -5.324 1.551 -7.151 1.00 75.50 194 TYR A CA 1
ATOM 1544 C C . TYR A 1 194 ? -3.830 1.369 -7.351 1.00 75.50 194 TYR A C 1
ATOM 1546 O O . TYR A 1 194 ? -3.055 1.562 -6.411 1.00 75.50 194 TYR A O 1
ATOM 1554 N N . PHE A 1 195 ? -3.421 1.004 -8.565 1.00 84.00 195 PHE A N 1
ATOM 1555 C CA . PHE A 1 195 ? -2.002 0.932 -8.890 1.00 84.00 195 PHE A CA 1
ATOM 1556 C C . PHE A 1 195 ? -1.354 2.314 -8.856 1.00 84.00 195 PHE A C 1
ATOM 1558 O O . PHE A 1 195 ? -0.179 2.399 -8.540 1.00 84.00 195 PHE A O 1
ATOM 1565 N N . ASN A 1 196 ? -2.110 3.387 -9.102 1.00 84.62 196 ASN A N 1
ATOM 1566 C CA . ASN A 1 196 ? -1.527 4.719 -9.181 1.00 84.62 196 ASN A CA 1
ATOM 1567 C C . ASN A 1 196 ? -1.824 5.610 -7.955 1.00 84.62 196 ASN A C 1
ATOM 1569 O O . ASN A 1 196 ? -1.079 6.548 -7.710 1.00 84.62 196 ASN A O 1
ATOM 1573 N N . ARG A 1 197 ? -2.839 5.336 -7.121 1.00 81.81 197 ARG A N 1
ATOM 1574 C CA . ARG A 1 197 ? -3.229 6.232 -6.008 1.00 81.81 197 ARG A CA 1
ATOM 1575 C C . ARG A 1 197 ? -2.074 6.537 -5.050 1.00 81.81 197 ARG A C 1
ATOM 1577 O O . ARG A 1 197 ? -1.461 5.619 -4.507 1.00 81.81 197 ARG A O 1
ATOM 1584 N N . LYS A 1 198 ? -1.835 7.813 -4.763 1.00 80.19 198 LYS A N 1
ATOM 1585 C CA . LYS A 1 198 ? -0.904 8.231 -3.708 1.00 80.19 198 LYS A CA 1
ATOM 1586 C C . LYS A 1 198 ? -1.631 8.288 -2.354 1.00 80.19 198 LYS A C 1
ATOM 1588 O O . LYS A 1 198 ? -2.808 8.645 -2.302 1.00 80.19 198 LYS A O 1
ATOM 1593 N N . PRO A 1 199 ? -0.975 7.932 -1.234 1.00 64.56 199 PRO A N 1
ATOM 1594 C CA . PRO A 1 199 ? -1.589 7.977 0.098 1.00 64.56 199 PRO A CA 1
ATOM 1595 C C . PRO A 1 199 ? -1.708 9.399 0.676 1.00 64.56 199 PRO A C 1
ATOM 1597 O O . PRO A 1 199 ? -2.239 9.568 1.772 1.00 64.56 19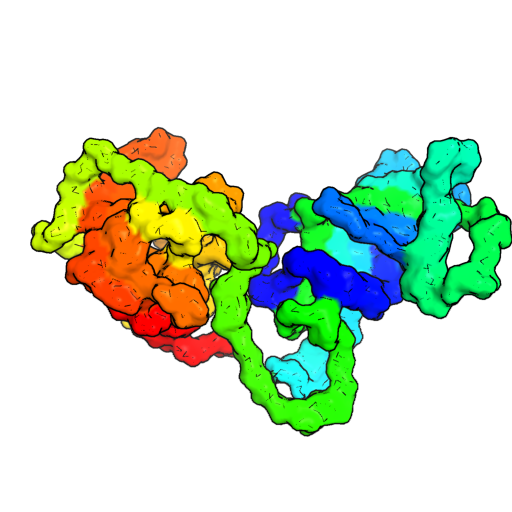9 PRO A O 1
ATOM 1600 N N . TYR A 1 200 ? -1.198 10.406 -0.030 1.00 66.56 200 TYR A N 1
ATOM 1601 C CA . TYR A 1 200 ? -1.209 11.815 0.345 1.00 66.56 200 TYR A CA 1
ATOM 1602 C C . TYR A 1 200 ? -1.895 12.643 -0.748 1.00 66.56 200 TYR A C 1
ATOM 1604 O O . TYR A 1 200 ? -1.908 12.274 -1.921 1.00 66.56 200 TYR A O 1
ATOM 1612 N N . GLY A 1 201 ? -2.488 13.772 -0.354 1.00 60.47 201 GLY A N 1
ATOM 1613 C CA . GLY A 1 201 ? -3.054 14.725 -1.304 1.00 60.47 201 GLY A CA 1
ATOM 1614 C C . GLY A 1 201 ? -1.951 15.416 -2.102 1.00 60.47 201 GLY A C 1
ATOM 1615 O O . GLY A 1 201 ? -0.934 15.820 -1.542 1.00 60.47 201 GLY A O 1
ATOM 1616 N N . TYR A 1 202 ? -2.171 15.589 -3.402 1.00 58.81 202 TYR A N 1
ATOM 1617 C CA . TYR A 1 202 ? -1.181 16.145 -4.326 1.00 58.81 202 TYR A CA 1
ATOM 1618 C C . TYR A 1 202 ? -0.866 17.639 -4.090 1.00 58.81 202 TYR A C 1
ATOM 1620 O O . TYR A 1 202 ? 0.147 18.165 -4.542 1.00 58.81 202 TYR A O 1
ATOM 1628 N N . GLU A 1 203 ? -1.702 18.328 -3.309 1.00 56.72 203 GLU A N 1
ATOM 1629 C CA . GLU A 1 203 ? -1.447 19.692 -2.821 1.00 56.72 203 GLU A CA 1
ATOM 1630 C C . GLU A 1 203 ? -0.215 19.775 -1.891 1.00 56.72 203 GLU A C 1
ATOM 1632 O O . GLU A 1 203 ? 0.289 20.866 -1.629 1.00 56.72 203 GLU A O 1
ATOM 1637 N N . ALA A 1 204 ? 0.309 18.635 -1.423 1.00 52.94 204 ALA A N 1
ATOM 1638 C CA . ALA A 1 204 ? 1.457 18.531 -0.522 1.00 52.94 204 ALA A CA 1
ATOM 1639 C C . ALA A 1 204 ? 2.837 18.632 -1.210 1.00 52.94 204 ALA A C 1
ATOM 1641 O O . ALA A 1 204 ? 3.840 18.266 -0.604 1.00 52.94 204 ALA A O 1
ATOM 1642 N N . LEU A 1 205 ? 2.911 19.147 -2.442 1.00 58.94 205 LEU A N 1
ATOM 1643 C CA . LEU A 1 205 ? 4.132 19.216 -3.260 1.00 58.94 205 LEU A CA 1
ATOM 1644 C C . LEU A 1 205 ? 4.878 20.576 -3.304 1.00 58.94 205 LEU A C 1
ATOM 1646 O O . LEU A 1 205 ? 5.354 20.968 -4.375 1.00 58.94 205 LEU A O 1
ATOM 1650 N N . PRO A 1 206 ? 5.045 21.355 -2.213 1.00 51.06 206 PRO A N 1
ATOM 1651 C CA . PRO A 1 206 ? 5.909 22.524 -2.281 1.00 51.06 206 PRO A CA 1
ATOM 1652 C C . PRO A 1 206 ? 7.389 22.116 -2.200 1.00 51.06 206 PRO A C 1
ATOM 1654 O O . PRO A 1 206 ? 7.865 21.642 -1.173 1.00 51.06 206 PRO A O 1
ATOM 1657 N N . GLY A 1 207 ? 8.145 22.394 -3.266 1.00 55.19 207 GLY A N 1
ATOM 1658 C CA . GLY A 1 207 ? 9.602 22.538 -3.171 1.00 55.19 207 GLY A CA 1
ATOM 1659 C C . GLY A 1 207 ? 10.418 21.246 -3.151 1.00 55.19 207 GLY A C 1
ATOM 1660 O O . GLY A 1 207 ? 11.427 21.192 -2.449 1.00 55.19 207 GLY A O 1
ATOM 1661 N N . LEU A 1 208 ? 10.035 20.236 -3.940 1.00 55.12 208 LEU A N 1
ATOM 1662 C CA . LEU A 1 208 ? 10.927 19.114 -4.228 1.00 55.12 208 LEU A CA 1
ATOM 1663 C C . LEU A 1 208 ? 12.206 19.641 -4.899 1.00 55.12 208 LEU A C 1
ATOM 1665 O O . LEU A 1 208 ? 12.167 20.169 -6.011 1.00 55.12 208 LEU A O 1
ATOM 1669 N N . LEU A 1 209 ? 13.325 19.574 -4.178 1.00 53.22 209 LEU A N 1
ATOM 1670 C CA . LEU A 1 209 ? 14.634 19.932 -4.710 1.00 53.22 209 LEU A CA 1
ATOM 1671 C C . LEU A 1 209 ? 15.130 18.782 -5.584 1.00 53.22 209 LEU A C 1
ATOM 1673 O O . LEU A 1 209 ? 15.055 17.624 -5.180 1.00 53.22 209 LEU A O 1
ATOM 1677 N N . ALA A 1 210 ? 15.657 19.120 -6.759 1.00 56.00 210 ALA A N 1
ATOM 1678 C CA . ALA A 1 210 ? 1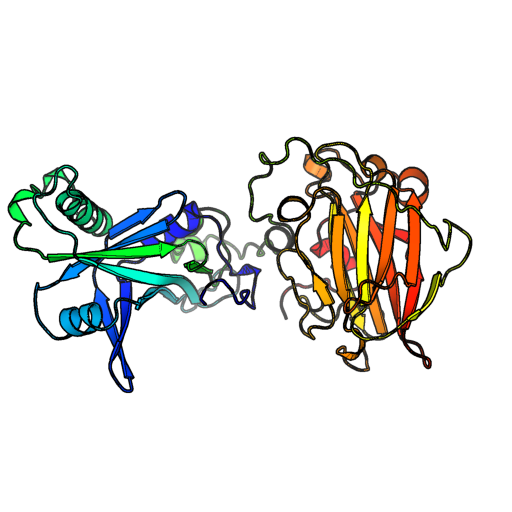6.400 18.187 -7.592 1.00 56.00 210 ALA A CA 1
ATOM 1679 C C . ALA A 1 210 ? 17.502 17.508 -6.763 1.00 56.00 210 ALA A C 1
ATOM 1681 O O . ALA A 1 210 ? 18.233 18.181 -6.027 1.00 56.00 210 ALA A O 1
ATOM 1682 N N . ALA A 1 211 ? 17.630 16.189 -6.893 1.00 61.50 211 ALA A N 1
ATOM 1683 C CA . ALA A 1 211 ? 18.739 15.471 -6.287 1.00 61.50 211 ALA A CA 1
ATOM 1684 C C . ALA A 1 211 ? 20.070 15.926 -6.916 1.00 61.50 211 ALA A C 1
ATOM 1686 O O . ALA A 1 211 ? 20.134 16.263 -8.103 1.00 61.50 211 ALA A O 1
ATOM 1687 N N . GLU A 1 212 ? 21.146 15.947 -6.123 1.00 64.44 212 GLU A N 1
ATOM 1688 C CA . GLU A 1 212 ? 22.480 16.250 -6.648 1.00 64.44 212 GLU A CA 1
ATOM 1689 C C . GLU A 1 212 ? 22.912 15.179 -7.658 1.00 64.44 212 GLU A C 1
ATOM 1691 O O . GLU A 1 212 ? 22.713 13.980 -7.449 1.00 64.44 212 GLU A O 1
ATOM 1696 N N . SER A 1 213 ? 23.555 15.606 -8.748 1.00 65.62 213 SER A N 1
ATOM 1697 C CA . SER A 1 213 ? 24.169 14.673 -9.690 1.00 65.62 213 SER A CA 1
ATOM 1698 C C . SER A 1 213 ? 25.252 13.834 -8.988 1.00 65.62 213 SER A C 1
ATOM 1700 O O . SER A 1 213 ? 26.048 14.387 -8.220 1.00 65.62 213 SER A O 1
ATOM 1702 N N . PRO A 1 214 ? 25.343 12.519 -9.260 1.00 66.00 214 PRO A N 1
ATOM 1703 C CA . PRO A 1 214 ? 26.424 11.683 -8.748 1.00 66.00 214 PRO A CA 1
ATOM 1704 C C . PRO A 1 214 ? 27.809 12.227 -9.130 1.00 66.00 214 PRO A C 1
ATOM 1706 O O . PRO A 1 214 ? 27.988 12.796 -10.206 1.00 66.00 214 PRO A O 1
ATOM 1709 N N . LYS A 1 215 ? 28.800 12.028 -8.250 1.00 57.53 215 LYS A N 1
ATOM 1710 C CA . LYS A 1 215 ? 30.156 12.593 -8.398 1.00 57.53 215 LYS A CA 1
ATOM 1711 C C . LYS A 1 215 ? 31.101 11.784 -9.299 1.00 57.53 215 LYS A C 1
ATOM 1713 O O . LYS A 1 215 ? 32.053 12.361 -9.813 1.00 57.53 215 LYS A O 1
ATOM 1718 N N . GLU A 1 216 ? 30.857 10.488 -9.486 1.00 63.06 216 GLU A N 1
ATOM 1719 C CA . GLU A 1 216 ? 31.701 9.574 -10.277 1.00 63.06 216 GLU A CA 1
ATOM 1720 C C . GLU A 1 216 ? 30.844 8.841 -11.318 1.00 63.06 216 GLU A C 1
ATOM 1722 O O . GLU A 1 216 ? 29.711 8.489 -11.005 1.00 63.06 216 GLU A O 1
ATOM 1727 N N . GLU A 1 217 ? 31.348 8.654 -12.547 1.00 59.78 217 GLU A N 1
ATOM 1728 C CA . GLU A 1 217 ? 30.600 8.105 -13.696 1.00 59.78 217 GLU A CA 1
ATOM 1729 C C . GLU A 1 217 ? 31.342 6.913 -14.323 1.00 59.78 217 GLU A C 1
ATOM 1731 O O . GLU A 1 217 ? 32.535 7.020 -14.614 1.00 59.78 217 GLU A O 1
ATOM 1736 N N . LEU A 1 218 ? 30.641 5.794 -14.549 1.00 59.25 218 LEU A N 1
ATOM 1737 C CA . LEU A 1 218 ? 31.207 4.592 -15.187 1.00 59.25 218 LEU A CA 1
ATOM 1738 C C . LEU A 1 218 ? 30.780 4.408 -16.650 1.00 59.25 218 LEU A C 1
ATOM 1740 O O . LEU A 1 218 ? 31.550 3.846 -17.426 1.00 59.25 218 LEU A O 1
ATOM 1744 N N . CYS A 1 219 ? 29.590 4.872 -17.052 1.00 58.47 219 CYS A N 1
ATOM 1745 C CA . CYS A 1 219 ? 29.090 4.673 -18.416 1.00 58.47 219 CYS A CA 1
ATOM 1746 C C . CYS A 1 219 ? 28.168 5.812 -18.889 1.00 58.47 219 CYS A C 1
ATOM 1748 O O . CYS A 1 219 ? 27.305 6.270 -18.133 1.00 58.47 219 CYS A O 1
ATOM 1750 N N . ARG A 1 220 ? 28.314 6.241 -20.155 1.00 57.53 220 ARG A N 1
ATOM 1751 C CA . ARG A 1 220 ? 27.495 7.301 -20.776 1.00 57.53 220 ARG A CA 1
ATOM 1752 C C . ARG A 1 220 ? 26.386 6.757 -21.683 1.00 57.53 220 ARG A C 1
ATOM 1754 O O . ARG A 1 220 ? 26.390 5.607 -22.131 1.00 57.53 220 ARG A O 1
ATOM 1761 N N . SER A 1 221 ? 25.413 7.614 -22.002 1.00 51.97 221 SER A N 1
ATOM 1762 C CA . SER A 1 221 ? 24.386 7.320 -23.007 1.00 51.97 221 SER A CA 1
ATOM 1763 C C . SER A 1 221 ? 25.026 6.987 -24.378 1.00 51.97 221 SER A C 1
ATOM 1765 O O . SER A 1 221 ? 25.744 7.832 -24.903 1.00 51.97 221 SER A O 1
ATOM 1767 N N . GLY A 1 222 ? 24.785 5.796 -24.956 1.00 54.22 222 GLY A N 1
ATOM 1768 C CA . GLY A 1 222 ? 25.271 5.376 -26.281 1.00 54.22 222 GLY A CA 1
ATOM 1769 C C . GLY A 1 222 ? 26.485 4.428 -26.355 1.00 54.22 222 GLY A C 1
ATOM 1770 O O . GLY A 1 222 ? 26.852 4.057 -27.465 1.00 54.22 222 GLY A O 1
ATOM 1771 N N . GLU A 1 223 ? 27.118 4.022 -25.243 1.00 55.41 223 GLU A N 1
ATOM 1772 C CA . GLU A 1 223 ? 28.428 3.330 -25.304 1.00 55.41 223 GLU A CA 1
ATOM 1773 C C . GLU A 1 223 ? 28.382 1.786 -25.176 1.00 55.41 223 GLU A C 1
ATOM 1775 O O . GLU A 1 223 ? 29.229 1.121 -25.770 1.00 55.41 223 GLU A O 1
ATOM 1780 N N . THR A 1 224 ? 27.409 1.188 -24.467 1.00 59.41 224 THR A N 1
ATOM 1781 C CA . THR A 1 224 ? 27.228 -0.283 -24.326 1.00 59.41 224 THR A CA 1
ATOM 1782 C C . THR A 1 224 ? 25.777 -0.671 -23.962 1.00 59.41 224 THR A C 1
ATOM 1784 O O . THR A 1 224 ? 25.098 0.081 -23.262 1.00 59.41 224 THR A O 1
ATOM 1787 N N . GLU A 1 225 ? 25.295 -1.846 -24.412 1.00 76.06 225 GLU A N 1
ATOM 1788 C CA . GLU A 1 225 ? 23.988 -2.419 -24.000 1.00 76.06 225 GLU A CA 1
ATOM 1789 C C . GLU A 1 225 ? 24.013 -2.945 -22.550 1.00 76.06 225 GLU A C 1
ATOM 1791 O O . GLU A 1 225 ? 23.068 -2.738 -21.788 1.00 76.06 225 GLU A O 1
ATOM 1796 N N . THR A 1 226 ? 25.113 -3.591 -22.142 1.00 85.38 226 THR A N 1
ATOM 1797 C CA . THR A 1 226 ? 25.385 -4.009 -20.755 1.00 85.38 226 THR A CA 1
ATOM 1798 C C . THR A 1 226 ? 26.338 -3.018 -20.103 1.00 85.38 226 THR A C 1
ATOM 1800 O O . THR A 1 226 ? 27.459 -2.864 -20.582 1.00 85.38 226 THR A O 1
ATOM 1803 N N . TRP A 1 227 ? 25.926 -2.389 -19.000 1.00 86.25 227 TRP A N 1
ATOM 1804 C CA . TRP A 1 227 ? 26.745 -1.383 -18.318 1.00 86.25 227 TRP A CA 1
ATOM 1805 C C . TRP A 1 227 ? 27.431 -1.915 -17.048 1.00 86.25 227 TRP A C 1
ATOM 1807 O O . TRP A 1 227 ? 28.504 -1.428 -16.703 1.00 86.25 227 TRP A O 1
ATOM 1817 N N . LEU A 1 228 ? 26.889 -2.956 -16.399 1.00 89.19 228 LEU A N 1
ATOM 1818 C CA . LEU A 1 228 ? 27.606 -3.762 -15.399 1.00 89.19 228 LEU A CA 1
ATOM 1819 C C . LEU A 1 228 ? 27.341 -5.251 -15.632 1.00 89.19 228 LEU A C 1
ATOM 1821 O O . LEU A 1 228 ? 26.190 -5.680 -15.691 1.00 89.19 228 LEU A O 1
ATOM 1825 N N . ALA A 1 229 ? 28.404 -6.046 -15.730 1.00 90.69 229 ALA A N 1
ATOM 1826 C CA . ALA A 1 229 ? 28.314 -7.492 -15.904 1.00 90.69 229 ALA A CA 1
ATOM 1827 C C . ALA A 1 229 ? 28.635 -8.234 -14.600 1.00 90.69 229 ALA A C 1
ATOM 1829 O O . ALA A 1 229 ? 29.508 -7.805 -13.847 1.00 90.69 229 ALA A O 1
ATOM 1830 N N . GLY A 1 230 ? 27.963 -9.362 -14.360 1.00 89.88 230 GLY A N 1
ATOM 1831 C CA . GLY A 1 230 ? 28.240 -10.234 -13.214 1.00 89.88 230 GLY A CA 1
ATOM 1832 C C . GLY A 1 230 ? 27.945 -9.600 -11.850 1.00 89.88 230 GLY A C 1
ATOM 1833 O O . GLY A 1 230 ? 28.652 -9.879 -10.882 1.00 89.88 230 GLY A O 1
ATOM 1834 N N . VAL A 1 231 ? 26.927 -8.741 -11.760 1.00 91.88 231 VAL A N 1
ATOM 1835 C CA . VAL A 1 231 ? 26.477 -8.182 -10.478 1.00 91.88 231 VAL A CA 1
ATOM 1836 C C . VAL A 1 231 ? 25.858 -9.280 -9.602 1.00 91.88 231 VAL A C 1
ATOM 1838 O O . VAL A 1 231 ? 25.309 -10.259 -10.130 1.00 91.88 231 VAL A O 1
ATOM 1841 N N . PRO A 1 232 ? 25.931 -9.157 -8.263 1.00 90.38 232 PRO A N 1
ATOM 1842 C CA . PRO A 1 232 ? 25.361 -10.163 -7.378 1.00 90.38 232 PRO A CA 1
ATOM 1843 C C . PRO A 1 232 ? 23.839 -10.233 -7.530 1.00 90.38 232 PRO A C 1
ATOM 1845 O O . PRO A 1 232 ? 23.160 -9.218 -7.668 1.00 90.38 232 PRO A O 1
ATOM 1848 N N . GLY A 1 233 ? 23.296 -11.449 -7.451 1.00 87.44 233 GLY A N 1
ATOM 1849 C CA . GLY A 1 233 ? 21.851 -11.684 -7.457 1.00 87.44 233 GLY A CA 1
ATOM 1850 C C . GLY A 1 233 ? 21.164 -11.423 -6.115 1.00 87.44 233 GLY A C 1
ATOM 1851 O O . GLY A 1 233 ? 19.958 -11.626 -6.003 1.00 87.44 233 GLY A O 1
ATOM 1852 N N . GLN A 1 234 ? 21.906 -11.001 -5.088 1.00 92.81 234 GLN A N 1
ATOM 1853 C CA . GLN A 1 234 ? 21.402 -10.712 -3.744 1.00 92.81 234 GLN A CA 1
ATOM 1854 C C . GLN A 1 234 ? 22.015 -9.429 -3.203 1.00 92.81 234 GLN A C 1
ATOM 1856 O O . GLN A 1 234 ? 23.194 -9.158 -3.437 1.00 92.81 234 GLN A O 1
ATOM 1861 N N . GLY A 1 235 ? 21.222 -8.663 -2.452 1.00 92.75 235 GLY A N 1
ATOM 1862 C CA . GLY A 1 235 ? 21.700 -7.458 -1.783 1.00 92.75 235 GLY A CA 1
ATOM 1863 C C . GLY A 1 235 ? 22.138 -6.346 -2.736 1.00 92.75 235 GLY A C 1
ATOM 1864 O O . GLY A 1 235 ? 22.957 -5.518 -2.349 1.00 92.75 235 GLY A O 1
ATOM 1865 N N . LEU A 1 236 ? 21.616 -6.302 -3.963 1.00 96.06 236 LEU A N 1
ATOM 1866 C CA . LEU A 1 236 ? 21.852 -5.195 -4.887 1.00 96.06 236 LEU A CA 1
ATOM 1867 C C . LEU A 1 236 ? 20.876 -4.059 -4.566 1.00 96.06 236 LEU A C 1
ATOM 1869 O O . LEU A 1 236 ? 19.673 -4.283 -4.498 1.00 96.06 236 LEU A O 1
ATOM 1873 N N . ARG A 1 237 ? 21.353 -2.829 -4.394 1.00 96.75 237 ARG A N 1
ATOM 1874 C CA . ARG A 1 237 ? 20.496 -1.644 -4.284 1.00 96.75 237 ARG A CA 1
ATOM 1875 C C . ARG A 1 237 ? 20.639 -0.798 -5.544 1.00 96.75 237 ARG A C 1
ATOM 1877 O O . ARG A 1 237 ? 21.739 -0.382 -5.895 1.00 96.75 237 ARG A O 1
ATOM 1884 N N . LEU A 1 238 ? 19.514 -0.522 -6.198 1.00 96.12 238 LEU A N 1
ATOM 1885 C CA . LEU A 1 238 ? 19.412 0.394 -7.329 1.00 96.12 238 LEU A CA 1
ATOM 1886 C C . LEU A 1 238 ? 18.787 1.696 -6.844 1.00 96.12 238 LEU A C 1
ATOM 1888 O O . LEU A 1 238 ? 17.610 1.732 -6.491 1.00 96.12 238 LEU A O 1
ATOM 1892 N N . ARG A 1 239 ? 19.581 2.761 -6.804 1.00 94.56 239 ARG A N 1
ATOM 1893 C CA . ARG A 1 239 ? 19.143 4.103 -6.425 1.00 94.56 239 ARG A CA 1
ATOM 1894 C C . ARG A 1 239 ? 18.919 4.925 -7.683 1.00 94.56 239 ARG A C 1
ATOM 1896 O O . ARG A 1 239 ? 19.829 5.052 -8.499 1.00 94.56 239 ARG A O 1
ATOM 1903 N N . VAL A 1 240 ? 17.735 5.501 -7.813 1.00 93.75 240 VAL A N 1
ATOM 1904 C CA . VAL A 1 240 ? 17.348 6.332 -8.949 1.00 93.75 240 VAL A CA 1
ATOM 1905 C C . VAL A 1 240 ? 17.177 7.763 -8.469 1.00 93.75 240 VAL A C 1
ATOM 1907 O O . VAL A 1 240 ? 16.454 7.998 -7.509 1.00 93.75 240 VAL A O 1
ATOM 1910 N N . ASN A 1 241 ? 17.849 8.707 -9.120 1.00 90.94 241 ASN A N 1
ATOM 1911 C CA . ASN A 1 241 ? 17.750 10.139 -8.833 1.00 90.94 241 ASN A CA 1
ATOM 1912 C C . ASN A 1 241 ? 17.367 10.883 -10.110 1.00 90.94 241 ASN A C 1
ATOM 1914 O O . ASN A 1 241 ? 17.809 10.476 -11.187 1.00 90.94 241 ASN A O 1
ATOM 1918 N N . TRP A 1 242 ? 16.647 11.996 -10.003 1.00 89.12 242 TRP A N 1
ATOM 1919 C CA . TRP A 1 242 ? 16.378 12.880 -11.141 1.00 89.12 242 TRP A CA 1
ATOM 1920 C C . TRP A 1 242 ? 16.570 14.358 -10.794 1.00 89.12 242 TRP A C 1
ATOM 1922 O O . TRP A 1 242 ? 16.442 14.785 -9.646 1.00 89.12 242 TRP A O 1
ATOM 1932 N N . THR A 1 243 ? 16.903 15.155 -11.812 1.00 84.44 243 THR A N 1
ATOM 1933 C CA . THR A 1 243 ? 17.231 16.588 -11.673 1.00 84.44 243 THR A CA 1
ATOM 1934 C C . THR A 1 243 ? 16.073 17.522 -12.036 1.00 84.44 243 THR A C 1
ATOM 1936 O O . THR A 1 243 ? 16.298 18.704 -12.289 1.00 84.44 243 THR A O 1
ATOM 1939 N N . GLY A 1 244 ? 14.866 16.974 -12.169 1.00 74.44 244 GLY A N 1
ATOM 1940 C CA . GLY A 1 244 ? 13.719 17.602 -12.822 1.00 74.44 244 GLY A CA 1
ATOM 1941 C C . GLY A 1 244 ? 13.194 18.892 -12.202 1.00 74.44 244 GLY A C 1
ATOM 1942 O O . GLY A 1 244 ? 13.606 19.327 -11.127 1.00 74.44 244 GLY A O 1
ATOM 1943 N N . ALA A 1 245 ? 12.246 19.505 -12.911 1.00 71.06 245 ALA A N 1
ATOM 1944 C CA . ALA A 1 245 ? 11.578 20.726 -12.486 1.00 71.06 245 ALA A CA 1
ATOM 1945 C C . ALA A 1 245 ? 10.866 20.557 -11.124 1.00 71.06 245 ALA A C 1
ATOM 1947 O O . ALA A 1 245 ? 10.316 19.489 -10.842 1.00 71.06 245 ALA A O 1
ATOM 1948 N N . PRO A 1 246 ? 10.801 21.618 -10.296 1.00 71.06 246 PRO A N 1
ATOM 1949 C CA . PRO A 1 246 ? 10.081 21.575 -9.028 1.00 71.06 246 PRO A CA 1
ATOM 1950 C C . PRO A 1 246 ? 8.623 21.132 -9.193 1.00 71.06 246 PRO A C 1
ATOM 1952 O O . PRO A 1 246 ? 7.913 21.603 -10.083 1.00 71.06 246 PRO A O 1
ATOM 1955 N N . GLY A 1 247 ? 8.169 20.258 -8.294 1.00 74.81 247 GLY A N 1
ATOM 1956 C CA . GLY A 1 247 ? 6.796 19.749 -8.274 1.00 74.81 247 GLY A CA 1
ATOM 1957 C C . GLY A 1 247 ? 6.538 18.582 -9.228 1.00 74.81 247 GLY A C 1
ATOM 1958 O O . GLY A 1 247 ? 5.413 18.093 -9.267 1.00 74.81 247 GLY A O 1
ATOM 1959 N N . LEU A 1 248 ? 7.529 18.121 -9.991 1.00 81.94 248 LEU A N 1
ATOM 1960 C CA . LEU A 1 248 ? 7.455 16.846 -10.701 1.00 81.94 248 LEU A CA 1
ATOM 1961 C C . LEU A 1 248 ? 7.551 15.686 -9.692 1.00 81.94 248 LEU A C 1
ATOM 1963 O O . LEU A 1 248 ? 8.440 15.691 -8.846 1.00 81.94 248 LEU A O 1
ATOM 1967 N N . ASP A 1 249 ? 6.646 14.717 -9.806 1.00 87.00 249 ASP A N 1
ATOM 1968 C CA . ASP A 1 249 ? 6.652 13.460 -9.044 1.00 87.00 249 ASP A CA 1
ATOM 1969 C C . ASP A 1 249 ? 6.945 12.348 -10.046 1.00 87.00 249 ASP A C 1
ATOM 1971 O O . ASP A 1 249 ? 6.200 12.178 -11.022 1.00 87.00 249 ASP A O 1
ATOM 1975 N N . CYS A 1 250 ? 8.083 11.688 -9.863 1.00 90.56 250 CYS A N 1
ATOM 1976 C CA . CYS A 1 250 ? 8.480 10.558 -10.681 1.00 90.56 250 CYS A CA 1
ATOM 1977 C C . CYS A 1 250 ? 8.456 9.304 -9.821 1.00 90.56 250 CYS A C 1
ATOM 1979 O O . CYS A 1 250 ? 9.195 9.195 -8.851 1.00 90.56 250 CYS A O 1
ATOM 1981 N N . ASP A 1 251 ? 7.673 8.332 -10.258 1.00 92.38 251 ASP A N 1
ATOM 1982 C CA . ASP A 1 251 ? 7.545 7.040 -9.614 1.00 92.38 251 ASP A CA 1
ATOM 1983 C C . ASP A 1 251 ? 8.500 6.036 -10.236 1.00 92.38 251 ASP A C 1
ATOM 1985 O O . ASP A 1 251 ? 8.477 5.811 -11.454 1.00 92.38 251 ASP A O 1
ATOM 1989 N N . ILE A 1 252 ? 9.294 5.378 -9.398 1.00 95.62 252 ILE A N 1
ATOM 1990 C CA . ILE A 1 252 ? 10.092 4.226 -9.786 1.00 95.62 252 ILE A CA 1
ATOM 1991 C C . ILE A 1 252 ? 9.314 2.957 -9.472 1.00 95.62 252 ILE A C 1
ATOM 1993 O O . ILE A 1 252 ? 8.669 2.776 -8.442 1.00 95.62 252 ILE A O 1
ATOM 1997 N N . SER A 1 253 ? 9.359 2.022 -10.405 1.00 96.88 253 SER A N 1
ATOM 1998 C CA . SER A 1 253 ? 8.767 0.708 -10.206 1.00 96.88 253 SER A CA 1
ATOM 1999 C C . SER A 1 253 ? 9.634 -0.364 -10.833 1.00 96.88 253 SER A C 1
ATOM 2001 O O . SER A 1 253 ? 10.524 -0.093 -11.638 1.00 96.88 253 SER A O 1
ATOM 2003 N N . ALA A 1 254 ? 9.396 -1.601 -10.425 1.00 97.69 254 ALA A N 1
ATOM 2004 C CA . ALA A 1 254 ? 10.059 -2.762 -10.979 1.00 97.69 254 ALA A CA 1
ATOM 2005 C C . ALA A 1 254 ? 9.030 -3.808 -11.378 1.00 97.69 254 ALA A C 1
ATOM 2007 O O . ALA A 1 254 ? 8.166 -4.145 -10.570 1.00 97.69 254 ALA A O 1
ATOM 2008 N N . VAL A 1 255 ? 9.155 -4.362 -12.580 1.00 97.19 255 VAL A N 1
ATOM 2009 C CA . VAL A 1 255 ? 8.378 -5.526 -13.027 1.00 97.19 255 VAL A CA 1
ATOM 2010 C C . VAL A 1 255 ? 9.296 -6.725 -13.216 1.00 97.19 255 VAL A C 1
ATOM 2012 O O . VAL A 1 255 ? 10.442 -6.579 -13.641 1.00 97.19 255 VAL A O 1
ATOM 2015 N N . LEU A 1 256 ? 8.801 -7.909 -12.871 1.00 97.69 256 LEU A N 1
ATOM 2016 C CA . LEU A 1 256 ? 9.524 -9.168 -13.010 1.00 97.69 256 LEU A CA 1
ATOM 2017 C C . LEU A 1 256 ? 8.995 -9.899 -14.243 1.00 97.69 256 LEU A C 1
ATOM 2019 O O . LEU A 1 256 ? 7.787 -10.114 -14.365 1.00 97.69 256 LEU A O 1
ATOM 2023 N N . LEU A 1 257 ? 9.898 -10.297 -15.139 1.00 97.50 257 LEU A N 1
ATOM 2024 C CA . LEU A 1 257 ? 9.545 -10.958 -16.392 1.00 97.50 257 LEU A CA 1
ATOM 2025 C C . LEU A 1 257 ? 9.966 -12.428 -16.389 1.00 97.50 257 LEU A C 1
ATOM 2027 O O . LEU A 1 257 ? 11.091 -12.784 -16.011 1.00 97.50 257 LEU A O 1
ATOM 2031 N N . ASN A 1 258 ? 9.054 -13.276 -16.859 1.00 95.75 258 ASN A N 1
ATOM 2032 C CA . ASN A 1 258 ? 9.335 -14.676 -17.152 1.00 95.75 258 ASN A CA 1
ATOM 2033 C C . ASN A 1 258 ? 10.237 -14.817 -18.401 1.00 95.75 258 ASN A C 1
ATOM 2035 O O . ASN A 1 258 ? 10.605 -13.839 -19.050 1.00 95.75 258 ASN A O 1
ATOM 2039 N N . GLY A 1 259 ? 10.577 -16.050 -18.773 1.00 94.44 259 GLY A N 1
ATOM 2040 C CA . GLY A 1 259 ? 11.423 -16.356 -19.929 1.00 94.44 259 GLY A CA 1
ATOM 2041 C C . GLY A 1 259 ? 10.805 -16.001 -21.284 1.00 94.44 259 GLY A C 1
ATOM 2042 O O . GLY A 1 259 ? 11.500 -16.063 -22.292 1.00 94.44 259 GLY A O 1
ATOM 2043 N N . GLU A 1 260 ? 9.527 -15.617 -21.315 1.00 94.62 260 GLU A N 1
ATOM 2044 C CA . GLU A 1 260 ? 8.835 -15.090 -22.496 1.00 94.62 260 GLU A CA 1
ATOM 2045 C C . GLU A 1 260 ? 8.848 -13.551 -22.538 1.00 94.62 260 GLU A C 1
ATOM 2047 O O . GLU A 1 260 ? 8.249 -12.957 -23.434 1.00 94.62 260 GLU A O 1
ATOM 2052 N N . GLY A 1 261 ? 9.503 -12.894 -21.573 1.00 94.81 261 GLY A N 1
ATOM 2053 C CA . GLY A 1 261 ? 9.530 -11.436 -21.453 1.00 94.81 261 GLY A CA 1
ATOM 2054 C C . GLY A 1 261 ? 8.217 -10.844 -20.934 1.00 94.81 261 GLY A C 1
ATOM 2055 O O . GLY A 1 261 ? 7.926 -9.680 -21.203 1.00 94.81 261 GLY A O 1
ATOM 2056 N N . GLN A 1 262 ? 7.406 -11.633 -20.219 1.00 95.44 262 GLN A N 1
ATOM 2057 C CA . GLN A 1 262 ? 6.072 -11.232 -19.773 1.00 95.44 262 GLN A CA 1
ATOM 2058 C C . GLN A 1 262 ? 5.950 -11.134 -18.254 1.00 95.44 262 GLN A C 1
ATOM 2060 O O . GLN A 1 262 ? 6.504 -11.950 -17.512 1.00 95.44 262 GLN A O 1
ATOM 2065 N N . VAL A 1 263 ? 5.125 -10.190 -17.800 1.00 94.81 263 VAL A N 1
ATOM 2066 C CA . VAL A 1 263 ? 4.615 -10.169 -16.426 1.00 94.81 263 VAL A CA 1
ATOM 2067 C C . VAL A 1 263 ? 3.545 -11.253 -16.312 1.00 94.81 263 VAL A C 1
ATOM 2069 O O . VAL A 1 263 ? 2.429 -11.101 -16.810 1.00 94.81 263 VAL A O 1
ATOM 2072 N N . ALA A 1 264 ? 3.877 -12.372 -15.668 1.00 91.44 264 ALA A N 1
ATOM 2073 C CA . ALA A 1 264 ? 2.969 -13.516 -15.603 1.00 91.44 264 ALA A CA 1
ATOM 2074 C C . ALA A 1 264 ? 1.757 -13.248 -14.697 1.00 91.44 264 ALA A C 1
ATOM 2076 O O . ALA A 1 264 ? 0.665 -13.768 -14.949 1.00 91.44 264 ALA A O 1
ATOM 2077 N N . ARG A 1 265 ? 1.934 -12.465 -13.625 1.00 89.56 265 ARG A N 1
ATOM 2078 C CA . ARG A 1 265 ? 0.872 -12.117 -12.673 1.00 89.56 265 ARG A CA 1
ATOM 2079 C C . ARG A 1 265 ? 0.977 -10.676 -12.203 1.00 89.56 265 ARG A C 1
ATOM 2081 O O . ARG A 1 265 ? 2.055 -10.120 -12.045 1.00 89.56 265 ARG A O 1
ATOM 2088 N N . ARG A 1 266 ? -0.169 -10.105 -11.824 1.00 86.88 266 ARG A N 1
ATOM 2089 C CA . ARG A 1 266 ? -0.286 -8.710 -11.355 1.00 86.88 266 ARG A CA 1
ATOM 2090 C C . ARG A 1 266 ? 0.553 -8.349 -10.123 1.00 86.88 266 ARG A C 1
ATOM 2092 O O . ARG A 1 266 ? 0.716 -7.175 -9.833 1.00 86.88 266 ARG A O 1
ATOM 2099 N N . TYR A 1 267 ? 1.027 -9.344 -9.372 1.00 89.38 267 TYR A N 1
ATOM 2100 C CA . TYR A 1 267 ? 1.851 -9.139 -8.179 1.00 89.38 267 TYR A CA 1
ATOM 2101 C C . TYR A 1 267 ? 3.344 -9.395 -8.425 1.00 89.38 267 TYR A C 1
ATOM 2103 O O . TYR A 1 267 ? 4.134 -9.321 -7.482 1.00 89.38 267 TYR A O 1
ATOM 2111 N N . ASP A 1 268 ? 3.746 -9.640 -9.670 1.00 93.44 268 ASP A N 1
ATOM 2112 C CA . ASP A 1 268 ? 5.145 -9.797 -10.075 1.00 93.44 268 ASP A CA 1
ATOM 2113 C C . ASP A 1 268 ? 5.752 -8.409 -10.365 1.00 93.44 268 ASP A C 1
ATOM 2115 O O . ASP A 1 268 ? 6.287 -8.128 -11.436 1.00 93.44 268 ASP A O 1
ATOM 2119 N N . MET A 1 269 ? 5.603 -7.503 -9.393 1.00 92.88 269 MET A N 1
ATOM 2120 C CA . MET A 1 269 ? 6.111 -6.133 -9.429 1.00 92.88 269 MET A CA 1
ATOM 2121 C C . MET A 1 269 ? 6.381 -5.583 -8.027 1.00 92.88 269 MET A C 1
ATOM 2123 O O . MET A 1 269 ? 5.766 -6.024 -7.051 1.00 92.88 269 MET A O 1
ATOM 2127 N N . ALA A 1 270 ? 7.191 -4.533 -7.945 1.00 94.44 270 ALA A N 1
ATOM 2128 C CA . ALA A 1 270 ? 7.364 -3.721 -6.749 1.00 94.44 270 ALA A CA 1
ATOM 2129 C C . ALA A 1 270 ? 7.259 -2.222 -7.077 1.00 94.44 270 ALA A C 1
ATOM 2131 O O . ALA A 1 270 ? 7.879 -1.748 -8.024 1.00 94.44 270 ALA A O 1
ATOM 2132 N N . PHE A 1 271 ? 6.487 -1.483 -6.281 1.00 93.06 271 PHE A N 1
ATOM 2133 C CA . PHE A 1 271 ? 6.299 -0.027 -6.371 1.00 93.06 271 PHE A CA 1
ATOM 2134 C C . PHE A 1 271 ? 5.792 0.525 -5.024 1.00 93.06 271 PHE A C 1
ATOM 2136 O O . PHE A 1 271 ? 5.647 -0.223 -4.053 1.00 93.06 271 PHE A O 1
ATOM 2143 N N . TYR A 1 272 ? 5.499 1.820 -4.917 1.00 86.62 272 TYR A N 1
ATOM 2144 C CA . TYR A 1 272 ? 5.150 2.463 -3.642 1.00 86.62 272 TYR A CA 1
ATOM 2145 C C . TYR A 1 272 ? 3.921 1.871 -2.911 1.00 86.62 272 TYR A C 1
ATOM 2147 O O . TYR A 1 272 ? 3.969 1.758 -1.677 1.00 86.62 272 TYR A O 1
ATOM 2155 N N . ASN A 1 273 ? 2.857 1.429 -3.609 1.00 85.81 273 ASN A N 1
ATOM 2156 C CA . ASN A 1 273 ? 1.698 0.782 -2.956 1.00 85.81 273 ASN A CA 1
ATOM 2157 C C . ASN A 1 273 ? 1.881 -0.724 -2.731 1.00 85.81 273 ASN A C 1
ATOM 2159 O O . ASN A 1 273 ? 1.321 -1.265 -1.778 1.00 85.81 273 ASN A O 1
ATOM 2163 N N . GLN A 1 274 ? 2.699 -1.391 -3.545 1.00 88.50 274 GLN A N 1
ATOM 2164 C CA . GLN A 1 274 ? 3.114 -2.774 -3.331 1.00 88.50 274 GLN A CA 1
ATOM 2165 C C . GLN A 1 274 ? 4.633 -2.835 -3.235 1.00 88.50 274 GLN A C 1
ATOM 2167 O O . GLN A 1 274 ? 5.331 -3.135 -4.200 1.00 88.50 274 GLN A O 1
ATOM 2172 N N . ARG A 1 275 ? 5.164 -2.578 -2.038 1.00 90.38 275 ARG A N 1
ATOM 2173 C CA . ARG A 1 275 ? 6.616 -2.467 -1.863 1.00 90.38 275 ARG A CA 1
ATOM 2174 C C . ARG A 1 275 ? 7.381 -3.753 -2.143 1.00 90.38 275 ARG A C 1
ATOM 2176 O O . ARG A 1 275 ? 8.591 -3.687 -2.238 1.00 90.38 275 ARG A O 1
ATOM 2183 N N . ARG A 1 276 ? 6.733 -4.917 -2.209 1.00 92.31 276 ARG A N 1
ATOM 2184 C CA . ARG A 1 276 ? 7.386 -6.202 -2.500 1.00 92.31 276 ARG A CA 1
ATOM 2185 C C . ARG A 1 276 ? 6.644 -6.929 -3.591 1.00 92.31 276 ARG A C 1
ATOM 2187 O O . ARG A 1 276 ? 5.428 -7.073 -3.486 1.00 92.31 276 ARG A O 1
ATOM 2194 N N . ASP A 1 277 ? 7.385 -7.478 -4.537 1.00 93.56 277 ASP A N 1
ATOM 2195 C CA . ASP A 1 277 ? 6.826 -8.476 -5.434 1.00 93.56 277 ASP A CA 1
ATOM 2196 C C . ASP A 1 277 ? 6.497 -9.775 -4.675 1.00 93.56 277 ASP A C 1
ATOM 2198 O O . ASP A 1 277 ? 6.913 -10.012 -3.530 1.00 93.56 277 ASP A O 1
ATOM 2202 N N . ARG A 1 278 ? 5.744 -10.647 -5.342 1.00 90.75 278 ARG A N 1
ATOM 2203 C CA . ARG A 1 278 ? 5.299 -11.945 -4.826 1.00 90.75 278 ARG A CA 1
ATOM 2204 C C . ARG A 1 278 ? 6.434 -12.838 -4.307 1.00 90.75 278 ARG A C 1
ATOM 2206 O O . ARG A 1 278 ? 6.226 -13.566 -3.331 1.00 90.75 278 ARG A O 1
ATOM 2213 N N . TYR A 1 279 ? 7.595 -12.808 -4.949 1.00 93.38 279 TYR A N 1
ATOM 2214 C CA . TYR A 1 279 ? 8.766 -13.631 -4.649 1.00 93.38 279 TYR A CA 1
ATOM 2215 C C . TYR A 1 279 ? 9.731 -12.954 -3.670 1.00 93.38 279 TYR A C 1
ATOM 2217 O O . TYR A 1 279 ? 10.646 -13.606 -3.163 1.00 93.38 279 TYR A O 1
ATOM 2225 N N . ARG A 1 280 ? 9.490 -11.680 -3.325 1.00 93.62 280 ARG A N 1
ATOM 2226 C CA . ARG A 1 280 ? 10.374 -10.855 -2.482 1.00 93.62 280 ARG A CA 1
ATOM 2227 C C . ARG A 1 280 ? 11.773 -10.714 -3.087 1.00 93.62 280 ARG A C 1
ATOM 2229 O O . ARG A 1 280 ? 12.752 -10.671 -2.334 1.00 93.62 280 ARG A O 1
ATOM 2236 N N . ALA A 1 281 ? 11.844 -10.706 -4.411 1.00 96.12 281 ALA A N 1
ATOM 2237 C CA . ALA A 1 281 ? 13.053 -10.467 -5.178 1.00 96.12 281 ALA A CA 1
ATOM 2238 C C . ALA A 1 281 ? 13.320 -8.971 -5.363 1.00 96.12 281 ALA A C 1
ATOM 2240 O O . ALA A 1 281 ? 14.464 -8.584 -5.539 1.00 96.12 281 ALA A O 1
ATOM 2241 N N . VAL A 1 282 ? 12.301 -8.119 -5.282 1.00 97.25 282 VAL A N 1
ATOM 2242 C CA . VAL A 1 282 ? 12.438 -6.665 -5.306 1.00 97.25 282 VAL A CA 1
ATOM 2243 C C . VAL A 1 282 ? 11.673 -6.057 -4.136 1.00 97.25 282 VAL A C 1
ATOM 2245 O O . VAL A 1 282 ? 10.528 -6.420 -3.850 1.00 97.25 282 VAL A O 1
ATOM 2248 N N . TYR A 1 283 ? 12.312 -5.114 -3.448 1.00 95.44 283 TYR A N 1
ATOM 2249 C CA . TYR A 1 283 ? 11.705 -4.274 -2.428 1.00 95.44 283 TYR A CA 1
ATOM 2250 C C . TYR A 1 283 ? 11.865 -2.793 -2.770 1.00 95.44 283 TYR A C 1
ATOM 2252 O O . TYR A 1 283 ? 12.979 -2.287 -2.833 1.00 95.44 283 TYR A O 1
ATOM 2260 N N . HIS A 1 284 ? 10.749 -2.091 -2.933 1.00 94.75 284 HIS A N 1
ATOM 2261 C CA . HIS A 1 284 ? 10.699 -0.643 -3.074 1.00 94.75 284 HIS A CA 1
ATOM 2262 C C . HIS A 1 284 ? 10.884 0.025 -1.705 1.00 94.75 284 HIS A C 1
ATOM 2264 O O . HIS A 1 284 ? 10.066 -0.179 -0.798 1.00 94.75 284 HIS A O 1
ATOM 2270 N N . GLU A 1 285 ? 11.939 0.825 -1.528 1.00 90.19 285 GLU A N 1
ATOM 2271 C CA . GLU A 1 285 ? 12.247 1.453 -0.231 1.00 90.19 285 GLU A CA 1
ATOM 2272 C C . GLU A 1 285 ? 11.221 2.538 0.149 1.00 90.19 285 GLU A C 1
ATOM 2274 O O . GLU A 1 285 ? 10.973 2.769 1.335 1.00 90.19 285 GLU A O 1
ATOM 2279 N N . GLY A 1 286 ? 10.512 3.088 -0.837 1.00 82.12 286 GLY A N 1
ATOM 2280 C CA . GLY A 1 286 ? 9.328 3.921 -0.653 1.00 82.12 286 GLY A CA 1
ATOM 2281 C C . GLY A 1 286 ? 9.332 5.134 -1.573 1.00 82.12 286 GLY A C 1
ATOM 2282 O O . GLY A 1 286 ? 10.322 5.396 -2.239 1.00 82.12 286 GLY A O 1
ATOM 2283 N N . ASP A 1 287 ? 8.199 5.824 -1.567 1.00 78.62 287 ASP A N 1
ATOM 2284 C CA . ASP A 1 287 ? 7.918 7.003 -2.385 1.00 78.62 287 ASP A CA 1
ATOM 2285 C C . ASP A 1 287 ? 8.839 8.187 -2.026 1.00 78.62 287 ASP A C 1
ATOM 2287 O O . ASP A 1 287 ? 9.121 8.402 -0.833 1.00 78.62 287 ASP A O 1
ATOM 2291 N N . ASP A 1 288 ? 9.335 8.918 -3.021 1.00 70.38 288 ASP A N 1
ATOM 2292 C CA . ASP A 1 288 ? 10.309 9.999 -2.844 1.00 70.38 288 ASP A CA 1
ATOM 2293 C C . ASP A 1 288 ? 9.746 11.178 -2.032 1.00 70.38 288 ASP A C 1
ATOM 2295 O O . ASP A 1 288 ? 10.434 11.697 -1.144 1.00 70.38 288 ASP A O 1
ATOM 2299 N N . ILE A 1 289 ? 8.468 11.522 -2.217 1.00 63.97 289 ILE A N 1
ATOM 2300 C CA . ILE A 1 289 ? 7.775 12.599 -1.488 1.00 63.97 289 ILE A CA 1
ATOM 2301 C C . ILE A 1 289 ? 7.723 12.316 0.017 1.00 63.97 289 ILE A C 1
ATOM 2303 O O . ILE A 1 289 ? 7.770 13.236 0.837 1.00 63.97 289 ILE A O 1
ATOM 2307 N N . LEU A 1 290 ? 7.656 11.042 0.406 1.00 58.06 290 LEU A N 1
ATOM 2308 C CA . LEU A 1 290 ? 7.591 10.639 1.812 1.00 58.06 290 LEU A CA 1
ATOM 2309 C C . LEU A 1 290 ? 8.965 10.458 2.463 1.00 58.06 290 LEU A C 1
ATOM 2311 O O . LEU A 1 290 ? 9.062 10.531 3.689 1.00 58.06 290 LEU A O 1
ATOM 2315 N N . ASN A 1 291 ? 10.011 10.181 1.680 1.00 62.72 291 ASN A N 1
ATOM 2316 C CA . ASN A 1 291 ? 11.299 9.732 2.216 1.00 62.72 291 ASN A CA 1
ATOM 2317 C C . ASN A 1 291 ? 12.466 10.652 1.859 1.00 62.72 291 ASN A C 1
ATOM 2319 O O . ASN A 1 291 ? 13.262 11.006 2.734 1.00 62.72 291 ASN A O 1
ATOM 2323 N N . ARG A 1 292 ? 12.620 10.990 0.576 1.00 69.38 292 ARG A N 1
ATOM 2324 C CA . ARG A 1 292 ? 13.723 11.807 0.074 1.00 69.38 292 ARG A CA 1
ATOM 2325 C C . ARG A 1 292 ? 13.359 12.401 -1.295 1.00 69.38 292 ARG A C 1
ATOM 2327 O O . ARG A 1 292 ? 13.396 11.662 -2.270 1.00 69.38 292 ARG A O 1
ATOM 2334 N N . PRO A 1 293 ? 13.112 13.718 -1.377 1.00 73.50 293 PRO A N 1
ATOM 2335 C CA . PRO A 1 293 ? 12.844 14.422 -2.627 1.00 73.50 293 PRO A CA 1
ATOM 2336 C C . PRO A 1 293 ? 13.752 14.016 -3.794 1.00 73.50 293 PRO A C 1
ATOM 2338 O O . PRO A 1 293 ? 14.978 14.074 -3.658 1.00 73.50 293 PRO A O 1
ATOM 2341 N N . GLY A 1 294 ? 13.159 13.650 -4.933 1.00 80.50 294 GLY A N 1
ATOM 2342 C CA . GLY A 1 294 ? 13.873 13.472 -6.198 1.00 80.50 294 GLY A CA 1
ATOM 2343 C C . GLY A 1 294 ? 14.674 12.175 -6.290 1.00 80.50 294 GLY A C 1
ATOM 2344 O O . GLY A 1 294 ? 15.564 12.066 -7.142 1.00 80.50 294 GLY A O 1
ATOM 2345 N N . GLN A 1 295 ? 14.427 11.228 -5.379 1.00 87.81 295 GLN A N 1
ATOM 2346 C CA . GLN A 1 295 ? 15.150 9.968 -5.320 1.00 87.81 295 GLN A CA 1
ATOM 2347 C C . GLN A 1 295 ? 14.307 8.821 -4.751 1.00 87.81 295 GLN A C 1
ATOM 2349 O O . GLN A 1 295 ? 13.875 8.861 -3.600 1.00 87.81 295 GLN A O 1
ATOM 2354 N N . GLU A 1 296 ? 14.291 7.698 -5.468 1.00 92.81 296 GLU A N 1
ATOM 2355 C CA . GLU A 1 296 ? 13.775 6.415 -4.976 1.00 92.81 296 GLU A CA 1
ATOM 2356 C C . GLU A 1 296 ? 14.832 5.313 -5.051 1.00 92.81 296 GLU A C 1
ATOM 2358 O O . GLU A 1 296 ? 15.894 5.463 -5.664 1.00 92.81 296 GLU A O 1
ATOM 2363 N N . ALA A 1 297 ? 14.578 4.195 -4.373 1.00 94.69 297 ALA A N 1
ATOM 2364 C CA . ALA A 1 297 ? 15.495 3.068 -4.366 1.00 94.69 297 ALA A CA 1
ATOM 2365 C C . ALA A 1 297 ? 14.774 1.718 -4.324 1.00 94.69 297 ALA A C 1
ATOM 2367 O O . ALA A 1 297 ? 13.744 1.546 -3.666 1.00 94.69 297 ALA A O 1
ATOM 2368 N N . LEU A 1 298 ? 15.378 0.747 -5.005 1.00 97.06 298 LEU A N 1
ATOM 2369 C CA . LEU A 1 298 ? 14.956 -0.644 -5.068 1.00 97.06 298 LEU A CA 1
ATOM 2370 C C . LEU A 1 298 ? 16.053 -1.523 -4.461 1.00 97.06 298 LEU A C 1
ATOM 2372 O O . LEU A 1 298 ? 17.202 -1.462 -4.894 1.00 97.06 298 LEU A O 1
ATOM 2376 N N . LEU A 1 299 ? 15.710 -2.366 -3.490 1.00 97.12 299 LEU A N 1
ATOM 2377 C CA . LEU A 1 299 ? 16.552 -3.488 -3.070 1.00 97.12 299 LEU A CA 1
ATOM 2378 C C . LEU A 1 299 ? 16.198 -4.714 -3.905 1.00 97.12 299 LEU A C 1
ATOM 2380 O O . LEU A 1 299 ? 15.022 -5.046 -4.032 1.00 97.12 299 LEU A O 1
ATOM 2384 N N . VAL A 1 300 ? 17.201 -5.395 -4.443 1.00 97.38 300 VAL A N 1
ATOM 2385 C CA . VAL A 1 300 ? 17.051 -6.493 -5.392 1.00 97.38 300 VAL A CA 1
ATOM 2386 C C . VAL A 1 300 ? 17.798 -7.734 -4.890 1.00 97.38 300 VAL A C 1
ATOM 2388 O O . VAL A 1 300 ? 19.025 -7.767 -4.802 1.00 97.38 300 VAL A O 1
ATOM 2391 N N . ASP A 1 301 ? 17.010 -8.765 -4.598 1.00 96.62 301 ASP A N 1
ATOM 2392 C CA . ASP A 1 301 ? 17.384 -10.147 -4.306 1.00 96.62 301 ASP A CA 1
ATOM 2393 C C . ASP A 1 301 ? 16.900 -11.062 -5.453 1.00 96.62 301 ASP A C 1
ATOM 2395 O O . ASP A 1 301 ? 16.086 -11.969 -5.252 1.00 96.62 301 ASP A O 1
ATOM 2399 N N . ALA A 1 302 ? 17.361 -10.795 -6.678 1.00 94.25 302 ALA A N 1
ATOM 2400 C CA . ALA A 1 302 ? 16.950 -11.469 -7.913 1.00 94.25 302 ALA A CA 1
ATOM 2401 C C . ALA A 1 302 ? 17.064 -13.007 -7.878 1.00 94.25 302 ALA A C 1
ATOM 2403 O O . ALA A 1 302 ? 16.275 -13.694 -8.527 1.00 94.25 302 ALA A O 1
ATOM 2404 N N . ASP A 1 303 ? 17.969 -13.573 -7.074 1.00 94.62 303 ASP A N 1
ATOM 2405 C CA . ASP A 1 303 ? 18.098 -15.030 -6.902 1.00 94.62 303 ASP A CA 1
ATOM 2406 C C . ASP A 1 303 ? 16.888 -15.688 -6.219 1.00 94.62 303 ASP A C 1
ATOM 2408 O O . ASP A 1 303 ? 16.760 -16.913 -6.232 1.00 94.62 303 ASP A O 1
ATOM 2412 N N . ARG A 1 304 ? 15.981 -14.900 -5.629 1.00 95.81 304 ARG A N 1
ATOM 2413 C CA . ARG A 1 304 ? 14.702 -15.400 -5.102 1.00 95.81 304 ARG A CA 1
ATOM 2414 C C . ARG A 1 304 ? 13.654 -15.642 -6.179 1.00 95.81 304 ARG A C 1
ATOM 2416 O O . ARG A 1 304 ? 12.648 -16.294 -5.890 1.00 95.81 304 ARG A O 1
ATOM 2423 N N . MET A 1 305 ? 13.847 -15.100 -7.380 1.00 95.38 305 MET A N 1
ATOM 2424 C CA . MET A 1 305 ? 12.927 -15.354 -8.477 1.00 95.38 305 MET A CA 1
ATOM 2425 C C . MET A 1 305 ? 12.991 -16.831 -8.900 1.00 95.38 305 MET A C 1
ATOM 2427 O O . MET A 1 305 ? 14.065 -17.440 -8.856 1.00 95.38 305 MET A O 1
ATOM 2431 N N . PRO A 1 306 ? 11.861 -17.425 -9.318 1.00 95.12 306 PRO A N 1
ATOM 2432 C CA . PRO A 1 306 ? 11.852 -18.758 -9.911 1.00 95.12 306 PRO A CA 1
ATOM 2433 C C . PRO A 1 306 ? 12.771 -18.865 -11.140 1.00 95.12 306 PRO A C 1
ATOM 2435 O O . PRO A 1 306 ? 13.097 -17.870 -11.779 1.00 95.12 306 PRO A O 1
ATOM 2438 N N . GLU A 1 307 ? 13.179 -20.083 -11.500 1.00 92.50 307 GLU A N 1
ATOM 2439 C CA . GLU A 1 307 ? 14.145 -20.318 -12.588 1.00 92.50 307 GLU A CA 1
ATOM 2440 C C . GLU A 1 307 ? 13.658 -19.848 -13.971 1.00 92.50 307 GLU A C 1
ATOM 2442 O O . GLU A 1 307 ? 14.463 -19.454 -14.822 1.00 92.50 307 GLU A O 1
ATOM 2447 N N . ASP A 1 308 ? 12.344 -19.875 -14.197 1.00 94.31 308 ASP A N 1
ATOM 2448 C CA . ASP A 1 308 ? 11.708 -19.383 -15.414 1.00 94.31 308 ASP A CA 1
ATOM 2449 C C . ASP A 1 308 ? 11.695 -17.853 -15.505 1.00 94.31 308 ASP A C 1
ATOM 2451 O O . ASP A 1 308 ? 11.447 -17.340 -16.588 1.00 94.31 308 ASP A O 1
ATOM 2455 N N . TYR A 1 309 ? 12.016 -17.117 -14.438 1.00 96.31 309 TYR A N 1
ATOM 2456 C CA . TYR A 1 309 ? 12.143 -15.659 -14.463 1.00 96.31 309 TYR A CA 1
ATOM 2457 C C . TYR A 1 309 ? 13.555 -15.229 -14.835 1.00 96.31 309 TYR A C 1
ATOM 2459 O O . TYR A 1 309 ? 14.554 -15.742 -14.323 1.00 96.31 309 TYR A O 1
ATOM 2467 N N . ARG A 1 310 ? 13.634 -14.284 -15.771 1.00 95.69 310 ARG A N 1
ATOM 2468 C CA . ARG A 1 310 ? 14.890 -13.917 -16.431 1.00 95.69 310 ARG A CA 1
ATOM 2469 C C . ARG A 1 310 ? 15.240 -12.451 -16.300 1.00 95.69 310 ARG A C 1
ATOM 2471 O O . ARG A 1 310 ? 16.421 -12.138 -16.422 1.00 95.69 310 ARG A O 1
ATOM 2478 N N . GLU A 1 311 ? 14.274 -11.580 -16.023 1.00 96.62 311 GLU A N 1
ATOM 2479 C CA . GLU A 1 311 ? 14.529 -10.142 -15.983 1.00 96.62 311 GLU A CA 1
ATOM 2480 C C . GLU A 1 311 ? 13.785 -9.432 -14.853 1.00 96.62 311 GLU A C 1
ATOM 2482 O O . GLU A 1 311 ? 12.652 -9.776 -14.513 1.00 96.62 311 GLU A O 1
ATOM 2487 N N . VAL A 1 312 ? 14.419 -8.387 -14.323 1.00 97.75 312 VAL A N 1
ATOM 2488 C CA . VAL A 1 312 ? 13.753 -7.307 -13.588 1.00 97.75 312 VAL A CA 1
ATOM 2489 C C . VAL A 1 312 ? 13.901 -6.036 -14.411 1.00 97.75 312 VAL A C 1
ATOM 2491 O O . VAL A 1 312 ? 15.026 -5.629 -14.697 1.00 97.75 312 VAL A O 1
ATOM 2494 N N . VAL A 1 313 ? 12.798 -5.389 -14.774 1.00 97.88 313 VAL A N 1
ATOM 2495 C CA . VAL A 1 313 ? 12.828 -4.109 -15.496 1.00 97.88 313 VAL A CA 1
ATOM 2496 C C . VAL A 1 313 ? 12.507 -2.978 -14.538 1.00 97.88 313 VAL A C 1
ATOM 2498 O O . VAL A 1 313 ? 11.471 -3.014 -13.879 1.00 97.88 313 VAL A O 1
ATOM 2501 N N . VAL A 1 314 ? 13.383 -1.977 -14.483 1.00 97.75 314 VAL A N 1
ATOM 2502 C CA . VAL A 1 314 ? 13.185 -0.742 -13.720 1.00 97.75 314 VAL A CA 1
ATOM 2503 C C . VAL A 1 314 ? 12.511 0.285 -14.620 1.00 97.75 314 VAL A C 1
ATOM 2505 O O . VAL A 1 314 ? 13.054 0.656 -15.662 1.00 97.75 314 VAL A O 1
ATOM 2508 N N . LEU A 1 315 ? 11.339 0.746 -14.207 1.00 97.56 315 LEU A N 1
ATOM 2509 C CA . LEU A 1 315 ? 10.501 1.701 -14.920 1.00 97.56 315 LEU A CA 1
ATOM 2510 C C . LEU A 1 315 ? 10.475 3.027 -14.157 1.00 97.56 315 LEU A C 1
ATOM 2512 O O . LEU A 1 315 ? 10.525 3.031 -12.927 1.00 97.56 315 LEU A O 1
ATOM 2516 N N . ALA A 1 316 ? 10.355 4.129 -14.890 1.00 95.88 316 ALA A N 1
ATOM 2517 C CA . ALA A 1 316 ? 10.049 5.447 -14.349 1.00 95.88 316 ALA A CA 1
ATOM 2518 C C . ALA A 1 316 ? 8.799 6.010 -15.025 1.00 95.88 316 ALA A C 1
ATOM 2520 O O . ALA A 1 316 ? 8.660 5.899 -16.246 1.00 95.88 316 ALA A O 1
ATOM 2521 N N . GLY A 1 317 ? 7.911 6.627 -14.249 1.00 94.62 317 GLY A N 1
ATOM 2522 C CA . GLY A 1 317 ? 6.709 7.291 -14.751 1.00 94.62 317 GLY A CA 1
ATOM 2523 C C . GLY A 1 317 ? 6.455 8.613 -14.042 1.00 94.62 317 GLY A C 1
ATOM 2524 O O . GLY A 1 317 ? 6.713 8.740 -12.853 1.00 94.62 317 GLY A O 1
ATOM 2525 N N . VAL A 1 318 ? 5.958 9.610 -14.768 1.00 92.69 318 VAL A N 1
ATOM 2526 C CA . VAL A 1 318 ? 5.538 10.889 -14.186 1.00 92.69 318 VAL A CA 1
ATOM 2527 C C . VAL A 1 318 ? 4.100 10.766 -13.700 1.00 92.69 318 VAL A C 1
ATOM 2529 O O . VAL A 1 318 ? 3.187 10.548 -14.501 1.00 92.69 318 VAL A O 1
ATOM 2532 N N . TYR A 1 319 ? 3.890 10.927 -12.396 1.00 90.69 319 TYR A N 1
ATOM 2533 C CA . TYR A 1 319 ? 2.569 10.787 -11.799 1.00 90.69 319 TYR A CA 1
ATOM 2534 C C . TYR A 1 319 ? 1.586 11.823 -12.354 1.00 90.69 319 TYR A C 1
ATOM 2536 O O . TYR A 1 319 ? 1.862 13.029 -12.383 1.00 90.69 319 TYR A O 1
ATOM 2544 N N . ASP A 1 320 ? 0.407 11.351 -12.762 1.00 88.81 320 ASP A N 1
ATOM 2545 C CA . ASP A 1 320 ? -0.695 12.177 -13.267 1.00 88.81 320 ASP A CA 1
ATOM 2546 C C . ASP A 1 320 ? -0.281 13.111 -14.423 1.00 88.81 320 ASP A C 1
ATOM 2548 O O . ASP A 1 320 ? -0.804 14.213 -14.598 1.00 88.81 320 ASP A O 1
ATOM 2552 N N . ALA A 1 321 ? 0.679 12.644 -15.231 1.00 89.62 321 ALA A N 1
ATOM 2553 C CA . ALA A 1 321 ? 1.295 13.375 -16.334 1.00 89.62 321 ALA A CA 1
ATOM 2554 C C . ALA A 1 321 ? 0.280 14.056 -17.265 1.00 89.62 321 ALA A C 1
ATOM 2556 O O . ALA A 1 321 ? 0.437 15.228 -17.601 1.00 89.62 321 ALA A O 1
ATOM 2557 N N . GLU A 1 322 ? -0.784 13.341 -17.644 1.00 90.12 322 GLU A N 1
ATOM 2558 C CA . GLU A 1 322 ? -1.813 13.839 -18.563 1.00 90.12 322 GLU A CA 1
ATOM 2559 C C . GLU A 1 322 ? -2.561 15.051 -17.989 1.00 90.12 322 GLU A C 1
ATOM 2561 O O . GLU A 1 322 ? -2.574 16.118 -18.604 1.00 90.12 322 GLU A O 1
ATOM 2566 N N . ASN A 1 323 ? -3.136 14.923 -16.788 1.00 89.19 323 ASN A N 1
ATOM 2567 C CA . ASN A 1 323 ? -3.921 15.999 -16.171 1.00 89.19 323 ASN A CA 1
ATOM 2568 C C . ASN A 1 323 ? -3.052 17.195 -15.769 1.00 89.19 323 ASN A C 1
ATOM 2570 O O . ASN A 1 323 ? -3.542 18.322 -15.662 1.00 89.19 323 ASN A O 1
ATOM 2574 N N . ARG A 1 324 ? -1.756 16.960 -15.557 1.00 87.38 324 ARG A N 1
ATOM 2575 C CA . ARG A 1 324 ? -0.799 17.975 -15.113 1.00 87.38 324 ARG A CA 1
ATOM 2576 C C . ARG A 1 324 ? -0.007 18.601 -16.256 1.00 87.38 324 ARG A C 1
ATOM 2578 O O . ARG A 1 324 ? 0.732 19.553 -16.012 1.00 87.38 324 ARG A O 1
ATOM 2585 N N . GLY A 1 325 ? -0.155 18.097 -17.483 1.00 89.38 325 GLY A N 1
ATOM 2586 C CA . GLY A 1 325 ? 0.640 18.535 -18.631 1.00 89.38 325 GLY A CA 1
ATOM 2587 C C . GLY A 1 325 ? 2.141 18.349 -18.394 1.00 89.38 325 GLY A C 1
ATOM 2588 O O . GLY A 1 325 ? 2.932 19.249 -18.684 1.00 89.38 325 GLY A O 1
ATOM 2589 N N . GLN A 1 326 ? 2.520 17.220 -17.790 1.00 90.88 326 GLN A N 1
ATOM 2590 C CA . GLN A 1 326 ? 3.902 16.880 -17.455 1.00 90.88 326 GLN A CA 1
ATOM 2591 C C . GLN A 1 326 ? 4.386 15.639 -18.214 1.00 90.88 326 GLN A C 1
ATOM 2593 O O . GLN A 1 326 ? 3.592 14.830 -18.678 1.00 90.88 326 GLN A O 1
ATOM 2598 N N . SER A 1 327 ? 5.700 15.500 -18.357 1.00 92.69 327 SER A N 1
ATOM 2599 C CA . SER A 1 327 ? 6.376 14.438 -19.105 1.00 92.69 327 SER A CA 1
ATOM 2600 C C . SER A 1 327 ? 7.799 14.227 -18.582 1.00 92.69 327 SER A C 1
ATOM 2602 O O . SER A 1 327 ? 8.301 15.028 -17.784 1.00 92.69 327 SER A O 1
ATOM 2604 N N . LEU A 1 328 ? 8.470 13.166 -19.040 1.00 92.25 328 LEU A N 1
ATOM 2605 C CA . LEU A 1 328 ? 9.848 12.881 -18.638 1.00 92.25 328 LEU A CA 1
ATOM 2606 C C . LEU A 1 328 ? 10.844 13.948 -19.106 1.00 92.25 328 LEU A C 1
ATOM 2608 O O . LEU A 1 328 ? 11.860 14.136 -18.444 1.00 92.25 328 LEU A O 1
ATOM 2612 N N . GLU A 1 329 ? 10.561 14.706 -20.167 1.00 90.38 329 GLU A N 1
ATOM 2613 C CA . GLU A 1 329 ? 11.405 15.836 -20.591 1.00 90.38 329 GLU A CA 1
ATOM 2614 C C . GLU A 1 329 ? 11.643 16.830 -19.438 1.00 90.38 329 GLU A C 1
ATOM 2616 O O . GLU A 1 329 ? 12.766 17.279 -19.200 1.00 90.38 329 GLU A O 1
ATOM 2621 N N . GLN A 1 330 ? 10.607 17.091 -18.634 1.00 89.19 330 GLN A N 1
ATOM 2622 C CA . GLN A 1 330 ? 10.687 17.972 -17.465 1.00 89.19 330 GLN A CA 1
ATOM 2623 C C . GLN A 1 330 ? 11.452 17.345 -16.287 1.00 89.19 330 GLN A C 1
ATOM 2625 O O . GLN A 1 330 ? 11.825 18.069 -15.361 1.00 89.19 330 GLN A O 1
ATOM 2630 N N . ALA A 1 331 ? 11.723 16.036 -16.311 1.00 85.62 331 ALA A N 1
ATOM 2631 C CA . ALA A 1 331 ? 12.539 15.340 -15.314 1.00 85.62 331 ALA A CA 1
ATOM 2632 C C . ALA A 1 331 ? 14.050 15.572 -15.500 1.00 85.62 331 ALA A C 1
ATOM 2634 O O . ALA A 1 331 ? 14.844 15.271 -14.605 1.00 85.62 331 ALA A O 1
ATOM 2635 N N . GLY A 1 332 ? 14.469 16.134 -16.638 1.00 88.38 332 GLY A N 1
ATOM 2636 C CA . GLY A 1 332 ? 15.869 16.426 -16.926 1.00 88.38 332 GLY A CA 1
ATOM 2637 C C . GLY A 1 332 ? 16.684 15.155 -17.164 1.00 88.38 332 GLY A C 1
ATOM 2638 O O . GLY A 1 332 ? 16.618 14.557 -18.235 1.00 88.38 332 GLY A O 1
ATOM 2639 N N . THR A 1 333 ? 17.519 14.761 -16.202 1.00 89.31 333 THR A N 1
ATOM 2640 C CA . THR A 1 333 ? 18.354 13.555 -16.306 1.00 89.31 333 THR A CA 1
ATOM 2641 C C . THR A 1 333 ? 18.064 12.607 -15.154 1.00 89.31 333 THR A C 1
ATOM 2643 O O . THR A 1 333 ? 18.129 13.016 -13.996 1.00 89.31 333 THR A O 1
ATOM 2646 N N . PHE A 1 334 ? 17.821 11.336 -15.479 1.00 91.75 334 PHE A N 1
ATOM 2647 C CA . PHE A 1 334 ? 17.811 10.256 -14.497 1.00 91.75 334 PHE A CA 1
ATOM 2648 C C . PHE A 1 334 ? 19.218 9.695 -14.307 1.00 91.75 334 PHE A C 1
ATOM 2650 O O . PHE A 1 334 ? 19.966 9.519 -15.269 1.00 91.75 334 PHE A O 1
ATOM 2657 N N . TYR A 1 335 ? 19.557 9.369 -13.068 1.00 91.00 335 TYR A N 1
ATOM 2658 C CA . TYR A 1 335 ? 20.795 8.705 -12.687 1.00 91.00 335 TYR A CA 1
ATOM 2659 C C . TYR A 1 335 ? 20.453 7.422 -11.945 1.00 91.00 335 TYR A C 1
ATOM 2661 O O . TYR A 1 335 ? 19.826 7.478 -10.885 1.00 91.00 335 TYR A O 1
ATOM 2669 N N . LEU A 1 336 ? 20.883 6.283 -12.484 1.00 93.19 336 LEU A N 1
ATOM 2670 C CA . LEU A 1 336 ? 20.793 4.994 -11.807 1.00 93.19 336 LEU A CA 1
ATOM 2671 C C . LEU A 1 336 ? 22.149 4.633 -11.221 1.00 93.19 336 LEU A C 1
ATOM 2673 O O . LEU A 1 336 ? 23.107 4.456 -11.968 1.00 93.19 336 LEU A O 1
ATOM 2677 N N . THR A 1 337 ? 22.203 4.468 -9.906 1.00 93.38 337 THR A N 1
ATOM 2678 C CA . THR A 1 337 ? 23.382 4.013 -9.167 1.00 93.38 337 THR A CA 1
ATOM 2679 C C . THR A 1 337 ? 23.134 2.615 -8.614 1.00 93.38 337 THR A C 1
ATOM 2681 O O . THR A 1 337 ? 22.141 2.389 -7.924 1.00 93.38 337 THR A O 1
ATOM 2684 N N . ALA A 1 338 ? 24.047 1.691 -8.893 1.00 94.25 338 ALA A N 1
ATOM 2685 C CA . ALA A 1 338 ? 24.100 0.362 -8.307 1.00 94.25 338 ALA A CA 1
ATOM 2686 C C . ALA A 1 338 ? 25.104 0.343 -7.148 1.00 94.25 338 ALA A C 1
ATOM 2688 O O . ALA A 1 338 ? 26.266 0.724 -7.312 1.00 94.25 338 ALA A O 1
ATOM 2689 N N . GLU A 1 339 ? 24.659 -0.124 -5.985 1.00 94.69 339 GLU A N 1
ATOM 2690 C CA . GLU A 1 339 ? 25.484 -0.287 -4.787 1.00 94.69 339 GLU A CA 1
ATOM 2691 C C . GLU A 1 339 ? 25.150 -1.598 -4.060 1.00 94.69 339 GLU A C 1
ATOM 2693 O O . GLU A 1 339 ? 24.046 -2.130 -4.197 1.00 94.69 339 GLU A O 1
ATOM 2698 N N . LEU A 1 340 ? 26.083 -2.131 -3.273 1.00 94.75 340 LEU A N 1
ATOM 2699 C CA . LEU A 1 340 ? 25.793 -3.243 -2.367 1.00 94.75 340 LEU A CA 1
ATOM 2700 C C . LEU A 1 340 ? 25.011 -2.733 -1.153 1.00 94.75 340 LEU A C 1
ATOM 2702 O O . LEU A 1 340 ? 25.431 -1.810 -0.457 1.00 94.75 340 LEU A O 1
ATOM 2706 N N . ALA A 1 341 ? 23.874 -3.355 -0.861 1.00 93.69 341 ALA A N 1
ATOM 2707 C CA . ALA A 1 341 ? 22.976 -2.934 0.209 1.00 93.69 341 ALA A CA 1
ATOM 2708 C C . ALA A 1 341 ? 23.582 -3.100 1.615 1.00 93.69 341 ALA A C 1
ATOM 2710 O O . ALA A 1 341 ? 23.197 -2.368 2.526 1.00 93.69 341 ALA A O 1
ATOM 2711 N N . GLU A 1 342 ? 24.508 -4.051 1.790 1.00 92.81 342 GLU A N 1
ATOM 2712 C CA . GLU A 1 342 ? 25.132 -4.375 3.080 1.00 92.81 342 GLU A CA 1
ATOM 2713 C C . GLU A 1 342 ? 26.062 -3.263 3.582 1.00 92.81 342 GLU A C 1
ATOM 2715 O O . GLU A 1 342 ? 25.998 -2.884 4.751 1.00 92.81 342 GLU A O 1
ATOM 2720 N N . ASN A 1 343 ? 26.916 -2.733 2.704 1.00 92.19 343 ASN A N 1
ATOM 2721 C CA . ASN A 1 343 ? 27.998 -1.812 3.064 1.00 92.19 343 ASN A CA 1
ATOM 2722 C C . ASN A 1 343 ? 27.962 -0.478 2.290 1.00 92.19 343 ASN A C 1
ATOM 2724 O O . ASN A 1 343 ? 28.747 0.416 2.600 1.00 92.19 343 ASN A O 1
ATOM 2728 N N . GLY A 1 344 ? 27.061 -0.325 1.314 1.00 89.94 344 GLY A N 1
ATOM 2729 C CA . GLY A 1 344 ? 26.988 0.850 0.443 1.00 89.94 344 GLY A CA 1
ATOM 2730 C C . GLY A 1 344 ? 28.116 0.929 -0.587 1.00 89.94 344 GLY A C 1
ATOM 2731 O O . GLY A 1 344 ? 28.392 2.015 -1.091 1.00 89.94 344 GLY A O 1
ATOM 2732 N N . GLU A 1 345 ? 28.802 -0.180 -0.879 1.00 92.75 345 GLU A N 1
ATOM 2733 C CA . GLU A 1 345 ? 29.868 -0.216 -1.880 1.00 92.75 345 GLU A CA 1
ATOM 2734 C C . GLU A 1 345 ? 29.315 0.119 -3.264 1.00 92.75 345 GLU A C 1
ATOM 2736 O O . GLU A 1 345 ? 28.415 -0.551 -3.768 1.00 92.75 345 GLU A O 1
ATOM 2741 N N . PHE A 1 346 ? 29.866 1.165 -3.873 1.00 91.75 346 PHE A N 1
ATOM 2742 C CA . PHE A 1 346 ? 29.496 1.614 -5.206 1.00 91.75 346 PHE A CA 1
ATOM 2743 C C . PHE A 1 346 ? 29.992 0.625 -6.266 1.00 91.75 346 PHE A C 1
ATOM 2745 O O . PHE A 1 346 ? 31.190 0.375 -6.375 1.00 91.75 346 PHE A O 1
ATOM 2752 N N . LEU A 1 347 ? 29.065 0.095 -7.065 1.00 90.81 347 LEU A N 1
ATOM 2753 C CA . LEU A 1 347 ? 29.365 -0.807 -8.181 1.00 90.81 347 LEU A CA 1
ATOM 2754 C C . LEU A 1 347 ? 29.389 -0.059 -9.511 1.00 90.81 347 LEU A C 1
ATOM 2756 O O . LEU A 1 347 ? 30.184 -0.373 -10.395 1.00 90.81 347 LEU A O 1
ATOM 2760 N N . GLY A 1 348 ? 28.514 0.936 -9.647 1.00 89.12 348 GLY A N 1
ATOM 2761 C CA . GLY A 1 348 ? 28.560 1.871 -10.753 1.00 89.12 348 GLY A CA 1
ATOM 2762 C C . GLY A 1 348 ? 27.324 2.734 -10.900 1.00 89.12 348 GLY A C 1
ATOM 2763 O O . GLY A 1 348 ? 26.348 2.577 -10.173 1.00 89.12 348 GLY A O 1
ATOM 2764 N N . ASN A 1 349 ? 27.341 3.622 -11.892 1.00 88.75 349 ASN A N 1
ATOM 2765 C CA . ASN A 1 349 ? 26.138 4.305 -12.344 1.00 88.75 349 ASN A CA 1
ATOM 2766 C C . ASN A 1 349 ? 26.103 4.526 -13.863 1.00 88.75 349 ASN A C 1
ATOM 2768 O O . ASN A 1 349 ? 27.112 4.392 -14.563 1.00 88.75 349 ASN A O 1
ATOM 2772 N N . PHE A 1 350 ? 24.927 4.916 -14.346 1.00 88.75 350 PHE A N 1
ATOM 2773 C CA . PHE A 1 350 ? 24.747 5.507 -15.666 1.00 88.75 350 PHE A CA 1
ATOM 2774 C C . PHE A 1 350 ? 23.686 6.609 -15.617 1.00 88.75 350 PHE A C 1
ATOM 2776 O O . PHE A 1 350 ? 22.845 6.659 -14.712 1.00 88.75 350 PHE A O 1
ATOM 2783 N N . ARG A 1 351 ? 23.732 7.500 -16.609 1.00 88.69 351 ARG A N 1
ATOM 2784 C CA . ARG A 1 351 ? 22.783 8.606 -16.766 1.00 88.69 351 ARG A CA 1
ATOM 2785 C C . ARG A 1 351 ? 21.908 8.435 -18.002 1.00 88.69 351 ARG A C 1
ATOM 2787 O O . ARG A 1 351 ? 22.368 7.940 -19.031 1.00 88.69 351 ARG A O 1
ATOM 2794 N N . VAL A 1 352 ? 20.676 8.919 -17.912 1.00 89.94 352 VAL A N 1
ATOM 2795 C CA . VAL A 1 352 ? 19.681 8.896 -18.989 1.00 89.94 352 VAL A CA 1
ATOM 2796 C C . VAL A 1 352 ? 19.132 10.315 -19.169 1.00 89.94 352 VAL A C 1
ATOM 2798 O O . VAL A 1 352 ? 18.348 10.776 -18.339 1.00 89.94 352 VAL A O 1
ATOM 2801 N N . PRO A 1 353 ? 19.593 11.068 -20.184 1.00 90.19 353 PRO A N 1
ATOM 2802 C CA . PRO A 1 353 ? 19.053 12.392 -20.494 1.00 90.19 353 PRO A CA 1
ATOM 2803 C C . PRO A 1 353 ? 17.669 12.269 -21.150 1.00 90.19 353 PRO A C 1
ATOM 2805 O O . PRO A 1 353 ? 17.561 11.773 -22.269 1.00 90.19 353 PRO A O 1
ATOM 2808 N N . MET A 1 354 ? 16.607 12.722 -20.480 1.00 90.62 354 MET A N 1
ATOM 2809 C CA . MET A 1 354 ? 15.228 12.477 -20.932 1.00 90.62 354 MET A CA 1
ATOM 2810 C C . MET A 1 354 ? 14.871 13.195 -22.232 1.00 90.62 354 MET A C 1
ATOM 2812 O O . MET A 1 354 ? 14.164 12.626 -23.056 1.00 90.62 354 MET A O 1
ATOM 2816 N N . GLU A 1 355 ? 15.401 14.401 -22.453 1.00 86.69 355 GLU A N 1
ATOM 2817 C CA . GLU A 1 355 ? 15.185 15.163 -23.693 1.00 86.69 355 GLU A CA 1
ATOM 2818 C C . GLU A 1 355 ? 15.627 14.373 -24.938 1.00 86.69 355 GLU A C 1
ATOM 2820 O O . GLU A 1 355 ? 14.951 14.392 -25.963 1.00 86.69 355 GLU A O 1
ATOM 2825 N N . ALA A 1 356 ? 16.736 13.631 -24.836 1.00 85.44 356 ALA A N 1
ATOM 2826 C CA . ALA A 1 356 ? 17.278 12.844 -25.941 1.00 85.44 356 ALA A CA 1
ATOM 2827 C C . ALA A 1 356 ? 16.671 11.434 -26.048 1.00 85.44 356 ALA A C 1
ATOM 2829 O O . ALA A 1 356 ? 16.634 10.880 -27.144 1.00 85.44 356 ALA A O 1
ATOM 2830 N N . GLU A 1 357 ? 16.237 10.848 -24.928 1.00 86.38 357 GLU A N 1
ATOM 2831 C CA . GLU A 1 357 ? 15.881 9.421 -24.842 1.00 86.38 357 GLU A CA 1
ATOM 2832 C C . GLU A 1 357 ? 14.357 9.187 -24.810 1.00 86.38 357 GLU A C 1
ATOM 2834 O O . GLU A 1 357 ? 13.857 8.285 -25.476 1.00 86.38 357 GLU A O 1
ATOM 2839 N N . ALA A 1 358 ? 13.600 10.003 -24.069 1.00 85.62 358 ALA A N 1
ATOM 2840 C CA . ALA A 1 358 ? 12.154 9.830 -23.884 1.00 85.62 358 ALA A CA 1
ATOM 2841 C C . ALA A 1 358 ? 11.313 10.890 -24.616 1.00 85.62 358 ALA A C 1
ATOM 2843 O O . ALA A 1 358 ? 10.164 10.626 -24.981 1.00 85.62 358 ALA A O 1
ATOM 2844 N N . GLY A 1 359 ? 11.860 12.089 -24.840 1.00 85.50 359 GLY A N 1
ATOM 2845 C CA . GLY A 1 359 ? 11.103 13.227 -25.364 1.00 85.50 359 GLY A CA 1
ATOM 2846 C C . GLY A 1 359 ? 9.863 13.523 -24.508 1.00 85.50 359 GLY A C 1
ATOM 2847 O O . GLY A 1 359 ? 9.907 13.442 -23.282 1.00 85.50 359 GLY A O 1
ATOM 2848 N N . ALA A 1 360 ? 8.729 13.798 -25.158 1.00 89.75 360 ALA A N 1
ATOM 2849 C CA . ALA A 1 360 ? 7.466 14.144 -24.495 1.00 89.75 360 ALA A CA 1
ATOM 2850 C C . ALA A 1 360 ? 6.715 12.952 -23.857 1.00 89.75 360 ALA A C 1
ATOM 2852 O O . ALA A 1 360 ? 5.554 13.091 -23.467 1.00 89.75 360 ALA A O 1
ATOM 2853 N N . GLN A 1 361 ? 7.323 11.766 -23.784 1.00 95.44 361 GLN A N 1
ATOM 2854 C CA . GLN A 1 361 ? 6.673 10.576 -23.233 1.00 95.44 361 GLN A CA 1
ATOM 2855 C C . GLN A 1 361 ? 6.627 10.645 -21.692 1.00 95.44 361 GLN A C 1
ATOM 2857 O O . GLN A 1 361 ? 7.578 11.120 -21.065 1.00 95.44 361 GLN A O 1
ATOM 2862 N N . PRO A 1 362 ? 5.530 10.208 -21.049 1.00 95.25 362 PRO A N 1
ATOM 2863 C CA . PRO A 1 362 ? 5.371 10.318 -19.601 1.00 95.25 362 PRO A CA 1
ATOM 2864 C C . PRO A 1 362 ? 5.986 9.157 -18.804 1.00 95.25 362 PRO A C 1
ATOM 2866 O O . PRO A 1 362 ? 6.069 9.256 -17.582 1.00 95.25 362 PRO A O 1
ATOM 2869 N N . ALA A 1 363 ? 6.416 8.072 -19.452 1.00 96.88 363 ALA A N 1
ATOM 2870 C CA . ALA A 1 363 ? 7.096 6.958 -18.795 1.00 96.88 363 ALA A CA 1
ATOM 2871 C C . ALA A 1 363 ? 8.152 6.299 -19.688 1.00 96.88 363 ALA A C 1
ATOM 2873 O O . ALA A 1 363 ? 8.147 6.475 -20.905 1.00 96.88 363 ALA A O 1
ATOM 2874 N N . MET A 1 364 ? 9.069 5.544 -19.080 1.00 96.19 364 MET A N 1
ATOM 2875 C CA . MET A 1 364 ? 10.078 4.760 -19.792 1.00 96.19 364 MET A CA 1
ATOM 2876 C C . MET A 1 364 ? 10.648 3.617 -18.950 1.00 96.19 364 MET A C 1
ATOM 2878 O O . MET A 1 364 ? 10.592 3.636 -17.719 1.00 96.19 364 MET A O 1
ATOM 2882 N N . ALA A 1 365 ? 11.278 2.652 -19.611 1.00 96.31 365 ALA A N 1
ATOM 2883 C CA . ALA A 1 365 ? 12.144 1.674 -18.969 1.00 96.31 365 ALA A CA 1
ATOM 2884 C C . ALA A 1 365 ? 13.582 2.213 -18.897 1.00 96.31 365 ALA A C 1
ATOM 2886 O O . ALA A 1 365 ? 14.195 2.557 -19.907 1.00 96.31 365 ALA A O 1
ATOM 2887 N N . LEU A 1 366 ? 14.129 2.296 -17.683 1.00 94.81 366 LEU A N 1
ATOM 2888 C CA . LEU A 1 366 ? 15.458 2.854 -17.425 1.00 94.81 366 LEU A CA 1
ATOM 2889 C C . LEU A 1 366 ? 16.554 1.790 -17.540 1.00 94.81 366 LEU A C 1
ATOM 2891 O O . LEU A 1 366 ? 17.569 2.003 -18.205 1.00 94.81 366 LEU A O 1
ATOM 2895 N N . ALA A 1 367 ? 16.349 0.639 -16.899 1.00 95.06 367 ALA A N 1
ATOM 2896 C CA . ALA A 1 367 ? 17.319 -0.452 -16.853 1.00 95.06 367 ALA A CA 1
ATOM 2897 C C . ALA A 1 367 ? 16.652 -1.823 -16.791 1.00 95.06 367 ALA A C 1
ATOM 2899 O O . ALA A 1 367 ? 15.496 -1.957 -16.386 1.00 95.06 367 ALA A O 1
ATOM 2900 N N . ARG A 1 368 ? 17.433 -2.849 -17.126 1.00 95.31 368 ARG A N 1
ATOM 2901 C CA . ARG A 1 368 ? 17.074 -4.260 -16.982 1.00 95.31 368 ARG A CA 1
ATOM 2902 C C . ARG A 1 368 ? 18.159 -4.971 -16.193 1.00 95.31 368 ARG A C 1
ATOM 2904 O O . ARG A 1 368 ? 19.338 -4.815 -16.495 1.00 95.31 368 ARG A O 1
ATOM 2911 N N . LEU A 1 369 ? 17.776 -5.764 -15.207 1.00 96.44 369 LEU A N 1
ATOM 2912 C CA . LEU A 1 369 ? 18.645 -6.763 -14.603 1.00 96.44 369 LEU A CA 1
ATOM 2913 C C . LEU A 1 369 ? 18.346 -8.098 -15.286 1.00 96.44 369 LEU A C 1
ATOM 2915 O O . LEU A 1 369 ? 17.266 -8.647 -15.090 1.00 96.44 369 LEU A O 1
ATOM 2919 N N . VAL A 1 370 ? 19.275 -8.598 -16.098 1.00 95.94 370 VAL A N 1
ATOM 2920 C CA . VAL A 1 370 ? 19.091 -9.767 -16.972 1.00 95.94 370 VAL A CA 1
ATOM 2921 C C . VAL A 1 370 ? 19.890 -10.956 -16.448 1.00 95.94 370 VAL A C 1
ATOM 2923 O O . VAL A 1 370 ? 21.079 -10.834 -16.142 1.00 95.94 370 VAL A O 1
ATOM 2926 N N . ARG A 1 371 ? 19.247 -12.121 -16.351 1.00 94.44 371 ARG A N 1
ATOM 2927 C CA . ARG A 1 371 ? 19.871 -13.368 -15.898 1.00 94.44 371 ARG A CA 1
ATOM 2928 C C . ARG A 1 371 ? 20.802 -13.930 -16.966 1.00 94.44 371 ARG A C 1
ATOM 2930 O O . ARG A 1 371 ? 20.406 -14.103 -18.116 1.00 94.44 371 ARG A O 1
ATOM 2937 N N . THR A 1 372 ? 22.004 -14.319 -16.564 1.00 90.56 372 THR A N 1
ATOM 2938 C CA . THR A 1 372 ? 23.015 -14.965 -17.412 1.00 90.56 372 THR A CA 1
ATOM 2939 C C . THR A 1 372 ? 23.521 -16.256 -16.761 1.00 90.56 372 THR A C 1
ATOM 2941 O O . THR A 1 372 ? 23.178 -16.559 -15.620 1.00 90.56 372 THR A O 1
ATOM 2944 N N . GLU A 1 373 ? 24.359 -17.026 -17.462 1.00 82.75 373 GLU A N 1
ATOM 2945 C CA . GLU A 1 373 ? 25.024 -18.203 -16.874 1.00 82.75 373 GLU A CA 1
ATOM 2946 C C . GLU A 1 373 ? 26.016 -17.830 -15.757 1.00 82.75 373 GLU A C 1
ATOM 2948 O O . GLU A 1 373 ? 26.271 -18.635 -14.864 1.00 82.75 373 GLU A O 1
ATOM 2953 N N . ALA A 1 374 ? 26.559 -16.607 -15.788 1.00 80.31 374 ALA A N 1
ATOM 2954 C CA . ALA A 1 374 ? 27.587 -16.122 -14.867 1.00 80.31 374 ALA A CA 1
ATOM 2955 C C . ALA A 1 374 ? 27.033 -15.261 -13.712 1.00 80.31 374 ALA A C 1
ATOM 2957 O O . ALA A 1 374 ? 27.812 -14.690 -12.952 1.00 80.31 374 ALA A O 1
ATOM 2958 N N . GLY A 1 375 ? 25.707 -15.145 -13.580 1.00 86.88 375 GLY A N 1
ATOM 2959 C CA . GLY A 1 375 ? 25.045 -14.270 -12.608 1.00 86.88 375 GLY A CA 1
ATOM 2960 C C . GLY A 1 375 ? 24.079 -13.309 -13.290 1.00 86.88 375 GLY A C 1
ATOM 2961 O O . GLY A 1 375 ? 23.368 -13.700 -14.216 1.00 86.88 375 GLY A O 1
ATOM 2962 N N . TRP A 1 376 ? 24.057 -12.049 -12.864 1.00 94.62 376 TRP A N 1
ATOM 2963 C CA . TRP A 1 376 ? 23.156 -11.039 -13.416 1.00 94.62 376 TRP A CA 1
ATOM 2964 C C . TRP A 1 376 ? 23.925 -9.914 -14.103 1.00 94.62 376 TRP A C 1
ATOM 2966 O O . TRP A 1 376 ? 24.999 -9.519 -13.657 1.00 94.62 376 TRP A O 1
ATOM 2976 N N . ASN A 1 377 ? 23.360 -9.376 -15.177 1.00 94.81 377 ASN A N 1
ATOM 2977 C CA . ASN A 1 377 ? 23.890 -8.208 -15.868 1.00 94.81 377 ASN A CA 1
ATOM 2978 C C . ASN A 1 377 ? 22.907 -7.052 -15.733 1.00 94.81 377 ASN A C 1
ATOM 2980 O O . ASN A 1 377 ? 21.713 -7.225 -15.969 1.00 94.81 377 ASN A O 1
ATOM 2984 N N . LEU A 1 378 ? 23.406 -5.870 -15.386 1.00 93.69 378 LEU A N 1
ATOM 2985 C CA . LEU A 1 378 ? 22.642 -4.640 -15.509 1.00 93.69 378 LEU A CA 1
ATOM 2986 C C . LEU A 1 378 ? 22.845 -4.075 -16.913 1.00 93.69 378 LEU A C 1
ATOM 2988 O O . LEU A 1 378 ? 23.950 -3.712 -17.325 1.00 93.69 378 LEU A O 1
ATOM 2992 N N . CYS A 1 379 ? 21.738 -4.000 -17.633 1.00 92.19 379 CYS A N 1
ATOM 2993 C CA . CYS A 1 379 ? 21.636 -3.515 -18.993 1.00 92.19 379 CYS A CA 1
ATOM 2994 C C . CYS A 1 379 ? 20.800 -2.243 -19.037 1.00 92.19 379 CYS A C 1
ATOM 2996 O O . CYS A 1 379 ? 19.984 -1.964 -18.150 1.00 92.19 379 CYS A O 1
ATOM 2998 N N . ARG A 1 380 ? 20.996 -1.474 -20.099 1.00 88.44 380 ARG A N 1
ATOM 2999 C CA . ARG A 1 380 ? 20.119 -0.351 -20.415 1.00 88.44 380 ARG A CA 1
ATOM 3000 C C . ARG A 1 380 ? 18.863 -0.854 -21.112 1.00 88.44 380 ARG A C 1
ATOM 3002 O O . ARG A 1 380 ? 18.904 -1.865 -21.804 1.00 88.44 380 ARG A O 1
ATOM 3009 N N . ALA A 1 381 ? 17.764 -0.147 -20.887 1.00 89.44 381 ALA A N 1
ATOM 3010 C CA . ALA A 1 381 ? 16.481 -0.404 -21.531 1.00 89.44 381 ALA A CA 1
ATOM 3011 C C . ALA A 1 381 ? 16.248 0.647 -22.629 1.00 89.44 381 ALA A C 1
ATOM 3013 O O . ALA A 1 381 ? 16.657 0.444 -23.769 1.00 89.44 381 ALA A O 1
ATOM 3014 N N . GLY A 1 382 ? 15.732 1.822 -22.258 1.00 86.88 382 GLY A N 1
ATOM 3015 C CA . GLY A 1 382 ? 15.557 2.961 -23.159 1.00 86.88 382 GLY A CA 1
ATOM 3016 C C . GLY A 1 382 ? 14.219 2.990 -23.895 1.00 86.88 382 GLY A C 1
ATOM 3017 O O . GLY A 1 382 ? 14.035 3.853 -24.744 1.00 86.88 382 GLY A O 1
ATOM 3018 N N . GLU A 1 383 ? 13.277 2.093 -23.600 1.00 92.06 383 GLU A N 1
ATOM 3019 C CA . GLU A 1 383 ? 11.960 2.099 -24.242 1.00 92.06 383 GLU A CA 1
ATOM 3020 C C . GLU A 1 383 ? 11.028 3.136 -23.588 1.00 92.06 383 GLU A C 1
ATOM 3022 O O . GLU A 1 383 ? 10.728 2.999 -22.396 1.00 92.06 383 GLU A O 1
ATOM 3027 N N . PRO A 1 384 ? 10.549 4.161 -24.320 1.00 94.81 384 PRO A N 1
ATOM 3028 C CA . PRO A 1 384 ? 9.589 5.118 -23.791 1.00 94.81 384 PRO A CA 1
ATOM 3029 C C . PRO A 1 384 ? 8.140 4.652 -24.010 1.00 94.81 384 PRO A C 1
ATOM 3031 O O . PRO A 1 384 ? 7.832 3.942 -24.969 1.00 94.81 384 PRO A O 1
ATOM 3034 N N . TYR A 1 385 ? 7.234 5.102 -23.145 1.00 95.88 385 TYR A N 1
ATOM 3035 C CA . TYR A 1 385 ? 5.826 4.707 -23.120 1.00 95.88 385 TYR A CA 1
ATOM 3036 C C . TYR A 1 385 ? 4.904 5.923 -23.057 1.00 95.88 385 TYR A C 1
ATOM 3038 O O . TYR A 1 385 ? 5.141 6.850 -22.284 1.00 95.88 385 TYR A O 1
ATOM 3046 N N . GLY A 1 386 ? 3.809 5.871 -23.822 1.00 94.94 386 GLY A N 1
ATOM 3047 C CA . GLY A 1 386 ? 2.802 6.939 -23.911 1.00 94.94 386 GLY A CA 1
ATOM 3048 C C . GLY A 1 386 ? 1.840 7.040 -22.737 1.00 94.94 386 GLY A C 1
ATOM 3049 O O . GLY A 1 386 ? 1.021 7.953 -22.703 1.00 94.94 386 GLY A O 1
ATOM 3050 N N . ASP A 1 387 ? 1.928 6.123 -21.781 1.00 93.50 387 ASP A N 1
ATOM 3051 C CA . ASP A 1 387 ? 1.067 6.085 -20.610 1.00 93.50 387 ASP A CA 1
ATOM 3052 C C . ASP A 1 387 ? 1.910 5.766 -19.377 1.00 93.50 387 ASP A C 1
ATOM 3054 O O . ASP A 1 387 ? 2.696 4.819 -19.370 1.00 93.50 387 ASP A O 1
ATOM 3058 N N . TRP A 1 388 ? 1.756 6.585 -18.343 1.00 93.19 388 TRP A N 1
ATOM 3059 C CA . TRP A 1 388 ? 2.500 6.475 -17.092 1.00 93.19 388 TRP A CA 1
ATOM 3060 C C . TRP A 1 388 ? 1.885 5.474 -16.119 1.00 93.19 388 TRP A C 1
ATOM 3062 O O . TRP A 1 388 ? 2.545 5.044 -15.174 1.00 93.19 388 TRP A O 1
ATOM 3072 N N . ARG A 1 389 ? 0.620 5.094 -16.330 1.00 92.62 389 ARG A N 1
ATOM 3073 C CA . ARG A 1 389 ? -0.097 4.207 -15.420 1.00 92.62 389 ARG A CA 1
ATOM 3074 C C . ARG A 1 389 ? 0.571 2.840 -15.420 1.00 92.62 389 ARG A C 1
ATOM 3076 O O . ARG A 1 389 ? 0.720 2.220 -16.473 1.00 92.62 389 ARG A O 1
ATOM 3083 N N . LEU A 1 390 ? 0.857 2.301 -14.236 1.00 91.12 390 LEU A N 1
ATOM 3084 C CA . LEU A 1 390 ? 1.470 0.968 -14.103 1.00 91.12 390 LEU A CA 1
ATOM 3085 C C . LEU A 1 390 ? 0.673 -0.135 -14.817 1.00 91.12 390 LEU A C 1
ATOM 3087 O O . LEU A 1 390 ? 1.244 -1.095 -15.328 1.00 91.12 390 LEU A O 1
ATOM 3091 N N . THR A 1 391 ? -0.651 0.010 -14.893 1.00 90.06 391 THR A N 1
ATOM 3092 C CA . THR A 1 391 ? -1.532 -0.881 -15.657 1.00 90.06 391 THR A CA 1
ATOM 3093 C C . THR A 1 391 ? -1.298 -0.824 -17.165 1.00 90.06 391 THR A C 1
ATOM 3095 O O . THR A 1 391 ? -1.358 -1.854 -17.829 1.00 90.06 391 THR A O 1
ATOM 3098 N N . ALA A 1 392 ? -0.979 0.335 -17.731 1.00 91.81 392 ALA A N 1
ATOM 3099 C CA . ALA A 1 392 ? -0.583 0.415 -19.131 1.00 91.81 392 ALA A CA 1
ATOM 3100 C C . ALA A 1 392 ? 0.816 -0.182 -19.341 1.00 91.81 392 ALA A C 1
ATOM 3102 O O . ALA A 1 392 ? 0.989 -1.024 -20.218 1.00 91.81 392 ALA A O 1
ATOM 3103 N N . LEU A 1 393 ? 1.773 0.147 -18.468 1.00 93.00 393 LEU A N 1
ATOM 3104 C CA . LEU A 1 393 ? 3.143 -0.376 -18.543 1.00 93.00 393 LEU A CA 1
ATOM 3105 C C . LEU A 1 393 ? 3.187 -1.907 -18.464 1.00 93.00 393 LEU A C 1
ATOM 3107 O O . LEU A 1 393 ? 3.858 -2.558 -19.254 1.00 93.00 393 LEU A O 1
ATOM 3111 N N . MET A 1 394 ? 2.417 -2.520 -17.569 1.00 91.81 394 MET A N 1
ATOM 3112 C CA . MET A 1 394 ? 2.284 -3.978 -17.507 1.00 91.81 394 MET A CA 1
ATOM 3113 C C . MET A 1 394 ? 1.682 -4.603 -18.769 1.00 91.81 394 MET A C 1
ATOM 3115 O O . MET A 1 394 ? 2.024 -5.735 -19.115 1.00 91.81 394 MET A O 1
ATOM 3119 N N . ALA A 1 395 ? 0.772 -3.897 -19.444 1.00 92.19 395 ALA A N 1
ATOM 3120 C CA . ALA A 1 395 ? 0.159 -4.388 -20.671 1.00 92.19 395 ALA A CA 1
ATOM 3121 C C . A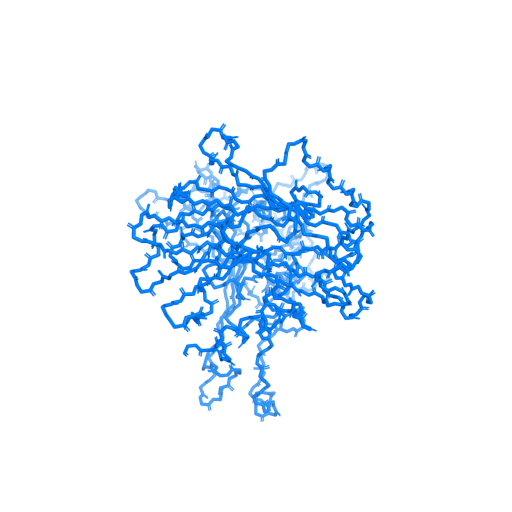LA A 1 395 ? 1.168 -4.448 -21.831 1.00 92.19 395 ALA A C 1
ATOM 3123 O O . ALA A 1 395 ? 1.054 -5.354 -22.664 1.00 92.19 395 ALA A O 1
ATOM 3124 N N . GLU A 1 396 ? 2.170 -3.559 -21.842 1.00 94.56 396 GLU A N 1
ATOM 3125 C CA . GLU A 1 396 ? 3.330 -3.626 -22.748 1.00 94.56 396 GLU A CA 1
ATOM 3126 C C . GLU A 1 396 ? 4.139 -4.915 -22.527 1.00 94.56 396 GLU A C 1
ATOM 3128 O O . GLU A 1 396 ? 4.607 -5.533 -23.481 1.00 94.56 396 GLU A O 1
ATOM 3133 N N . TYR A 1 397 ? 4.187 -5.408 -21.284 1.00 94.50 397 TYR A N 1
ATOM 3134 C CA . TYR A 1 397 ? 4.791 -6.692 -20.906 1.00 94.50 397 TYR A CA 1
ATOM 3135 C C . TYR A 1 397 ? 3.784 -7.856 -20.845 1.00 94.50 397 TYR A C 1
ATOM 3137 O O . TYR A 1 397 ? 3.954 -8.813 -20.089 1.00 94.50 397 TYR A O 1
ATOM 3145 N N . GLY A 1 398 ? 2.707 -7.797 -21.632 1.00 91.19 398 GLY A N 1
ATOM 3146 C CA . GLY A 1 398 ? 1.799 -8.927 -21.862 1.00 91.19 398 GLY A CA 1
ATOM 3147 C C . GLY A 1 398 ? 0.656 -9.102 -20.855 1.00 91.19 398 GLY A C 1
ATOM 3148 O O . GLY A 1 398 ? -0.313 -9.804 -21.168 1.00 91.19 398 GLY A O 1
ATOM 3149 N N . LEU A 1 399 ? 0.670 -8.427 -19.701 1.00 89.62 399 LEU A N 1
ATOM 3150 C CA . LEU A 1 399 ? -0.395 -8.563 -18.703 1.00 89.62 399 LEU A CA 1
ATOM 3151 C C . LEU A 1 399 ? -1.580 -7.636 -19.012 1.00 89.62 399 LEU A C 1
ATOM 3153 O O . LEU A 1 399 ? -1.703 -6.532 -18.492 1.00 89.62 399 LEU A O 1
ATOM 3157 N N . LYS A 1 400 ? -2.495 -8.110 -19.864 1.00 81.75 400 LYS A N 1
ATOM 3158 C CA . LYS A 1 400 ? -3.676 -7.340 -20.316 1.00 81.75 400 LYS A CA 1
ATOM 3159 C C . LYS A 1 400 ? -4.925 -7.519 -19.448 1.00 81.75 400 LYS A C 1
ATOM 3161 O O . LYS A 1 400 ? -5.930 -6.843 -19.665 1.00 81.75 400 LYS A O 1
ATOM 3166 N N . ARG A 1 401 ? -4.918 -8.478 -18.518 1.00 71.56 401 ARG A N 1
ATOM 3167 C CA . ARG A 1 401 ? -6.05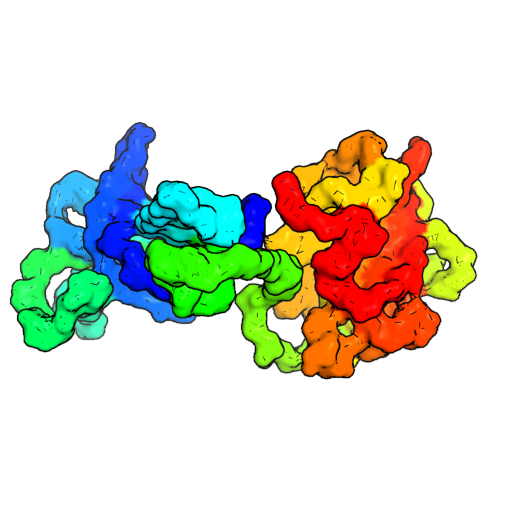7 -8.788 -17.641 1.00 71.56 401 ARG A CA 1
ATOM 3168 C C . ARG A 1 401 ? -5.606 -8.841 -16.186 1.00 71.56 401 ARG A C 1
ATOM 3170 O O . ARG A 1 401 ? -4.655 -9.532 -15.850 1.00 71.56 401 ARG A O 1
ATOM 3177 N N . TRP A 1 402 ? -6.340 -8.121 -15.340 1.00 65.44 402 TRP A N 1
ATOM 3178 C CA . TRP A 1 402 ? -5.998 -7.866 -13.935 1.00 65.44 402 TRP A CA 1
ATOM 3179 C C . TRP A 1 402 ? -6.574 -8.887 -12.948 1.00 65.44 402 TRP A C 1
ATOM 3181 O O . TRP A 1 402 ? -6.140 -8.952 -11.799 1.00 65.44 402 TRP A O 1
ATOM 3191 N N . LYS A 1 403 ? -7.582 -9.663 -13.359 1.00 53.94 403 LYS A N 1
ATOM 3192 C CA . LYS A 1 403 ? -8.126 -10.766 -12.556 1.00 53.94 403 LYS A CA 1
ATOM 3193 C C . LYS A 1 403 ? -7.420 -12.058 -12.961 1.00 53.94 403 LYS A C 1
ATOM 3195 O O . LYS A 1 403 ? -7.403 -12.370 -14.150 1.00 53.94 403 LYS A O 1
ATOM 3200 N N . GLU A 1 404 ? -6.840 -12.743 -11.969 1.00 46.72 404 GLU A N 1
ATOM 3201 C CA . GLU A 1 404 ? -6.478 -14.166 -12.077 1.00 46.72 404 GLU A CA 1
ATOM 3202 C C . GLU A 1 404 ? -7.710 -15.008 -12.439 1.00 46.72 404 GLU A C 1
ATOM 3204 O O . GLU A 1 404 ? -8.821 -14.675 -11.949 1.00 46.72 404 GLU A O 1
#

Secondary structure (DSSP, 8-state):
-TTTSPPSSGGGEE--HHHHHHHHHH---EEEEEEETTEEEEEEE-EEEEE-SSEEEEEEEE-SSSHHHHHHHH--EEEEEEEEEEE-TT--BTTBSEEEEEEEEEEEEEEE-SSSTT--HHHHHHHHHHHTT--GGG--GGGGTTSEEEEEEEEGGGEEEEESS--SSGGG-SPPPHHHHHHS--PPP-HHHHHH--SS-GGG-S--PPPPPPS--SB-TTS-SEEEEEE-SSSEEEEEEE-PPTT--EEEEEEEEETTS---STTSEE-SSS-B-TTSSEEE---HHHHSTTEEEEEE-GGGS-TTEEEEEEEEEETTHHHHT--GGGG-EEEEEEEETTT--EEEEEEEEHHHHTTT-SEEEEEEEEEETTEEEEEE---EES--SHHHHHHHTT------

InterPro domains:
  IPR003325 TerD domain [PF02342] (235-397)
  IPR003325 TerD domain [cd06974] (236-398)
  IPR012349 FMN-binding split barrel [G3DSA:2.30.110.10] (4-185)
  IPR024747 Pyridoxamine 5'-phosphate oxidase-related [PF12900] (16-131)
  IPR051324 Stress and Tellurium Resistance Protein [PTHR32097] (234-398)

Sequence (404 aa):
MIGEIPMRIFESEVRDRKIIAAMLDEIPIVHVAAQDGEYPYVVPLSYGYEMTDEKLLVYVHGAREGHKVDVWRKNPKVSLTFSTFCNHPNEKYKGSLHDYRSVMANGIIRPVYRGEPGGTHGHAVQALMNHNGRKPGQFSVRHYGFMAMFVVECDWAHVSAKTEVPVERPEDIPFPTPEEIRAGADKPFDYACYFNRKPYGYEALPGLLAAESPKEELCRSGETETWLAGVPGQGLRLRVNWTGAPGLDCDISAVLLNGEGQVARRYDMAFYNQRRDRYRAVYHEGDDILNRPGQEALLVDADRMPEDYREVVVLAGVYDAENRGQSLEQAGTFYLTAELAENGEFLGNFRVPMEAEAGAQPAMALARLVRTEAGWNLCRAGEPYGDWRLTALMAEYGLKRWKE

pLDDT: mean 86.28, std 12.56, range [44.0, 98.44]

Radius of gyration: 25.65 Å; Cα contacts (8 Å, |Δi|>4): 897; chains: 1; bounding box: 64×43×65 Å

Organism: NCBI:txid2763017